Protein AF-0000000084541429 (afdb_homodimer)

Radius of gyration: 30.96 Å; Cα contacts (8 Å, |Δi|>4): 1221; chains: 2; bounding box: 79×88×64 Å

Solvent-accessible surface area (backbone atoms only — not comparable to full-atom values): 37904 Å² total; per-residue (Å²): 127,82,79,70,60,56,30,36,36,37,35,38,63,51,66,67,57,50,54,50,51,49,61,61,46,57,90,48,80,59,44,79,42,80,37,56,41,39,70,59,46,63,69,37,39,83,76,68,58,54,51,32,34,42,32,30,39,87,36,77,100,43,27,28,57,57,38,41,36,56,43,49,68,36,74,94,41,42,77,55,42,29,32,34,38,29,76,64,77,50,56,64,56,56,25,50,48,33,72,46,61,25,66,45,71,45,52,55,81,78,47,52,60,43,50,54,31,52,51,51,35,47,43,50,54,40,47,53,50,48,48,53,50,48,51,48,50,50,50,44,53,48,52,50,51,47,49,57,59,40,46,54,33,48,52,53,28,51,52,44,45,54,55,53,69,73,44,94,58,61,68,73,57,46,53,45,49,50,51,32,45,51,21,49,51,51,39,50,53,48,50,50,48,53,52,47,53,62,47,60,73,45,87,66,75,85,76,65,70,38,81,37,49,53,59,61,52,52,51,56,56,52,58,72,45,45,64,60,27,51,75,42,46,29,46,80,43,79,49,67,58,78,78,88,53,65,35,82,38,30,61,70,62,49,50,48,37,50,49,44,53,48,50,50,34,61,70,50,30,50,68,67,38,54,36,40,39,38,40,39,77,38,88,92,66,37,34,38,41,35,44,34,22,49,19,89,44,68,58,77,90,40,55,76,48,39,44,34,78,61,28,50,72,76,86,53,89,97,51,94,68,77,16,43,60,49,19,45,36,40,53,54,31,43,68,65,72,29,45,67,52,68,44,77,32,84,95,43,5,29,30,40,36,38,33,65,126,83,81,70,62,54,30,35,36,37,36,38,64,50,66,67,57,50,54,51,50,50,61,61,46,60,90,50,79,60,45,80,42,81,38,58,41,41,70,59,47,64,69,39,40,84,76,67,59,53,50,32,34,43,32,31,40,86,37,75,101,43,28,27,58,57,39,41,35,57,43,48,68,35,74,93,41,43,77,56,41,30,32,35,39,30,76,62,77,48,56,64,56,55,24,49,47,33,72,43,60,24,65,45,71,44,52,56,79,76,48,52,59,44,51,54,31,52,51,51,35,47,43,49,55,40,47,54,50,48,50,53,49,49,52,49,50,51,49,43,51,48,49,52,51,49,49,56,59,38,47,54,31,47,51,52,27,51,52,43,45,53,55,52,69,72,44,95,57,61,69,72,56,46,53,46,49,51,50,32,46,50,21,50,50,49,39,51,52,48,50,48,48,54,53,48,53,63,48,58,73,44,86,68,75,85,76,66,70,39,81,39,50,53,58,60,54,51,50,58,55,52,58,72,45,45,64,62,27,53,74,41,46,28,46,81,43,78,50,66,58,79,78,87,51,65,35,82,39,31,62,70,63,49,50,48,38,52,49,44,53,49,49,47,35,61,70,50,29,52,69,69,38,55,35,40,37,37,38,41,79,38,87,92,67,36,34,38,40,33,45,34,22,48,18,89,43,68,58,78,89,40,56,75,49,39,45,34,77,62,29,50,73,74,84,52,88,96,52,93,69,75,16,44,59,48,19,44,37,40,52,53,32,42,69,65,71,29,45,68,51,67,43,78,33,83,94,44,4,29,30,41,36,37,34,67

Foldseek 3Di:
DPPPAAEEEEEALDVVVVVVVCVLCVPPRHHYHYDNDLVVVLVCCVVRVGQEYEAEQDHPPAGRLNSQLVQCVPPVRVLRAYEYEYQDDDPVVQVSSVVSRHPYYAHPPGDSVVVVVVVVVSSVVSVVVVVVVVVLVVVLVVLVVVLVVVVVVLVVQLVVLVVVCPDDDDPVVNVVSLVSNVVSLVVVLVSLVSVLVSQLVPLADDWDKDWDWPVVLLVVLVVSCVSVCVVLLEAEAEAEDDTDHTAIGRSVLVSLLSNLLVVVQSQFAHRNYYWYWYKDADPPHWMKIKIWHQGQAADPVCFVVLLPQQCQHDDDPPDDGSSSSNVSSQSRLVSVVKGWGWDADPPGTIMIMIID/DPPPAAEEEEEALDVVVVVVVCVLCVPPRHHYHYDNDLVVVLVCCVVRVGQEYEAEQDHPPAGRLNSQLVQCVPPVRVLRAYEYEYQDDDPVVQVSSVVSRHPYYAHPPGDSVVSVVVVVVSSVVSVVVVVVVVVLVVVLVVLVVVLVVVVVVLVVQLVVLVVVCPDDDDPVVNVVSLVSNVVSVVVVLVSLVSVLVSQLVPLADDWDKDWDWPVVLLVVLVVSCVSVCVVLLEAEAEAEDDTDHTAIGRSVLVSLLSNLLVVVQSQFAHRNYYWYWYKDADPPHWMKIKIWHQGQAADPVCFVVLLPQQCQDDDDPPDDGSSSSNVSSQSRLVSVVKGWGWDADPPGTIMIMIID

Structure (mmCIF, N/CA/C/O backbone):
data_AF-0000000084541429-model_v1
#
loop_
_entity.id
_entity.type
_entity.pdbx_description
1 polymer 'histidine kinase'
#
loop_
_atom_site.group_PDB
_atom_site.id
_atom_site.type_symbol
_atom_site.label_atom_id
_atom_site.label_alt_id
_atom_site.label_comp_id
_atom_site.label_asym_id
_atom_site.label_entity_id
_atom_site.label_seq_id
_atom_site.pdbx_PDB_ins_code
_atom_site.Cartn_x
_atom_site.Cartn_y
_atom_site.Cartn_z
_atom_site.occupancy
_atom_site.B_iso_or_equiv
_ato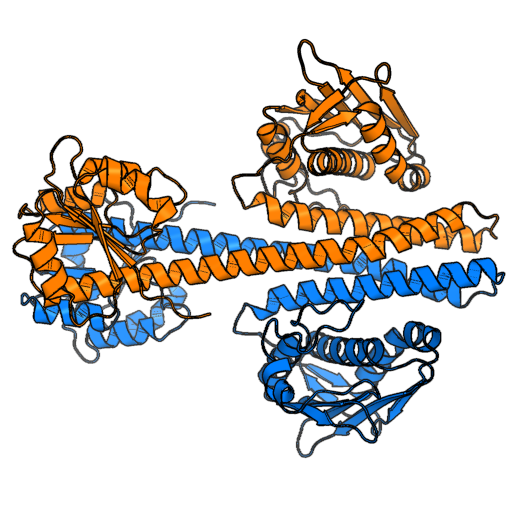m_site.auth_seq_id
_atom_site.auth_comp_id
_atom_site.auth_asym_id
_atom_site.auth_atom_id
_atom_site.pdbx_PDB_model_num
ATOM 1 N N . MET A 1 1 ? 9.227 12.477 -12.555 1 31.33 1 MET A N 1
ATOM 2 C CA . MET A 1 1 ? 7.902 13.062 -12.352 1 31.33 1 MET A CA 1
ATOM 3 C C . MET A 1 1 ? 7.992 14.586 -12.227 1 31.33 1 MET A C 1
ATOM 5 O O . MET A 1 1 ? 8.766 15.102 -11.422 1 31.33 1 MET A O 1
ATOM 9 N N . THR A 1 2 ? 7.855 15.227 -13.148 1 39.59 2 THR A N 1
ATOM 10 C CA . THR A 1 2 ? 7.91 16.688 -13.242 1 39.59 2 THR A CA 1
ATOM 11 C C . THR A 1 2 ? 7.168 17.328 -12.07 1 39.59 2 THR A C 1
ATOM 13 O O . THR A 1 2 ? 5.988 17.047 -11.852 1 39.59 2 THR A O 1
ATOM 16 N N . SER A 1 3 ? 7.809 17.625 -11 1 52.78 3 SER A N 1
ATOM 17 C CA . SER A 1 3 ? 7.344 18.297 -9.797 1 52.78 3 SER A CA 1
ATOM 18 C C . SER A 1 3 ? 6.457 19.5 -10.133 1 52.78 3 SER A C 1
ATOM 20 O O . SER A 1 3 ? 6.938 20.516 -10.617 1 52.78 3 SER A O 1
ATOM 22 N N . SER A 1 4 ? 5.238 19.266 -10.633 1 70.94 4 SER A N 1
ATOM 23 C CA . SER A 1 4 ? 4.336 20.359 -10.945 1 70.94 4 SER A CA 1
ATOM 24 C C . SER A 1 4 ? 4.191 21.312 -9.766 1 70.94 4 SER A C 1
ATOM 26 O O . SER A 1 4 ? 4.391 20.922 -8.617 1 70.94 4 SER A O 1
ATOM 28 N N . LEU A 1 5 ? 4.273 22.609 -10.031 1 87.12 5 LEU A N 1
ATOM 29 C CA . LEU A 1 5 ? 4.078 23.672 -9.055 1 87.12 5 LEU A CA 1
ATOM 30 C C . LEU A 1 5 ? 2.816 23.438 -8.234 1 87.12 5 LEU A C 1
ATOM 32 O O . LEU A 1 5 ? 1.788 23.016 -8.773 1 87.12 5 LEU A O 1
ATOM 36 N N . PRO A 1 6 ? 2.992 23.609 -6.93 1 94.31 6 PRO A N 1
ATOM 37 C CA . PRO A 1 6 ? 1.776 23.469 -6.121 1 94.31 6 PRO A CA 1
ATOM 38 C C . PRO A 1 6 ? 0.671 24.438 -6.559 1 94.31 6 PRO A C 1
ATOM 40 O O . PRO A 1 6 ? 0.946 25.594 -6.895 1 94.31 6 PRO A O 1
ATOM 43 N N . SER A 1 7 ? -0.474 23.984 -6.617 1 96.06 7 SER A N 1
ATOM 44 C CA . SER A 1 7 ? -1.643 24.75 -7.039 1 96.06 7 SER A CA 1
ATOM 45 C C . SER A 1 7 ? -2.484 25.172 -5.844 1 96.06 7 SER A C 1
ATOM 47 O O . SER A 1 7 ? -2.842 24.344 -5 1 96.06 7 SER A O 1
ATOM 49 N N . ILE A 1 8 ? -2.82 26.562 -5.789 1 97.88 8 ILE A N 1
ATOM 50 C CA . ILE A 1 8 ? -3.594 27.125 -4.684 1 97.88 8 ILE A CA 1
ATOM 51 C C . ILE A 1 8 ? -4.883 27.734 -5.219 1 97.88 8 ILE A C 1
ATOM 53 O O . ILE A 1 8 ? -4.852 28.547 -6.156 1 97.88 8 ILE A O 1
ATOM 57 N N . LEU A 1 9 ? -5.992 27.312 -4.66 1 98.25 9 LEU A N 1
ATOM 58 C CA . LEU A 1 9 ? -7.281 27.906 -5.004 1 98.25 9 LEU A CA 1
ATOM 59 C C . LEU A 1 9 ? -7.691 28.953 -3.982 1 98.25 9 LEU A C 1
ATOM 61 O O . LEU A 1 9 ? -7.801 28.656 -2.789 1 98.25 9 LEU A O 1
ATOM 65 N N . ILE A 1 10 ? -7.852 30.188 -4.461 1 98.12 10 ILE A N 1
ATOM 66 C CA . ILE A 1 10 ? -8.289 31.297 -3.615 1 98.12 10 ILE A CA 1
ATOM 67 C C . ILE A 1 10 ? -9.781 31.547 -3.816 1 98.12 10 ILE A C 1
ATOM 69 O O . ILE A 1 10 ? -10.227 31.797 -4.938 1 98.12 10 ILE A O 1
ATOM 73 N N . VAL A 1 11 ? -10.516 31.406 -2.744 1 97.81 11 VAL A N 1
ATOM 74 C CA . VAL A 1 11 ? -11.961 31.609 -2.781 1 97.81 11 VAL A CA 1
ATOM 75 C C . VAL A 1 11 ? -12.336 32.844 -1.978 1 97.81 11 VAL A C 1
ATOM 77 O O . VAL A 1 11 ? -12.25 32.844 -0.748 1 97.81 11 VAL A O 1
ATOM 80 N N . ASP A 1 12 ? -12.75 33.812 -2.654 1 96.44 12 ASP A N 1
ATOM 81 C CA . ASP A 1 12 ? -13.062 35.125 -2.059 1 96.44 12 ASP A CA 1
ATOM 82 C C . ASP A 1 12 ? -14.047 35.906 -2.922 1 96.44 12 ASP A C 1
ATOM 84 O O . ASP A 1 12 ? -13.875 36 -4.137 1 96.44 12 ASP A O 1
ATOM 88 N N . ASP A 1 13 ? -15.039 36.438 -2.277 1 94.75 13 ASP A N 1
ATOM 89 C CA . ASP A 1 13 ? -16.047 37.125 -3.07 1 94.75 13 ASP A CA 1
ATOM 90 C C . ASP A 1 13 ? -15.547 38.5 -3.508 1 94.75 13 ASP A C 1
ATOM 92 O O . ASP A 1 13 ? -16.125 39.125 -4.406 1 94.75 13 ASP A O 1
ATOM 96 N N . ASP A 1 14 ? -14.492 39.062 -2.883 1 94.25 14 ASP A N 1
ATOM 97 C CA . ASP A 1 14 ? -13.891 40.344 -3.236 1 94.25 14 ASP A CA 1
ATOM 98 C C . ASP A 1 14 ? -12.609 40.156 -4.043 1 94.25 14 ASP A C 1
ATOM 100 O O . ASP A 1 14 ? -11.57 39.781 -3.492 1 94.25 14 ASP A O 1
ATOM 104 N N . PRO A 1 15 ? -12.586 40.469 -5.305 1 93.12 15 PRO A N 1
ATOM 105 C CA . PRO A 1 15 ? -11.406 40.281 -6.148 1 93.12 15 PRO A CA 1
ATOM 106 C C . PRO A 1 15 ? -10.188 41.062 -5.668 1 93.12 15 PRO A C 1
ATOM 108 O O . PRO A 1 15 ? -9.055 40.656 -5.949 1 93.12 15 PRO A O 1
ATOM 111 N N . ASP A 1 16 ? -10.422 42.156 -4.953 1 93.88 16 ASP A N 1
ATOM 112 C CA . ASP A 1 16 ? -9.305 42.906 -4.43 1 93.88 16 ASP A CA 1
ATOM 113 C C . ASP A 1 16 ? -8.461 42.094 -3.469 1 93.88 16 ASP A C 1
ATOM 115 O O . ASP A 1 16 ? -7.238 42.25 -3.41 1 93.88 16 ASP A O 1
ATOM 119 N N . ASN A 1 17 ? -9.164 41.219 -2.766 1 93.62 17 ASN A N 1
ATOM 120 C CA . ASN A 1 17 ? -8.445 40.344 -1.845 1 93.62 17 ASN A CA 1
ATOM 121 C C . ASN A 1 17 ? -7.555 39.344 -2.59 1 93.62 17 ASN A C 1
ATOM 123 O O . ASN A 1 17 ? -6.469 39.031 -2.121 1 93.62 17 ASN A O 1
ATOM 127 N N . PHE A 1 18 ? -8.008 38.969 -3.717 1 92.69 18 PHE A N 1
ATOM 128 C CA . PHE A 1 18 ? -7.188 38.094 -4.555 1 92.69 18 PHE A CA 1
ATOM 129 C C . PHE A 1 18 ? -5.918 38.812 -4.992 1 92.69 18 PHE A C 1
ATOM 131 O O . PHE A 1 18 ? -4.824 38.25 -4.945 1 92.69 18 PHE A O 1
ATOM 138 N N . ASP A 1 19 ? -6.074 40.031 -5.395 1 94.06 19 ASP A N 1
ATOM 139 C CA . ASP A 1 19 ? -4.93 40.812 -5.844 1 94.06 19 ASP A CA 1
ATOM 140 C C . ASP A 1 19 ? -3.885 40.938 -4.738 1 94.06 19 ASP A C 1
ATOM 142 O O . ASP A 1 19 ? -2.684 40.844 -5 1 94.06 19 ASP A O 1
ATOM 146 N N . VAL A 1 20 ? -4.402 41.156 -3.553 1 95.06 20 VAL A N 1
ATOM 147 C CA . VAL A 1 20 ? -3.521 41.281 -2.396 1 95.06 20 VAL A CA 1
ATOM 148 C C . VAL A 1 20 ? -2.742 40 -2.188 1 95.06 20 VAL A C 1
ATOM 150 O O . VAL A 1 20 ? -1.513 40.031 -2.082 1 95.06 20 VAL A O 1
ATOM 153 N N . ILE A 1 21 ? -3.43 38.844 -2.18 1 95.69 21 ILE A N 1
ATOM 154 C CA . ILE A 1 21 ? -2.818 37.562 -1.93 1 95.69 21 ILE A CA 1
ATOM 155 C C . ILE A 1 21 ? -1.826 37.219 -3.043 1 95.69 21 ILE A C 1
ATOM 157 O O . ILE A 1 21 ? -0.726 36.75 -2.779 1 95.69 21 ILE A O 1
ATOM 161 N N . GLU A 1 22 ? -2.23 37.5 -4.227 1 94.81 22 GLU A N 1
ATOM 162 C CA . GLU A 1 22 ? -1.362 37.25 -5.375 1 94.81 22 GLU A CA 1
ATOM 163 C C . GLU A 1 22 ? -0.054 38.031 -5.25 1 94.81 22 GLU A C 1
ATOM 165 O O . GLU A 1 22 ? 1.021 37.5 -5.52 1 94.81 22 GLU A O 1
ATOM 170 N N . THR A 1 23 ? -0.15 39.281 -4.832 1 95.12 23 THR A N 1
ATOM 171 C CA . THR A 1 23 ? 1.025 40.125 -4.652 1 95.12 23 THR A CA 1
ATOM 172 C C . THR A 1 23 ? 1.911 39.594 -3.531 1 95.12 23 THR A C 1
ATOM 174 O O . THR A 1 23 ? 3.131 39.5 -3.684 1 95.12 23 THR A O 1
ATOM 177 N N . LEU A 1 24 ? 1.256 39.188 -2.449 1 94.94 24 LEU A N 1
ATOM 178 C CA . LEU A 1 24 ? 1.985 38.719 -1.281 1 94.94 24 LEU A CA 1
ATOM 179 C C . LEU A 1 24 ? 2.697 37.406 -1.586 1 94.94 24 LEU A C 1
ATOM 181 O O . LEU A 1 24 ? 3.742 37.094 -1.001 1 94.94 24 LEU A O 1
ATOM 185 N N . LEU A 1 25 ? 2.143 36.625 -2.564 1 94.94 25 LEU A N 1
ATOM 186 C CA . LEU A 1 25 ? 2.711 35.312 -2.883 1 94.94 25 LEU A CA 1
ATOM 187 C C . LEU A 1 25 ? 3.496 35.344 -4.188 1 94.94 25 LEU A C 1
ATOM 189 O O . LEU A 1 25 ? 3.877 34.312 -4.73 1 94.94 25 LEU A O 1
ATOM 193 N N . SER A 1 26 ? 3.752 36.469 -4.762 1 90 26 SER A N 1
ATOM 194 C CA . SER A 1 26 ? 4.309 36.656 -6.094 1 90 26 SER A CA 1
ATOM 195 C C . SER A 1 26 ? 5.703 36.062 -6.207 1 90 26 SER A C 1
ATOM 197 O O . SER A 1 26 ? 6.098 35.594 -7.273 1 90 26 SER A O 1
ATOM 199 N N . ASP A 1 27 ? 6.477 35.938 -5.168 1 90.69 27 ASP A N 1
ATOM 200 C CA . ASP A 1 27 ? 7.848 35.438 -5.207 1 90.69 27 ASP A CA 1
ATOM 201 C C . ASP A 1 27 ? 7.887 33.938 -4.992 1 90.69 27 ASP A C 1
ATOM 203 O O . ASP A 1 27 ? 8.961 33.312 -4.988 1 90.69 27 ASP A O 1
ATOM 207 N N . GLN A 1 28 ? 6.695 33.469 -4.809 1 88.31 28 GLN A N 1
ATOM 208 C CA . GLN A 1 28 ? 6.613 32.031 -4.59 1 88.31 28 GLN A CA 1
ATOM 209 C C . GLN A 1 28 ? 6.281 31.281 -5.887 1 88.31 28 GLN A C 1
ATOM 211 O O . GLN A 1 28 ? 5.742 31.875 -6.82 1 88.31 28 GLN A O 1
ATOM 216 N N . ASN A 1 29 ? 6.703 30.125 -6.07 1 90.62 29 ASN A N 1
ATOM 217 C CA . ASN A 1 29 ? 6.465 29.312 -7.254 1 90.62 29 ASN A CA 1
ATOM 218 C C . ASN A 1 29 ? 5.188 28.484 -7.117 1 90.62 29 ASN A C 1
ATOM 220 O O . ASN A 1 29 ? 5.234 27.25 -7.117 1 90.62 29 ASN A O 1
ATOM 224 N N . TYR A 1 30 ? 4.047 29.281 -6.988 1 94.25 30 TYR A N 1
ATOM 225 C CA . TYR A 1 30 ? 2.742 28.625 -6.898 1 94.25 30 TYR A CA 1
ATOM 226 C C . TYR A 1 30 ? 1.891 28.938 -8.125 1 94.25 30 TYR A C 1
ATOM 228 O O . TYR A 1 30 ? 2.035 30 -8.734 1 94.25 30 TYR A O 1
ATOM 236 N N . GLN A 1 31 ? 1.1 28.047 -8.523 1 95.06 31 GLN A N 1
ATOM 237 C CA . GLN A 1 31 ? 0.016 28.312 -9.461 1 95.06 31 GLN A CA 1
ATOM 238 C C . GLN A 1 31 ? -1.255 28.734 -8.727 1 95.06 31 GLN A C 1
ATOM 240 O O . GLN A 1 31 ? -1.828 27.953 -7.969 1 95.06 31 GLN A O 1
ATOM 245 N N . LEU A 1 32 ? -1.694 30 -8.992 1 96.31 32 LEU A N 1
ATOM 246 C CA . LEU A 1 32 ? -2.842 30.516 -8.258 1 96.31 32 LEU A CA 1
ATOM 247 C C . LEU A 1 32 ? -4.102 30.469 -9.109 1 96.31 32 LEU A C 1
ATOM 249 O O . LEU A 1 32 ? -4.059 30.781 -10.305 1 96.31 32 LEU A O 1
ATOM 253 N N . HIS A 1 33 ? -5.156 30 -8.531 1 96.44 33 HIS A N 1
ATOM 254 C CA . HIS A 1 33 ? -6.488 30.031 -9.125 1 96.44 33 HIS A CA 1
ATOM 255 C C . HIS A 1 33 ? -7.461 30.812 -8.266 1 96.44 33 HIS A C 1
ATOM 257 O O . HIS A 1 33 ? -7.289 30.906 -7.043 1 96.44 33 HIS A O 1
ATOM 263 N N . TYR A 1 34 ? -8.469 31.438 -8.961 1 96.94 34 TYR A N 1
ATOM 264 C CA . TYR A 1 34 ? -9.406 32.281 -8.234 1 96.94 34 TYR A CA 1
ATOM 265 C C . TYR A 1 34 ? -10.852 31.922 -8.57 1 96.94 34 TYR A C 1
ATOM 267 O O . TYR A 1 34 ? -11.164 31.609 -9.719 1 96.94 34 TYR A O 1
ATOM 275 N N . THR A 1 35 ? -11.633 31.859 -7.543 1 96.25 35 THR A N 1
ATOM 276 C CA . THR A 1 35 ? -13.078 31.797 -7.715 1 96.25 35 THR A CA 1
ATOM 277 C C . THR A 1 35 ? -13.781 32.719 -6.703 1 96.25 35 THR A C 1
ATOM 279 O O . THR A 1 35 ? -13.305 32.844 -5.574 1 96.25 35 THR A O 1
ATOM 282 N N . SER A 1 36 ? -15.047 33.219 -7.062 1 94.19 36 SER A N 1
ATOM 283 C CA . SER A 1 36 ? -15.672 34.25 -6.25 1 94.19 36 SER A CA 1
ATOM 284 C C . SER A 1 36 ? -16.766 33.688 -5.363 1 94.19 36 SER A C 1
ATOM 286 O O . SER A 1 36 ? -17.375 34.406 -4.578 1 94.19 36 SER A O 1
ATOM 288 N N . ASN A 1 37 ? -17 32.438 -5.457 1 93 37 ASN A N 1
ATOM 289 C CA . ASN A 1 37 ? -18.047 31.906 -4.582 1 93 37 ASN A CA 1
ATOM 290 C C . ASN A 1 37 ? -17.812 30.438 -4.27 1 93 37 ASN A C 1
ATOM 292 O O . ASN A 1 37 ? -17.062 29.75 -4.98 1 93 37 ASN A O 1
ATOM 296 N N . GLY A 1 38 ? -18.5 30.016 -3.25 1 94.94 38 GLY A N 1
ATOM 297 C CA . GLY A 1 38 ? -18.266 28.703 -2.664 1 94.94 38 GLY A CA 1
ATOM 298 C C . GLY A 1 38 ? -18.75 27.562 -3.541 1 94.94 38 GLY A C 1
ATOM 299 O O . GLY A 1 38 ? -18.078 26.531 -3.658 1 94.94 38 GLY A O 1
ATOM 300 N N . THR A 1 39 ? -19.859 27.75 -4.184 1 94.94 39 THR A N 1
ATOM 301 C CA . THR A 1 39 ? -20.438 26.719 -5.035 1 94.94 39 THR A CA 1
ATOM 302 C C . THR A 1 39 ? -19.5 26.406 -6.211 1 94.94 39 THR A C 1
ATOM 304 O O . THR A 1 39 ? -19.25 25.234 -6.523 1 94.94 39 THR A O 1
ATOM 307 N N . ARG A 1 40 ? -19 27.438 -6.762 1 94.69 40 ARG A N 1
ATOM 308 C CA . ARG A 1 40 ? -18.078 27.266 -7.875 1 94.69 40 ARG A CA 1
ATOM 309 C C . ARG A 1 40 ? -16.781 26.625 -7.414 1 94.69 40 ARG A C 1
ATOM 311 O O . ARG A 1 40 ? -16.188 25.828 -8.141 1 94.69 40 ARG A O 1
ATOM 318 N N . ALA A 1 41 ? -16.359 27 -6.25 1 96.56 41 ALA A N 1
ATOM 319 C CA . ALA A 1 41 ? -15.141 26.422 -5.699 1 96.56 41 ALA A CA 1
ATOM 320 C C . ALA A 1 41 ? -15.258 24.906 -5.605 1 96.56 41 ALA A C 1
ATOM 322 O O . ALA A 1 41 ? -14.383 24.172 -6.078 1 96.56 41 ALA A O 1
ATOM 323 N N . ILE A 1 42 ? -16.344 24.391 -5.066 1 96.81 42 ILE A N 1
ATOM 324 C CA . ILE A 1 42 ? -16.578 22.953 -4.867 1 96.81 42 ILE A CA 1
ATOM 325 C C . ILE A 1 42 ? -16.641 22.25 -6.223 1 96.81 42 ILE A C 1
ATOM 327 O O . ILE A 1 42 ? -16.031 21.203 -6.41 1 96.81 42 ILE A O 1
ATOM 331 N N . ALA A 1 43 ? -17.297 22.859 -7.164 1 95.38 43 ALA A N 1
ATOM 332 C CA . ALA A 1 43 ? -17.469 22.266 -8.492 1 95.38 43 ALA A CA 1
ATOM 333 C C . ALA A 1 43 ? -16.141 22.188 -9.234 1 95.38 43 ALA A C 1
ATOM 335 O O . ALA A 1 43 ? -15.969 21.344 -10.117 1 95.38 43 ALA A O 1
ATOM 336 N N . SER A 1 44 ? -15.234 23.062 -8.875 1 96.06 44 SER A N 1
ATOM 337 C CA . SER A 1 44 ? -13.992 23.172 -9.633 1 96.06 44 SER A CA 1
ATOM 338 C C . SER A 1 44 ? -12.93 22.203 -9.102 1 96.06 44 SER A C 1
ATOM 340 O O . SER A 1 44 ? -11.883 22.031 -9.719 1 96.06 44 SER A O 1
ATOM 342 N N . LEU A 1 45 ? -13.125 21.578 -7.992 1 96.5 45 LEU A N 1
ATOM 343 C CA . LEU A 1 45 ? -12.109 20.797 -7.293 1 96.5 45 LEU A CA 1
ATOM 344 C C . LEU A 1 45 ? -11.586 19.672 -8.172 1 96.5 45 LEU A C 1
ATOM 346 O O . LEU A 1 45 ? -10.383 19.453 -8.266 1 96.5 45 LEU A O 1
ATOM 350 N N . ASP A 1 46 ? -12.477 19 -8.875 1 92.88 46 ASP A N 1
ATOM 351 C CA . ASP A 1 46 ? -12.086 17.844 -9.68 1 92.88 46 ASP A CA 1
ATOM 352 C C . ASP A 1 46 ? -11.305 18.266 -10.922 1 92.88 46 ASP A C 1
ATOM 354 O O . ASP A 1 46 ? -10.516 17.5 -11.469 1 92.88 46 ASP A O 1
ATOM 358 N N . ILE A 1 47 ? -11.57 19.438 -11.344 1 92.69 47 ILE A N 1
ATOM 359 C CA . ILE A 1 47 ? -10.914 19.938 -12.539 1 92.69 47 ILE A CA 1
ATOM 360 C C . ILE A 1 47 ? -9.555 20.531 -12.18 1 92.69 47 ILE A C 1
ATOM 362 O O . ILE A 1 47 ? -8.539 20.188 -12.781 1 92.69 47 ILE A O 1
ATOM 366 N N . LEU A 1 48 ? -9.516 21.328 -11.133 1 93.5 48 LEU A N 1
ATOM 367 C CA . LEU A 1 48 ? -8.312 22.078 -10.766 1 93.5 48 LEU A CA 1
ATOM 368 C C . LEU A 1 48 ? -7.371 21.203 -9.938 1 93.5 48 LEU A C 1
ATOM 370 O O . LEU A 1 48 ? -6.148 21.344 -10.039 1 93.5 48 LEU A O 1
ATOM 374 N N . GLN A 1 49 ? -7.969 20.359 -9.07 1 94.62 49 GLN A N 1
ATOM 375 C CA . GLN A 1 49 ? -7.238 19.5 -8.148 1 94.62 49 GLN A CA 1
ATOM 376 C C . GLN A 1 49 ? -6.18 20.281 -7.379 1 94.62 49 GLN A C 1
ATOM 378 O O . GLN A 1 49 ? -4.988 19.969 -7.449 1 94.62 4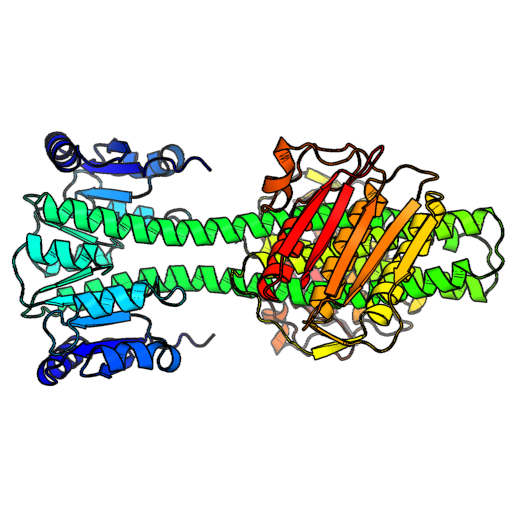9 GLN A O 1
ATOM 383 N N . PRO A 1 50 ? -6.598 21.266 -6.672 1 97.06 50 PRO A N 1
ATOM 384 C CA . PRO A 1 50 ? -5.641 22.109 -5.949 1 97.06 50 PRO A CA 1
ATOM 385 C C . PRO A 1 50 ? -4.949 21.375 -4.805 1 97.06 50 PRO A C 1
ATOM 387 O O . PRO A 1 50 ? -5.465 20.359 -4.312 1 97.06 50 PRO A O 1
ATOM 390 N N . ASN A 1 51 ? -3.805 21.953 -4.391 1 97.44 51 ASN A N 1
ATOM 391 C CA . ASN A 1 51 ? -3.062 21.406 -3.262 1 97.44 51 ASN A CA 1
ATOM 392 C C . ASN A 1 51 ? -3.443 22.078 -1.95 1 97.44 51 ASN A C 1
ATOM 394 O O . ASN A 1 51 ? -3.186 21.547 -0.871 1 97.44 51 ASN A O 1
ATOM 398 N N . LEU A 1 52 ? -4.047 23.234 -2.121 1 98.19 52 LEU A N 1
ATOM 399 C CA . LEU A 1 52 ? -4.406 24.047 -0.966 1 98.19 52 LEU A CA 1
ATOM 400 C C . LEU A 1 52 ? -5.516 25.031 -1.32 1 98.19 52 LEU A C 1
ATOM 402 O O . LEU A 1 52 ? -5.582 25.516 -2.451 1 98.19 52 LEU A O 1
ATOM 406 N N . ILE A 1 53 ? -6.379 25.297 -0.35 1 98.31 53 ILE A N 1
ATOM 407 C CA . ILE A 1 53 ? -7.422 26.297 -0.542 1 98.31 53 ILE A CA 1
ATOM 408 C C . ILE A 1 53 ? -7.246 27.438 0.473 1 98.31 53 ILE A C 1
ATOM 410 O O . ILE A 1 53 ? -7.074 27.172 1.668 1 98.31 53 ILE A O 1
ATOM 414 N N . LEU A 1 54 ? -7.172 28.641 0.011 1 98.19 54 LEU A N 1
ATOM 415 C CA . LEU A 1 54 ? -7.379 29.828 0.835 1 98.19 54 LEU A CA 1
ATOM 416 C C . LEU A 1 54 ? -8.828 30.297 0.753 1 98.19 54 LEU A C 1
ATOM 418 O O . LEU A 1 54 ? -9.297 30.703 -0.316 1 98.19 54 LEU A O 1
ATOM 422 N N . LEU A 1 55 ? -9.484 30.266 1.888 1 97.62 55 LEU A N 1
ATOM 423 C CA . LEU A 1 55 ? -10.938 30.391 1.875 1 97.62 55 LEU A CA 1
ATOM 424 C C . LEU A 1 55 ? -11.383 31.547 2.756 1 97.62 55 LEU A C 1
ATOM 426 O O . LEU A 1 55 ? -11.148 31.547 3.967 1 97.62 55 LEU A O 1
ATOM 430 N N . ASP A 1 56 ? -12.039 32.5 2.184 1 95.94 56 ASP A N 1
ATOM 431 C CA . ASP A 1 56 ? -12.648 33.562 2.953 1 95.94 56 ASP A CA 1
ATOM 432 C C . ASP A 1 56 ? -13.852 33.062 3.752 1 95.94 56 ASP A C 1
ATOM 434 O O . ASP A 1 56 ? -14.633 32.25 3.256 1 95.94 56 ASP A O 1
ATOM 438 N N . VAL A 1 57 ? -14.008 33.562 4.941 1 93.56 57 VAL A N 1
ATOM 439 C CA . VAL A 1 57 ? -15.078 33.094 5.816 1 93.56 57 VAL A CA 1
ATOM 440 C C . VAL A 1 57 ? -16.391 33.781 5.441 1 93.56 57 VAL A C 1
ATOM 442 O O . VAL A 1 57 ? -17.438 33.125 5.332 1 93.56 57 VAL A O 1
ATOM 445 N N . MET A 1 58 ? -16.281 35.125 5.258 1 91.06 58 MET A N 1
ATOM 446 C CA . MET A 1 58 ? -17.484 35.906 5.016 1 91.06 58 MET A CA 1
ATOM 447 C C . MET A 1 58 ? -17.75 36.031 3.52 1 91.06 58 MET A C 1
ATOM 449 O O . MET A 1 58 ? -17.172 36.875 2.852 1 91.06 58 MET A O 1
ATOM 453 N N . MET A 1 59 ? -18.578 35.25 2.961 1 92.69 59 MET A N 1
ATOM 454 C CA . MET A 1 59 ? -19.016 35.312 1.571 1 92.69 59 MET A CA 1
ATOM 455 C C . MET A 1 59 ? -20.531 35.188 1.483 1 92.69 59 MET A C 1
ATOM 457 O O . MET A 1 59 ? -21.172 34.594 2.352 1 92.69 59 MET A O 1
ATOM 461 N N . PRO A 1 60 ? -21.094 35.812 0.441 1 91.38 60 PRO A N 1
ATOM 462 C CA . PRO A 1 60 ? -22.531 35.719 0.268 1 91.38 60 PRO A CA 1
ATOM 463 C C . PRO A 1 60 ? -22.984 34.312 -0.157 1 91.38 60 PRO A C 1
ATOM 465 O O . PRO A 1 60 ? -22.188 33.531 -0.687 1 91.38 60 PRO A O 1
ATOM 468 N N . ASP A 1 61 ? -24.312 33.875 0.125 1 90.19 61 ASP A N 1
ATOM 469 C CA . ASP A 1 61 ? -24.969 32.625 -0.237 1 90.19 61 ASP A CA 1
ATOM 470 C C . ASP A 1 61 ? -24.422 31.453 0.577 1 90.19 61 ASP A C 1
ATOM 472 O O . ASP A 1 61 ? -25.047 31.016 1.545 1 90.19 61 ASP A O 1
ATOM 476 N N . MET A 1 62 ? -23.141 31.094 0.235 1 92.75 62 MET A N 1
ATOM 477 C CA . MET A 1 62 ? -22.438 30.062 0.984 1 92.75 62 MET A CA 1
ATOM 478 C C . MET A 1 62 ? -21.172 30.609 1.611 1 92.75 62 MET A C 1
ATOM 480 O O . MET A 1 62 ? -20.219 30.969 0.901 1 92.75 62 MET A O 1
ATOM 484 N N . ASP A 1 63 ? -21.219 30.656 2.936 1 92.75 63 ASP A N 1
ATOM 485 C CA . ASP A 1 63 ? -20.078 31.281 3.582 1 92.75 63 ASP A CA 1
ATOM 486 C C . ASP A 1 63 ? -18.906 30.297 3.676 1 92.75 63 ASP A C 1
ATOM 488 O O . ASP A 1 63 ? -19.047 29.125 3.342 1 92.75 63 ASP A O 1
ATOM 492 N N . GLY A 1 64 ? -17.797 30.766 4.047 1 94.56 64 GLY A N 1
ATOM 493 C CA . GLY A 1 64 ? -16.578 29.969 4.051 1 94.56 64 GLY A CA 1
ATOM 494 C C . GLY A 1 64 ? -16.672 28.734 4.914 1 94.56 64 GLY A C 1
ATOM 495 O O . GLY A 1 64 ? -16.125 27.688 4.566 1 94.56 64 GLY A O 1
ATOM 496 N N . GLN A 1 65 ? -17.375 28.812 6.047 1 93.81 65 GLN A N 1
ATOM 497 C CA . GLN A 1 65 ? -17.516 27.656 6.941 1 93.81 65 GLN A CA 1
ATOM 498 C C . GLN A 1 65 ? -18.359 26.562 6.293 1 93.81 65 GLN A C 1
ATOM 500 O O . GLN A 1 65 ? -18.031 25.375 6.402 1 93.81 65 GLN A O 1
ATOM 505 N N . GLN A 1 66 ? -19.359 26.969 5.668 1 95.25 66 GLN A N 1
ATOM 506 C CA . GLN A 1 66 ? -20.203 26.016 4.945 1 95.25 66 GLN A CA 1
ATOM 507 C C . GLN A 1 66 ? -19.438 25.344 3.811 1 95.25 66 GLN A C 1
ATOM 509 O O . GLN A 1 66 ? -19.562 24.141 3.6 1 95.25 66 GLN A O 1
ATOM 514 N N . VAL A 1 67 ? -18.688 26.172 3.139 1 96.56 67 VAL A N 1
ATOM 515 C CA . VAL A 1 67 ? -17.859 25.641 2.053 1 96.56 67 VAL A CA 1
ATOM 516 C C . VAL A 1 67 ? -16.891 24.609 2.6 1 96.56 67 VAL A C 1
ATOM 518 O O . VAL A 1 67 ? -16.75 23.516 2.039 1 96.56 67 VAL A O 1
ATOM 521 N N . CYS A 1 68 ? -16.219 24.906 3.643 1 96.44 68 CYS A N 1
ATOM 522 C CA . CYS A 1 68 ? -15.234 24.031 4.27 1 96.44 68 CYS A CA 1
ATOM 523 C C . CYS A 1 68 ? -15.859 22.688 4.652 1 96.44 68 CYS A C 1
ATOM 525 O O . CYS A 1 68 ? -15.32 21.641 4.312 1 96.44 68 CYS A O 1
ATOM 527 N N . ARG A 1 69 ? -16.984 22.734 5.27 1 95 69 ARG A N 1
ATOM 528 C CA . ARG A 1 69 ? -17.688 21.516 5.672 1 95 69 ARG A CA 1
ATOM 529 C C . ARG A 1 69 ? -18.062 20.672 4.457 1 95 69 ARG A C 1
ATOM 531 O O . ARG A 1 69 ? -17.891 19.438 4.469 1 95 69 ARG A O 1
ATOM 538 N N . ALA A 1 70 ? -18.562 21.328 3.508 1 95.69 70 ALA A N 1
ATOM 539 C CA . ALA A 1 70 ? -18.969 20.641 2.293 1 95.69 70 ALA A CA 1
ATOM 540 C C . ALA A 1 70 ? -17.797 19.906 1.652 1 95.69 70 ALA A C 1
ATOM 542 O O . ALA A 1 70 ? -17.922 18.766 1.225 1 95.69 70 ALA A O 1
ATOM 543 N N . ILE A 1 71 ? -16.672 20.547 1.603 1 96 71 ILE A N 1
ATOM 544 C CA . ILE A 1 71 ? -15.484 19.953 0.982 1 96 71 ILE A CA 1
ATOM 545 C C . ILE A 1 71 ? -15 18.766 1.812 1 96 71 ILE A C 1
ATOM 547 O O . ILE A 1 71 ? -14.703 17.703 1.267 1 96 71 ILE A O 1
ATOM 551 N N . LYS A 1 72 ? -14.961 18.922 3.107 1 94.25 72 LYS A N 1
ATOM 552 C CA . LYS A 1 72 ? -14.438 17.891 4.008 1 94.25 72 LYS A CA 1
ATOM 553 C C . LYS A 1 72 ? -15.367 16.688 4.055 1 94.25 72 LYS A C 1
ATOM 555 O O . LYS A 1 72 ? -14.945 15.586 4.434 1 94.25 72 LYS A O 1
ATOM 560 N N . ASP A 1 73 ? -16.562 16.891 3.611 1 91.88 73 ASP A N 1
ATOM 561 C CA . ASP A 1 73 ? -17.531 15.797 3.57 1 91.88 73 ASP A CA 1
ATOM 562 C C . ASP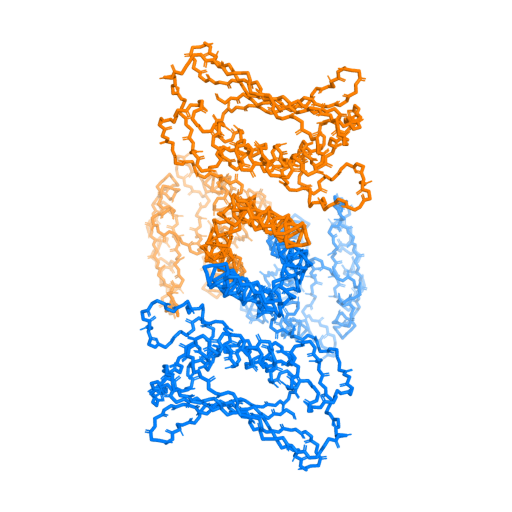 A 1 73 ? -17.344 14.93 2.33 1 91.88 73 ASP A C 1
ATOM 564 O O . ASP A 1 73 ? -17.875 13.82 2.25 1 91.88 73 ASP A O 1
ATOM 568 N N . ILE A 1 74 ? -16.688 15.539 1.426 1 90.56 74 ILE A N 1
ATOM 569 C CA . ILE A 1 74 ? -16.344 14.758 0.24 1 90.56 74 ILE A CA 1
ATOM 570 C C . ILE A 1 74 ? -15.094 13.922 0.508 1 90.56 74 ILE A C 1
ATOM 572 O O . ILE A 1 74 ? -14.008 14.477 0.71 1 90.56 74 ILE A O 1
ATOM 576 N N . ARG A 1 75 ? -15.188 12.688 0.474 1 83.44 75 ARG A N 1
ATOM 577 C CA . ARG A 1 75 ? -14.133 11.75 0.853 1 83.44 75 ARG A CA 1
ATOM 578 C C . ARG A 1 75 ? -12.844 12.047 0.094 1 83.44 75 ARG A C 1
ATOM 580 O O . ARG A 1 75 ? -11.766 12.102 0.688 1 83.44 75 ARG A O 1
ATOM 587 N N . LYS A 1 76 ? -13 12.25 -1.197 1 86.19 76 LYS A N 1
ATOM 588 C CA . LYS A 1 76 ? -11.852 12.484 -2.072 1 86.19 76 LYS A CA 1
ATOM 589 C C . LYS A 1 76 ? -11.078 13.727 -1.64 1 86.19 76 LYS A C 1
ATOM 591 O O . LYS A 1 76 ? -9.859 13.805 -1.823 1 86.19 76 LYS A O 1
ATOM 596 N N . TRP A 1 77 ? -11.797 14.672 -1.015 1 93.62 77 TRP A N 1
ATOM 597 C CA . TRP A 1 77 ? -11.188 15.969 -0.752 1 93.62 77 TRP A CA 1
ATOM 598 C C . TRP A 1 77 ? -11.055 16.219 0.747 1 93.62 77 TRP A C 1
ATOM 600 O O . TRP A 1 77 ? -10.688 17.312 1.172 1 93.62 77 TRP A O 1
ATOM 610 N N . GLN A 1 78 ? -11.258 15.211 1.509 1 90.94 78 GLN A N 1
ATOM 611 C CA . GLN A 1 78 ? -11.289 15.328 2.963 1 90.94 78 GLN A CA 1
ATOM 612 C C . GLN A 1 78 ? -9.93 15.773 3.502 1 90.94 78 GLN A C 1
ATOM 614 O O . GLN A 1 78 ? -9.859 16.5 4.496 1 90.94 78 GLN A O 1
ATOM 619 N N . THR A 1 79 ? -8.891 15.414 2.791 1 92.75 79 THR A N 1
ATOM 620 C CA . THR A 1 79 ? -7.547 15.68 3.309 1 92.75 79 THR A CA 1
ATOM 621 C C . THR A 1 79 ? -6.941 16.906 2.648 1 92.75 79 THR A C 1
ATOM 623 O O . THR A 1 79 ? -5.785 17.25 2.9 1 92.75 79 THR A O 1
ATOM 626 N N . LEU A 1 80 ? -7.707 17.578 1.82 1 96.12 80 LEU A N 1
ATOM 627 C CA . LEU A 1 80 ? -7.25 18.812 1.194 1 96.12 80 LEU A CA 1
ATOM 628 C C . LEU A 1 80 ? -7.113 19.922 2.227 1 96.12 80 LEU A C 1
ATOM 630 O O . LEU A 1 80 ? -8.086 20.281 2.896 1 96.12 80 LEU A O 1
ATOM 634 N N . PRO A 1 81 ? -5.898 20.469 2.352 1 97.56 81 PRO A N 1
ATOM 635 C CA . PRO A 1 81 ? -5.723 21.531 3.344 1 97.56 81 PRO A CA 1
ATOM 636 C C . PRO A 1 81 ? -6.512 22.797 3.004 1 97.56 81 PRO A C 1
ATOM 638 O O . PRO A 1 81 ? -6.492 23.25 1.857 1 97.56 81 PRO A O 1
ATOM 641 N N . ILE A 1 82 ? -7.156 23.328 4.012 1 97.88 82 ILE A N 1
ATOM 642 C CA . ILE A 1 82 ? -7.91 24.578 3.875 1 97.88 82 ILE A CA 1
ATOM 643 C C . ILE A 1 82 ? -7.453 25.578 4.934 1 97.88 82 ILE A C 1
ATOM 645 O O . ILE A 1 82 ? -7.488 25.281 6.133 1 97.88 82 ILE A O 1
ATOM 649 N N . ILE A 1 83 ? -6.984 26.703 4.48 1 96.81 83 ILE A N 1
ATOM 650 C CA . ILE A 1 83 ? -6.688 27.828 5.363 1 96.81 83 ILE A CA 1
ATOM 651 C C . ILE A 1 83 ? -7.789 28.875 5.25 1 96.81 83 ILE A C 1
ATOM 653 O O . ILE A 1 83 ? -8 29.453 4.18 1 96.81 83 ILE A O 1
ATOM 657 N N . MET A 1 84 ? -8.406 29.156 6.324 1 95.62 84 MET A N 1
ATOM 658 C CA . MET A 1 84 ? -9.438 30.188 6.316 1 95.62 84 MET A CA 1
ATOM 659 C C . MET A 1 84 ? -8.828 31.578 6.512 1 95.62 84 MET A C 1
ATOM 661 O O . MET A 1 84 ? -7.941 31.75 7.344 1 95.62 84 MET A O 1
ATOM 665 N N . VAL A 1 85 ? -9.211 32.469 5.672 1 94.06 85 VAL A N 1
ATOM 666 C CA . VAL A 1 85 ? -8.789 33.875 5.785 1 94.06 85 VAL A CA 1
ATOM 667 C C . VAL A 1 85 ? -9.953 34.719 6.312 1 94.06 85 VAL A C 1
ATOM 669 O O . VAL A 1 85 ? -11 34.812 5.672 1 94.06 85 VAL A O 1
ATOM 672 N N . THR A 1 86 ? -9.727 35.344 7.453 1 89.44 86 THR A N 1
ATOM 673 C CA . THR A 1 86 ? -10.906 35.906 8.086 1 89.44 86 THR A CA 1
ATOM 674 C C . THR A 1 86 ? -10.586 37.281 8.695 1 89.44 86 THR A C 1
ATOM 676 O O . THR A 1 86 ? -9.445 37.531 9.07 1 89.44 86 THR A O 1
ATOM 679 N N . ALA A 1 87 ? -11.609 38.125 8.789 1 86.81 87 ALA A N 1
ATOM 680 C CA . ALA A 1 87 ? -11.523 39.406 9.484 1 86.81 87 ALA A CA 1
ATOM 681 C C . ALA A 1 87 ? -11.883 39.25 10.961 1 86.81 87 ALA A C 1
ATOM 683 O O . ALA A 1 87 ? -11.773 40.219 11.734 1 86.81 87 ALA A O 1
ATOM 684 N N . LEU A 1 88 ? -12.32 38.031 11.188 1 77.69 88 LEU A N 1
ATOM 685 C CA . LEU A 1 88 ? -12.68 37.781 12.578 1 77.69 88 LEU A CA 1
ATOM 686 C C . LEU A 1 88 ? -11.438 37.719 13.461 1 77.69 88 LEU A C 1
ATOM 688 O O . LEU A 1 88 ? -10.406 37.188 13.039 1 77.69 88 LEU A O 1
ATOM 692 N N . ASP A 1 89 ? -11.445 38.312 14.586 1 73.62 89 ASP A N 1
ATOM 693 C CA . ASP A 1 89 ? -10.227 38.469 15.367 1 73.62 89 ASP A CA 1
ATOM 694 C C . ASP A 1 89 ? -10.352 37.75 16.719 1 73.62 89 ASP A C 1
ATOM 696 O O . ASP A 1 89 ? -9.344 37.531 17.391 1 73.62 89 ASP A O 1
ATOM 700 N N . SER A 1 90 ? -11.547 37.375 17 1 80.38 90 SER A N 1
ATOM 701 C CA . SER A 1 90 ? -11.664 36.719 18.297 1 80.38 90 SER A CA 1
ATOM 702 C C . SER A 1 90 ? -11.164 35.281 18.25 1 80.38 90 SER A C 1
ATOM 704 O O . SER A 1 90 ? -11.305 34.594 17.234 1 80.38 90 SER A O 1
ATOM 706 N N . LYS A 1 91 ? -10.523 34.844 19.344 1 80.81 91 LYS A N 1
ATOM 707 C CA . LYS A 1 91 ? -10.023 33.469 19.453 1 80.81 91 LYS A CA 1
ATOM 708 C C . LYS A 1 91 ? -11.148 32.469 19.297 1 80.81 91 LYS A C 1
ATOM 710 O O . LYS A 1 91 ? -10.953 31.391 18.734 1 80.81 91 LYS A O 1
ATOM 715 N N . GLU A 1 92 ? -12.32 32.844 19.672 1 82.69 92 GLU A N 1
ATOM 716 C CA . GLU A 1 92 ? -13.492 31.969 19.547 1 82.69 92 GLU A CA 1
ATOM 717 C C . GLU A 1 92 ? -13.891 31.781 18.094 1 82.69 92 GLU A C 1
ATOM 719 O O . GLU A 1 92 ? -14.203 30.656 17.672 1 82.69 92 GLU A O 1
ATOM 724 N N . ASP A 1 93 ? -13.812 32.812 17.406 1 83.31 93 ASP A N 1
ATOM 725 C CA . ASP A 1 93 ? -14.164 32.75 15.984 1 83.31 93 ASP A CA 1
ATOM 726 C C . ASP A 1 93 ? -13.148 31.922 15.203 1 83.31 93 ASP A C 1
ATOM 728 O O . ASP A 1 93 ? -13.523 31.125 14.344 1 83.31 93 ASP A O 1
ATOM 732 N N . LEU A 1 94 ? -11.961 32.094 15.578 1 82.19 94 LEU A N 1
ATOM 733 C CA . LEU A 1 94 ? -10.883 31.375 14.914 1 82.19 94 LEU A CA 1
ATOM 734 C C . LEU A 1 94 ? -10.969 29.875 15.219 1 82.19 94 LEU A C 1
ATOM 736 O O . LEU A 1 94 ? -10.773 29.047 14.328 1 82.19 94 LEU A O 1
ATOM 740 N N . ALA A 1 95 ? -11.352 29.594 16.438 1 85.38 95 ALA A N 1
ATOM 741 C CA . ALA A 1 95 ? -11.523 28.203 16.859 1 85.38 95 ALA A CA 1
ATOM 742 C C . ALA A 1 95 ? -12.68 27.547 16.109 1 85.38 95 ALA A C 1
ATOM 744 O O . ALA A 1 95 ? -12.609 26.375 15.742 1 85.38 95 ALA A O 1
ATOM 745 N N . ARG A 1 96 ? -13.664 28.281 15.875 1 85.25 96 ARG A N 1
ATOM 746 C CA . ARG A 1 96 ? -14.828 27.781 15.148 1 85.25 96 ARG A CA 1
ATOM 747 C C . ARG A 1 96 ? -14.453 27.391 13.727 1 85.25 96 ARG A C 1
ATOM 749 O O . ARG A 1 96 ? -14.945 26.391 13.203 1 85.25 96 ARG A O 1
ATOM 756 N N . CYS A 1 97 ? -13.547 28.156 13.133 1 87.12 97 CYS A N 1
ATOM 757 C CA . CYS A 1 97 ? -13.078 27.844 11.789 1 87.12 97 CYS A CA 1
ATOM 758 C C . CYS A 1 97 ? -12.43 26.469 11.75 1 87.12 97 CYS A C 1
ATOM 760 O O . CYS A 1 97 ? -12.719 25.672 10.859 1 87.12 97 CYS A O 1
ATOM 762 N N . LEU A 1 98 ? -11.68 26.156 12.734 1 88.75 98 LEU A N 1
ATOM 763 C CA . LEU A 1 98 ? -10.961 24.891 12.781 1 88.75 98 LEU A CA 1
ATOM 764 C C . LEU A 1 98 ? -11.914 23.734 13.07 1 88.75 98 LEU A C 1
ATOM 766 O O . LEU A 1 98 ? -11.727 22.625 12.555 1 88.75 98 LEU A O 1
ATOM 770 N N . GLU A 1 99 ? -12.953 23.984 13.789 1 86.38 99 GLU A N 1
ATOM 771 C CA . GLU A 1 99 ? -13.938 22.969 14.141 1 86.38 99 GLU A CA 1
ATOM 772 C C . GLU A 1 99 ? -14.773 22.547 12.93 1 86.38 99 GLU A C 1
ATOM 774 O O . GLU A 1 99 ? -15.32 21.453 12.891 1 86.38 99 GLU A O 1
ATOM 779 N N . THR A 1 100 ? -14.836 23.484 12.023 1 89.75 100 THR A N 1
ATOM 780 C CA . THR A 1 100 ? -15.609 23.188 10.82 1 89.75 100 THR A CA 1
ATOM 781 C C . THR A 1 100 ? -14.828 22.266 9.891 1 89.75 100 THR A C 1
ATOM 783 O O . THR A 1 100 ? -15.383 21.719 8.938 1 89.75 100 THR A O 1
ATOM 786 N N . GLY A 1 101 ? -13.562 22.156 10.125 1 91.75 101 GLY A N 1
ATOM 787 C CA . GLY A 1 101 ? -12.75 21.266 9.305 1 91.75 101 GLY A CA 1
ATOM 788 C C . GLY A 1 101 ? -11.539 21.953 8.703 1 91.75 101 GLY A C 1
ATOM 789 O O . GLY A 1 101 ? -10.703 21.297 8.078 1 91.75 101 GLY A O 1
ATOM 790 N N . ALA A 1 102 ? -11.469 23.281 8.906 1 95.06 102 ALA A N 1
ATOM 791 C CA . ALA A 1 102 ? -10.289 24 8.414 1 95.06 102 ALA A CA 1
ATOM 792 C C . ALA A 1 102 ? -9.023 23.5 9.109 1 95.06 102 ALA A C 1
ATOM 794 O O . ALA A 1 102 ? -9.062 23.078 10.266 1 95.06 102 ALA A O 1
ATOM 795 N N . ASP A 1 103 ? -7.969 23.578 8.391 1 94.88 103 ASP A N 1
ATOM 796 C CA . ASP A 1 103 ? -6.707 23.078 8.93 1 94.88 103 ASP A CA 1
ATOM 797 C C . ASP A 1 103 ? -5.898 24.219 9.562 1 94.88 103 ASP A C 1
ATOM 799 O O . ASP A 1 103 ? -5.016 23.969 10.391 1 94.88 103 ASP A O 1
ATOM 803 N N . ASP A 1 104 ? -6.172 25.406 9.117 1 92.75 104 ASP A N 1
ATOM 804 C CA . ASP A 1 104 ? -5.508 26.594 9.617 1 92.75 104 ASP A CA 1
ATOM 805 C C . ASP A 1 104 ? -6.34 27.844 9.344 1 92.75 104 ASP A C 1
ATOM 807 O O . ASP A 1 104 ? -7.398 27.766 8.711 1 92.75 104 ASP A O 1
ATOM 811 N N . PHE A 1 105 ? -5.84 28.969 9.922 1 91.31 105 PHE A N 1
ATOM 812 C CA . PHE A 1 105 ? -6.496 30.234 9.633 1 91.31 105 PHE A CA 1
ATOM 813 C C . PHE A 1 105 ? -5.488 31.375 9.617 1 91.31 105 PHE A C 1
ATOM 815 O O . PHE A 1 105 ? -4.395 31.25 10.172 1 91.31 105 PHE A O 1
ATOM 822 N N . ILE A 1 106 ? -5.859 32.438 8.914 1 89.56 106 ILE A N 1
ATOM 823 C CA . ILE A 1 106 ? -5.105 33.656 8.859 1 89.56 106 ILE A CA 1
ATOM 824 C C . ILE A 1 106 ? -6.051 34.844 9.055 1 89.56 106 ILE A C 1
ATOM 826 O O . ILE A 1 106 ? -7.129 34.906 8.461 1 89.56 106 ILE A O 1
ATOM 830 N N . SER A 1 107 ? -5.605 35.812 9.883 1 88.56 107 SER A N 1
ATOM 831 C CA . SER A 1 107 ? -6.426 36.969 10.133 1 88.56 107 SER A CA 1
ATOM 832 C C . SER A 1 107 ? -6.125 38.094 9.125 1 88.56 107 SER A C 1
ATOM 834 O O . SER A 1 107 ? -4.977 38.25 8.703 1 88.56 107 SER A O 1
ATOM 836 N N . LYS A 1 108 ? -7.156 38.812 8.766 1 89.31 108 LYS A N 1
ATOM 837 C CA . LYS A 1 108 ? -6.996 40.031 7.969 1 89.31 108 LYS A CA 1
ATOM 838 C C . LYS A 1 108 ? -6.668 41.219 8.859 1 89.31 108 LYS A C 1
ATOM 840 O O . LYS A 1 108 ? -7.188 41.344 9.969 1 89.31 108 LYS A O 1
ATOM 845 N N . PRO A 1 109 ? -5.809 42.219 8.531 1 90.94 109 PRO A N 1
ATOM 846 C CA . PRO A 1 109 ? -5.074 42.25 7.258 1 90.94 109 PRO A CA 1
ATOM 847 C C . PRO A 1 109 ? -3.982 41.188 7.168 1 90.94 109 PRO A C 1
ATOM 849 O O . PRO A 1 109 ? -3.301 40.906 8.156 1 90.94 109 PRO A O 1
ATOM 852 N N . ILE A 1 110 ? -3.805 40.688 5.973 1 91.81 110 ILE A N 1
ATOM 853 C CA . ILE A 1 110 ? -2.918 39.562 5.758 1 91.81 110 ILE A CA 1
ATOM 854 C C . ILE A 1 110 ? -1.463 40.031 5.809 1 91.81 110 ILE A C 1
ATOM 856 O O . ILE A 1 110 ? -1.103 41.031 5.188 1 91.81 110 ILE A O 1
ATOM 860 N N . ASN A 1 111 ? -0.7 39.375 6.582 1 90.38 111 ASN A N 1
ATOM 861 C CA . ASN A 1 111 ? 0.741 39.562 6.66 1 90.38 111 ASN A CA 1
ATOM 862 C C . ASN A 1 111 ? 1.499 38.625 5.758 1 90.38 111 ASN A C 1
ATOM 864 O O . ASN A 1 111 ? 1.286 37.406 5.82 1 90.38 111 ASN A O 1
ATOM 868 N N . ARG A 1 112 ? 2.375 39.156 5.031 1 92.75 112 ARG A N 1
ATOM 869 C CA . ARG A 1 112 ? 3.08 38.344 4.035 1 92.75 112 ARG A CA 1
ATOM 870 C C . ARG A 1 112 ? 3.844 37.188 4.695 1 92.75 112 ARG A C 1
ATOM 872 O O . ARG A 1 112 ? 3.75 36.062 4.258 1 92.75 112 ARG A O 1
ATOM 879 N N . VAL A 1 113 ? 4.59 37.531 5.676 1 90 113 VAL A N 1
ATOM 880 C CA . VAL A 1 113 ? 5.469 36.562 6.309 1 90 113 VAL A CA 1
ATOM 881 C C . VAL A 1 113 ? 4.637 35.406 6.879 1 90 113 VAL A C 1
ATOM 883 O O . VAL A 1 113 ? 4.973 34.219 6.691 1 90 113 VAL A O 1
ATOM 886 N N . GLU A 1 114 ? 3.549 35.719 7.504 1 88.31 114 GLU A N 1
ATOM 887 C CA . GLU A 1 114 ? 2.656 34.719 8.07 1 88.31 114 GLU A CA 1
ATOM 888 C C . GLU A 1 114 ? 2.004 33.875 6.977 1 88.31 114 GLU A C 1
ATOM 890 O O . GLU A 1 114 ? 1.962 32.656 7.07 1 88.31 114 GLU A O 1
ATOM 895 N N . LEU A 1 115 ? 1.511 34.562 5.965 1 93.81 115 LEU A N 1
ATOM 896 C CA . LEU A 1 115 ? 0.836 33.875 4.863 1 93.81 115 LEU A CA 1
ATOM 897 C C . LEU A 1 115 ? 1.755 32.844 4.211 1 93.81 115 LEU A C 1
ATOM 899 O O . LEU A 1 115 ? 1.385 31.688 4.066 1 93.81 115 LEU A O 1
ATOM 903 N N . VAL A 1 116 ? 2.939 33.25 3.896 1 94.12 116 VAL A N 1
ATOM 904 C CA . VAL A 1 116 ? 3.895 32.375 3.205 1 94.12 116 VAL A CA 1
ATOM 905 C C . VAL A 1 116 ? 4.246 31.188 4.086 1 94.12 116 VAL A C 1
ATOM 907 O O . VAL A 1 116 ? 4.262 30.047 3.621 1 94.12 116 VAL A O 1
ATOM 910 N N . ALA A 1 117 ? 4.484 31.453 5.305 1 91.38 117 ALA A N 1
ATOM 911 C CA . ALA A 1 117 ? 4.895 30.406 6.234 1 91.38 117 ALA A CA 1
ATOM 912 C C . ALA A 1 117 ? 3.793 29.359 6.402 1 91.38 117 ALA A C 1
ATOM 914 O O . ALA A 1 117 ? 4.059 28.156 6.383 1 91.38 117 ALA A O 1
ATOM 915 N N . ARG A 1 118 ? 2.588 29.781 6.578 1 92.81 118 ARG A N 1
ATOM 916 C CA . ARG A 1 118 ? 1.475 28.875 6.809 1 92.81 118 ARG A CA 1
ATOM 917 C C . ARG A 1 118 ? 1.14 28.078 5.547 1 92.81 118 ARG A C 1
ATOM 919 O O . ARG A 1 118 ? 0.851 26.891 5.613 1 92.81 118 ARG A O 1
ATOM 926 N N . VAL A 1 119 ? 1.187 28.734 4.434 1 95.75 119 VAL A N 1
ATOM 927 C CA . VAL A 1 119 ? 0.959 28.062 3.154 1 95.75 119 VAL A CA 1
ATOM 928 C C . VAL A 1 119 ? 2.008 26.969 2.947 1 95.75 119 VAL A C 1
ATOM 930 O O . VAL A 1 119 ? 1.67 25.844 2.609 1 95.75 119 VAL A O 1
ATOM 933 N N . ASN A 1 120 ? 3.213 27.312 3.215 1 93.88 120 ASN A N 1
ATOM 934 C CA . ASN A 1 120 ? 4.293 26.344 3.047 1 93.88 120 ASN A CA 1
ATOM 935 C C . ASN A 1 120 ? 4.125 25.141 3.979 1 93.88 120 ASN A C 1
ATOM 937 O O . ASN A 1 120 ? 4.367 24 3.58 1 93.88 120 ASN A O 1
ATOM 941 N N . SER A 1 121 ? 3.75 25.438 5.145 1 93 121 SER A N 1
ATOM 942 C CA . SER A 1 121 ? 3.533 24.359 6.113 1 93 121 SER A CA 1
ATOM 943 C C . SER A 1 121 ? 2.434 23.406 5.648 1 93 121 SER A C 1
ATOM 945 O O . SER A 1 121 ? 2.619 22.188 5.641 1 93 121 SER A O 1
ATOM 947 N N . MET A 1 122 ? 1.352 23.953 5.211 1 95.31 122 MET A N 1
ATOM 948 C CA . MET A 1 122 ? 0.221 23.141 4.766 1 95.31 122 MET A CA 1
ATOM 949 C C . MET A 1 122 ? 0.579 22.344 3.512 1 95.31 122 MET A C 1
ATOM 951 O O . MET A 1 122 ? 0.18 21.188 3.367 1 95.31 122 MET A O 1
ATOM 955 N N . LEU A 1 123 ? 1.313 22.969 2.652 1 95.69 123 LEU A N 1
ATOM 956 C CA . LEU A 1 123 ? 1.728 22.281 1.431 1 95.69 123 LEU A CA 1
ATOM 957 C C . LEU A 1 123 ? 2.682 21.141 1.747 1 95.69 123 LEU A C 1
ATOM 959 O O . LEU A 1 123 ? 2.66 20.109 1.076 1 95.69 123 LEU A O 1
ATOM 963 N N . ARG A 1 124 ? 3.502 21.359 2.697 1 93.38 124 ARG A N 1
ATOM 964 C CA . ARG A 1 124 ? 4.395 20.281 3.137 1 93.38 124 ARG A CA 1
ATOM 965 C C . ARG A 1 124 ? 3.6 19.094 3.648 1 93.38 124 ARG A C 1
ATOM 967 O O . ARG A 1 124 ? 3.873 17.953 3.268 1 93.38 124 ARG A O 1
ATOM 974 N N . ILE A 1 125 ? 2.648 19.375 4.469 1 92.94 125 ILE A N 1
ATOM 975 C CA . ILE A 1 125 ? 1.79 18.328 5.016 1 92.94 125 ILE A CA 1
ATOM 976 C C . ILE A 1 125 ? 1.068 17.594 3.881 1 92.94 125 ILE A C 1
ATOM 978 O O . ILE A 1 125 ? 1.03 16.375 3.848 1 92.94 125 ILE A O 1
ATOM 982 N N . LYS A 1 126 ? 0.567 18.344 2.984 1 95 126 LYS A N 1
ATOM 983 C CA . LYS A 1 126 ? -0.132 17.781 1.828 1 95 126 LYS A CA 1
ATOM 984 C C . LYS A 1 126 ? 0.794 16.906 0.997 1 95 126 LYS A C 1
ATOM 986 O O . LYS A 1 126 ? 0.398 15.828 0.55 1 95 126 LYS A O 1
ATOM 991 N N . SER A 1 127 ? 1.928 17.375 0.77 1 92.88 127 SER A N 1
ATOM 992 C CA . SER A 1 127 ? 2.887 16.625 -0.037 1 92.88 127 SER A CA 1
ATOM 993 C C . SER A 1 127 ? 3.234 15.297 0.615 1 92.88 127 SER A C 1
ATOM 995 O O . SER A 1 127 ? 3.363 14.281 -0.071 1 92.88 127 SER A O 1
ATOM 997 N N . GLN A 1 128 ? 3.43 15.344 1.87 1 89.56 128 GLN A N 1
ATOM 998 C CA . GLN A 1 128 ? 3.715 14.109 2.6 1 89.56 128 GLN A CA 1
ATOM 999 C C . GLN A 1 128 ? 2.576 13.102 2.447 1 89.56 128 GLN A C 1
ATOM 1001 O O . GLN A 1 128 ? 2.816 11.914 2.23 1 89.56 128 GLN A O 1
ATOM 1006 N N . TYR A 1 129 ? 1.405 13.594 2.582 1 91.38 129 TYR A N 1
ATOM 1007 C CA . TYR A 1 129 ? 0.23 12.75 2.395 1 91.38 129 TYR A CA 1
ATOM 1008 C C . TYR A 1 129 ? 0.17 12.203 0.973 1 91.38 129 TYR A C 1
ATOM 1010 O O . TYR A 1 129 ? -0.055 11.008 0.77 1 91.38 129 TYR A O 1
ATOM 1018 N N . ASP A 1 130 ? 0.387 13.039 0.052 1 90.31 130 ASP A N 1
ATOM 1019 C CA . ASP A 1 130 ? 0.344 12.656 -1.354 1 90.31 130 ASP A CA 1
ATOM 1020 C C . ASP A 1 130 ? 1.412 11.609 -1.671 1 90.31 130 ASP A C 1
ATOM 1022 O O . ASP A 1 130 ? 1.175 10.688 -2.457 1 90.31 130 ASP A O 1
ATOM 1026 N N . ASP A 1 131 ? 2.506 11.812 -1.108 1 87.12 131 ASP A N 1
ATOM 1027 C CA . ASP A 1 131 ? 3.586 10.852 -1.313 1 87.12 131 ASP A CA 1
ATOM 1028 C C . ASP A 1 131 ? 3.18 9.461 -0.842 1 87.12 131 ASP A C 1
ATOM 1030 O O . ASP A 1 131 ? 3.404 8.469 -1.543 1 87.12 131 ASP A O 1
ATOM 1034 N N . LEU A 1 132 ? 2.654 9.438 0.291 1 85.44 132 LEU A N 1
ATOM 1035 C CA . LEU A 1 132 ? 2.201 8.164 0.835 1 85.44 132 LEU A CA 1
ATOM 1036 C C . LEU A 1 132 ? 1.116 7.551 -0.045 1 85.44 132 LEU A C 1
ATOM 1038 O O . LEU A 1 132 ? 1.141 6.352 -0.322 1 85.44 132 LEU A O 1
ATOM 1042 N N . GLU A 1 133 ? 0.209 8.336 -0.482 1 85.88 133 GLU A N 1
ATOM 1043 C CA . GLU A 1 133 ? -0.859 7.879 -1.367 1 85.88 133 GLU A CA 1
ATOM 1044 C C . GLU A 1 133 ? -0.296 7.348 -2.684 1 85.88 133 GLU A C 1
ATOM 1046 O O . GLU A 1 133 ? -0.777 6.344 -3.211 1 85.88 133 GLU A O 1
ATOM 1051 N N . ALA A 1 134 ? 0.649 8.086 -3.162 1 83 134 ALA A N 1
ATOM 1052 C CA . ALA A 1 134 ? 1.287 7.664 -4.406 1 83 134 ALA A CA 1
ATOM 1053 C C . ALA A 1 134 ? 1.958 6.301 -4.25 1 83 134 ALA A C 1
ATOM 1055 O O . ALA A 1 134 ? 1.887 5.461 -5.148 1 83 134 ALA A O 1
ATOM 1056 N N . ILE A 1 135 ? 2.572 6.117 -3.166 1 80.56 135 ILE A N 1
ATOM 1057 C CA . ILE A 1 135 ? 3.207 4.832 -2.883 1 80.56 135 ILE A CA 1
ATOM 1058 C C . ILE A 1 135 ? 2.148 3.734 -2.83 1 80.56 135 ILE A C 1
ATOM 1060 O O . ILE A 1 135 ? 2.328 2.662 -3.412 1 80.56 135 ILE A O 1
ATOM 1064 N N . LEU A 1 136 ? 1.079 3.98 -2.168 1 80.12 136 LEU A N 1
ATOM 1065 C CA . LEU A 1 136 ? -0.015 3.021 -2.059 1 80.12 136 LEU A CA 1
ATOM 1066 C C . LEU A 1 136 ? -0.567 2.668 -3.436 1 80.12 136 LEU A C 1
ATOM 1068 O O . LEU A 1 136 ? -0.767 1.491 -3.744 1 80.12 136 LEU A O 1
ATOM 1072 N N . LYS A 1 137 ? -0.772 3.674 -4.215 1 79.19 137 LYS A N 1
ATOM 1073 C CA . LYS A 1 137 ? -1.311 3.463 -5.559 1 79.19 137 LYS A CA 1
ATOM 1074 C C . LYS A 1 137 ? -0.331 2.682 -6.426 1 79.19 137 LYS A C 1
ATOM 1076 O O . LYS A 1 137 ? -0.728 1.767 -7.152 1 79.19 137 LYS A O 1
ATOM 1081 N N . SER A 1 138 ? 0.873 3.09 -6.367 1 75.25 138 SER A N 1
ATOM 1082 C CA . SER A 1 138 ? 1.903 2.398 -7.133 1 75.25 138 SER A CA 1
ATOM 1083 C C . SER A 1 138 ? 1.98 0.924 -6.754 1 75.25 138 SER A C 1
ATOM 1085 O O . SER A 1 138 ? 2.086 0.058 -7.625 1 75.25 138 SER A O 1
ATOM 1087 N N . ARG A 1 139 ? 1.947 0.678 -5.566 1 76.19 139 ARG A N 1
ATOM 1088 C CA . ARG A 1 139 ? 1.964 -0.699 -5.082 1 76.19 139 ARG A CA 1
ATOM 1089 C C . ARG A 1 139 ? 0.76 -1.477 -5.602 1 76.19 139 ARG A C 1
ATOM 1091 O O . ARG A 1 139 ? 0.888 -2.635 -6.004 1 76.19 139 ARG A O 1
ATOM 1098 N N . GLU A 1 140 ? -0.31 -0.896 -5.504 1 75.38 140 GLU A N 1
ATOM 1099 C CA . GLU A 1 140 ? -1.528 -1.517 -6.016 1 75.38 140 GLU A CA 1
ATOM 1100 C C . GLU A 1 140 ? -1.396 -1.852 -7.496 1 75.38 140 GLU A C 1
ATOM 1102 O O . GLU A 1 140 ? -1.741 -2.955 -7.922 1 75.38 140 GLU A O 1
ATOM 1107 N N . ASP A 1 141 ? -0.928 -0.924 -8.203 1 73.62 141 ASP A N 1
ATOM 1108 C CA . ASP A 1 141 ? -0.766 -1.109 -9.641 1 73.62 141 ASP A CA 1
ATOM 1109 C C . ASP A 1 141 ? 0.209 -2.246 -9.938 1 73.62 141 ASP A C 1
ATOM 1111 O O . ASP A 1 141 ? -0.031 -3.055 -10.836 1 73.62 141 ASP A O 1
ATOM 1115 N N . MET A 1 142 ? 1.176 -2.264 -9.234 1 73.06 142 MET A N 1
ATOM 1116 C CA . MET A 1 142 ?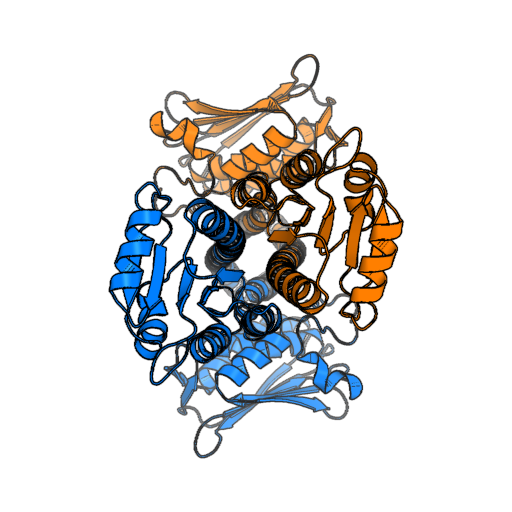 2.191 -3.291 -9.445 1 73.06 142 MET A CA 1
ATOM 1117 C C . MET A 1 142 ? 1.643 -4.676 -9.117 1 73.06 142 MET A C 1
ATOM 1119 O O . MET A 1 142 ? 1.859 -5.629 -9.867 1 73.06 142 MET A O 1
ATOM 1123 N N . VAL A 1 143 ? 1.044 -4.754 -8.016 1 77.25 143 VAL A N 1
ATOM 1124 C CA . VAL A 1 143 ? 0.444 -6.027 -7.633 1 77.25 143 VAL A CA 1
ATOM 1125 C C . VAL A 1 143 ? -0.527 -6.492 -8.719 1 77.25 143 VAL A C 1
ATOM 1127 O O . VAL A 1 143 ? -0.502 -7.652 -9.125 1 77.25 143 VAL A O 1
ATOM 1130 N N . ASN A 1 144 ? -1.338 -5.609 -9.188 1 74.19 144 ASN A N 1
ATOM 1131 C CA . ASN A 1 144 ? -2.299 -5.938 -10.234 1 74.19 144 ASN A CA 1
ATOM 1132 C C . ASN A 1 144 ? -1.603 -6.445 -11.492 1 74.19 144 ASN A C 1
ATOM 1134 O O . ASN A 1 144 ? -2.051 -7.414 -12.109 1 74.19 144 ASN A O 1
ATOM 1138 N N . MET A 1 145 ? -0.605 -5.785 -11.797 1 71.62 145 MET A N 1
ATOM 1139 C CA . MET A 1 145 ? 0.161 -6.172 -12.977 1 71.62 145 MET A CA 1
ATOM 1140 C C . MET A 1 145 ? 0.759 -7.562 -12.805 1 71.62 145 MET A C 1
ATOM 1142 O O . MET A 1 145 ? 0.654 -8.406 -13.703 1 71.62 145 MET A O 1
ATOM 1146 N N . ILE A 1 146 ? 1.393 -7.762 -11.695 1 76 146 ILE A N 1
ATOM 1147 C CA . ILE A 1 146 ? 2.035 -9.047 -11.445 1 76 146 ILE A CA 1
ATOM 1148 C C . ILE A 1 146 ? 0.981 -10.148 -11.391 1 76 146 ILE A C 1
ATOM 1150 O O . ILE A 1 146 ? 1.18 -11.234 -11.945 1 76 146 ILE A O 1
ATOM 1154 N N . VAL A 1 147 ? -0.091 -9.875 -10.742 1 78.19 147 VAL A N 1
ATOM 1155 C CA . VAL A 1 147 ? -1.174 -10.852 -10.656 1 78.19 147 VAL A CA 1
ATOM 1156 C C . VAL A 1 147 ? -1.677 -11.195 -12.055 1 78.19 147 VAL A C 1
ATOM 1158 O O . VAL A 1 147 ? -1.927 -12.367 -12.359 1 78.19 147 VAL A O 1
ATOM 1161 N N . HIS A 1 148 ? -1.861 -10.203 -12.859 1 74.06 148 HIS A N 1
ATOM 1162 C CA . HIS A 1 148 ? -2.24 -10.422 -14.25 1 74.06 148 HIS A CA 1
ATOM 1163 C C . HIS A 1 148 ? -1.228 -11.312 -14.961 1 74.06 148 HIS A C 1
ATOM 1165 O O . HIS A 1 148 ? -1.606 -12.258 -15.656 1 74.06 148 HIS A O 1
ATOM 1171 N N . ASP A 1 149 ? -0.002 -11.086 -14.734 1 73.81 149 ASP A N 1
ATOM 1172 C CA . ASP A 1 149 ? 1.057 -11.852 -15.391 1 73.81 149 ASP A CA 1
ATOM 1173 C C . ASP A 1 149 ? 1.13 -13.273 -14.836 1 73.81 149 ASP A C 1
ATOM 1175 O O . ASP A 1 149 ? 1.58 -14.188 -15.531 1 73.81 149 ASP A O 1
ATOM 1179 N N . LEU A 1 150 ? 0.777 -13.445 -13.586 1 83.25 150 LEU A N 1
ATOM 1180 C CA . LEU A 1 150 ? 0.74 -14.766 -12.961 1 83.25 150 LEU A CA 1
ATOM 1181 C C . LEU A 1 150 ? -0.34 -15.633 -13.594 1 83.25 150 LEU A C 1
ATOM 1183 O O . LEU A 1 150 ? -0.186 -16.859 -13.688 1 83.25 150 LEU A O 1
ATOM 1187 N N . ARG A 1 151 ? -1.352 -15.023 -14.094 1 76.75 151 ARG A N 1
ATOM 1188 C CA . ARG A 1 151 ? -2.508 -15.758 -14.602 1 76.75 151 ARG A CA 1
ATOM 1189 C C . ARG A 1 151 ? -2.158 -16.516 -15.883 1 76.75 151 ARG A C 1
ATOM 1191 O O . ARG A 1 151 ? -2.613 -17.641 -16.078 1 76.75 151 ARG A O 1
ATOM 1198 N N . ASN A 1 152 ? -1.344 -15.969 -16.656 1 76 152 ASN A N 1
ATOM 1199 C CA . ASN A 1 152 ? -1.012 -16.578 -17.938 1 76 152 ASN A CA 1
ATOM 1200 C C . ASN A 1 152 ? -0.282 -17.906 -17.766 1 76 152 ASN A C 1
ATOM 1202 O O . ASN A 1 152 ? -0.753 -18.938 -18.234 1 76 152 ASN A O 1
ATOM 1206 N N . PRO A 1 153 ? 0.831 -17.875 -17.062 1 85.31 153 PRO A N 1
ATOM 1207 C CA . PRO A 1 153 ? 1.497 -19.172 -16.875 1 85.31 153 PRO A CA 1
ATOM 1208 C C . PRO A 1 153 ? 0.659 -20.156 -16.062 1 85.31 153 PRO A C 1
ATOM 1210 O O . PRO A 1 153 ? 0.738 -21.359 -16.266 1 85.31 153 PRO A O 1
ATOM 1213 N N . LEU A 1 154 ? -0.064 -19.688 -15.18 1 89.38 154 LEU A N 1
ATOM 1214 C CA . LEU A 1 154 ? -0.924 -20.562 -14.391 1 89.38 154 LEU A CA 1
ATOM 1215 C C . LEU A 1 154 ? -1.965 -21.234 -15.273 1 89.38 154 LEU A C 1
ATOM 1217 O O . LEU A 1 154 ? -2.199 -22.438 -15.148 1 89.38 154 LEU A O 1
ATOM 1221 N N . MET A 1 155 ? -2.578 -20.484 -16.156 1 78.81 155 MET A N 1
ATOM 1222 C CA . MET A 1 155 ? -3.566 -21.047 -17.078 1 78.81 155 MET A CA 1
ATOM 1223 C C . MET A 1 155 ? -2.93 -22.078 -18 1 78.81 155 MET A C 1
ATOM 1225 O O . MET A 1 155 ? -3.518 -23.141 -18.25 1 78.81 155 MET A O 1
ATOM 1229 N N . SER A 1 156 ? -1.772 -21.75 -18.469 1 80.69 156 SER A N 1
ATOM 1230 C CA . SER A 1 156 ? -1.035 -22.703 -19.297 1 80.69 156 SER A CA 1
ATOM 1231 C C . SER A 1 156 ? -0.746 -24 -18.547 1 80.69 156 SER A C 1
ATOM 1233 O O . SER A 1 156 ? -0.892 -25.094 -19.094 1 80.69 156 SER A O 1
ATOM 1235 N N . LEU A 1 157 ? -0.33 -23.812 -17.344 1 89.75 157 LEU A N 1
ATOM 1236 C CA . LEU A 1 157 ? -0.025 -24.953 -16.484 1 89.75 157 LEU A CA 1
ATOM 1237 C C . LEU A 1 157 ? -1.268 -25.812 -16.234 1 89.75 157 LEU A C 1
ATOM 1239 O O . LEU A 1 157 ? -1.239 -27.016 -16.438 1 89.75 157 LEU A O 1
ATOM 1243 N N . LEU A 1 158 ? -2.346 -25.188 -15.93 1 86.31 158 LEU A N 1
ATOM 1244 C CA . LEU A 1 158 ? -3.596 -25.891 -15.656 1 86.31 158 LEU A CA 1
ATOM 1245 C C . LEU A 1 158 ? -4.098 -26.609 -16.891 1 86.31 158 LEU A C 1
ATOM 1247 O O . LEU A 1 158 ? -4.504 -27.766 -16.828 1 86.31 158 LEU A O 1
ATOM 1251 N N . PHE A 1 159 ? -4.004 -25.969 -18 1 79.31 159 PHE A N 1
ATOM 1252 C CA . PHE A 1 159 ? -4.441 -26.547 -19.266 1 79.31 159 PHE A CA 1
ATOM 1253 C C . PHE A 1 159 ? -3.631 -27.797 -19.594 1 79.31 159 PHE A C 1
ATOM 1255 O O . PHE A 1 159 ? -4.199 -28.844 -19.906 1 79.31 159 PHE A O 1
ATOM 1262 N N . SER A 1 160 ? -2.35 -27.688 -19.469 1 86 160 SER A N 1
ATOM 1263 C CA . SER A 1 160 ? -1.467 -28.812 -19.766 1 86 160 SER A CA 1
ATOM 1264 C C . SER A 1 160 ? -1.729 -29.984 -18.812 1 86 160 SER A C 1
ATOM 1266 O O . SER A 1 160 ? -1.767 -31.141 -19.234 1 86 160 SER A O 1
ATOM 1268 N N . LEU A 1 161 ? -1.925 -29.688 -17.609 1 88.56 161 LEU A N 1
ATOM 1269 C CA . LEU A 1 161 ? -2.164 -30.719 -16.609 1 88.56 161 LEU A CA 1
ATOM 1270 C C . LEU A 1 161 ? -3.514 -31.391 -16.844 1 88.56 161 LEU A C 1
ATOM 1272 O O . LEU A 1 161 ? -3.6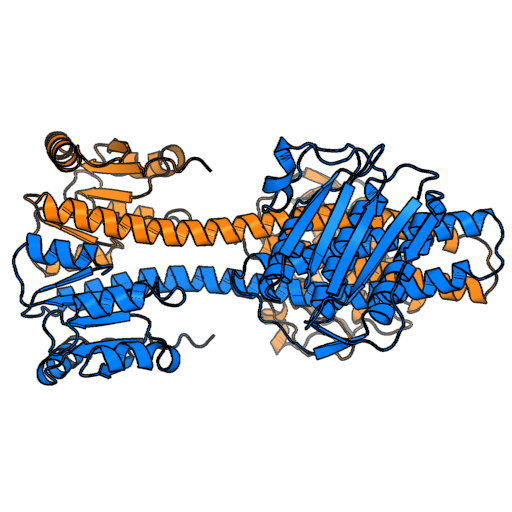35 -32.625 -16.703 1 88.56 161 LEU A O 1
ATOM 1276 N N . TYR A 1 162 ? -4.484 -30.625 -17.266 1 80.75 162 TYR A N 1
ATOM 1277 C CA . TYR A 1 162 ? -5.797 -31.188 -17.578 1 80.75 162 TYR A CA 1
ATOM 1278 C C . TYR A 1 162 ? -5.719 -32.125 -18.766 1 80.75 162 TYR A C 1
ATOM 1280 O O . TYR A 1 162 ? -6.34 -33.188 -18.75 1 80.75 162 TYR A O 1
ATOM 1288 N N . LEU A 1 163 ? -4.926 -31.812 -19.734 1 81.31 163 LEU A N 1
ATOM 1289 C CA . LEU A 1 163 ? -4.75 -32.656 -20.906 1 81.31 163 LEU A CA 1
ATOM 1290 C C . LEU A 1 163 ? -4.043 -33.969 -20.531 1 81.31 163 LEU A C 1
ATOM 1292 O O . LEU A 1 163 ? -4.406 -35.031 -21.031 1 81.31 163 LEU A O 1
ATOM 1296 N N . LEU A 1 164 ? -3.119 -33.844 -19.656 1 86.69 164 LEU A N 1
ATOM 1297 C CA . LEU A 1 164 ? -2.369 -35 -19.234 1 86.69 164 LEU A CA 1
ATOM 1298 C C . LEU A 1 164 ? -3.248 -35.938 -18.406 1 86.69 164 LEU A C 1
ATOM 1300 O O . LEU A 1 164 ? -3.113 -37.156 -18.484 1 86.69 164 LEU A O 1
ATOM 1304 N N . GLN A 1 165 ? -4.074 -35.344 -17.656 1 80.94 165 GLN A N 1
ATOM 1305 C CA . GLN A 1 165 ? -4.984 -36.125 -16.828 1 80.94 165 GLN A CA 1
ATOM 1306 C C . GLN A 1 165 ? -5.938 -36.969 -17.688 1 80.94 165 GLN A C 1
ATOM 1308 O O . GLN A 1 165 ? -6.371 -38.031 -17.281 1 80.94 165 GLN A O 1
ATOM 1313 N N . ARG A 1 166 ? -6.172 -36.531 -18.875 1 77.31 166 ARG A N 1
ATOM 1314 C CA . ARG A 1 166 ? -7.109 -37.188 -19.766 1 77.31 166 ARG A CA 1
ATOM 1315 C C . ARG A 1 166 ? -6.41 -38.25 -20.594 1 77.31 166 ARG A C 1
ATOM 1317 O O . ARG A 1 166 ? -7.062 -39.031 -21.312 1 77.31 166 ARG A O 1
ATOM 1324 N N . THR A 1 167 ? -5.145 -38.344 -20.5 1 78.88 167 THR A N 1
ATOM 1325 C CA . THR A 1 167 ? -4.367 -39.344 -21.219 1 78.88 167 THR A CA 1
ATOM 1326 C C . THR A 1 167 ? -4.176 -40.594 -20.359 1 78.88 167 THR A C 1
ATOM 1328 O O . THR A 1 167 ? -4.129 -40.5 -19.125 1 78.88 167 THR A O 1
ATOM 1331 N N . GLU A 1 168 ? -4.297 -41.781 -21.016 1 78.88 168 GLU A N 1
ATOM 1332 C CA . GLU A 1 168 ? -4.02 -43 -20.281 1 78.88 168 GLU A CA 1
ATOM 1333 C C . GLU A 1 168 ? -2.559 -43.062 -19.859 1 78.88 168 GLU A C 1
ATOM 1335 O O . GLU A 1 168 ? -1.657 -43.094 -20.688 1 78.88 168 GLU A O 1
ATOM 1340 N N . LEU A 1 169 ? -2.4 -42.969 -18.562 1 82.06 169 LEU A N 1
ATOM 1341 C CA . LEU A 1 169 ? -1.049 -42.969 -18.016 1 82.06 169 LEU A CA 1
ATOM 1342 C C . LEU A 1 169 ? -0.884 -44.062 -16.969 1 82.06 169 LEU A C 1
ATOM 1344 O O . LEU A 1 169 ? -1.868 -44.531 -16.391 1 82.06 169 LEU A O 1
ATOM 1348 N N . PRO A 1 170 ? 0.4 -44.594 -16.906 1 82.06 170 PRO A N 1
ATOM 1349 C CA . PRO A 1 170 ? 0.642 -45.469 -15.773 1 82.06 170 PRO A CA 1
ATOM 1350 C C . PRO A 1 170 ? 0.223 -44.844 -14.445 1 82.06 170 PRO A C 1
ATOM 1352 O O . PRO A 1 170 ? 0.278 -43.625 -14.281 1 82.06 170 PRO A O 1
ATOM 1355 N N . HIS A 1 171 ? -0.197 -45.688 -13.5 1 80.88 171 HIS A N 1
ATOM 1356 C CA . HIS A 1 171 ? -0.8 -45.25 -12.234 1 80.88 171 HIS A CA 1
ATOM 1357 C C . HIS A 1 171 ? 0.11 -44.312 -11.484 1 80.88 171 HIS A C 1
ATOM 1359 O O . HIS A 1 171 ? -0.351 -43.281 -10.969 1 80.88 171 HIS A O 1
ATOM 1365 N N . LYS A 1 172 ? 1.417 -44.562 -11.484 1 78.88 172 LYS A N 1
ATOM 1366 C CA . LYS A 1 172 ? 2.359 -43.75 -10.75 1 78.88 172 LYS A CA 1
ATOM 1367 C C . LYS A 1 172 ? 2.42 -42.344 -11.336 1 78.88 172 LYS A C 1
ATOM 1369 O O . LYS A 1 172 ? 2.494 -41.344 -10.602 1 78.88 172 LYS A O 1
ATOM 1374 N N . ILE A 1 173 ? 2.328 -42.25 -12.602 1 85.69 173 ILE A N 1
ATOM 1375 C CA . ILE A 1 173 ? 2.387 -40.969 -13.312 1 85.69 173 ILE A CA 1
ATOM 1376 C C . ILE A 1 173 ? 1.078 -40.219 -13.109 1 85.69 173 ILE A C 1
ATOM 1378 O O . ILE A 1 173 ? 1.087 -39 -12.898 1 85.69 173 ILE A O 1
ATOM 1382 N N . GLU A 1 174 ? 0.023 -40.969 -13.094 1 85.12 174 GLU A N 1
ATOM 1383 C CA . GLU A 1 174 ? -1.298 -40.375 -12.898 1 85.12 174 GLU A CA 1
ATOM 1384 C C . GLU A 1 174 ? -1.404 -39.719 -11.523 1 85.12 174 GLU A C 1
ATOM 1386 O O . GLU A 1 174 ? -1.949 -38.625 -11.398 1 85.12 174 GLU A O 1
ATOM 1391 N N . ASP A 1 175 ? -0.884 -40.312 -10.523 1 82.31 175 ASP A N 1
ATOM 1392 C CA . ASP A 1 175 ? -0.895 -39.781 -9.164 1 82.31 175 ASP A CA 1
ATOM 1393 C C . ASP A 1 175 ? -0.096 -38.5 -9.078 1 82.31 175 ASP A C 1
ATOM 1395 O O . ASP A 1 175 ? -0.524 -37.531 -8.43 1 82.31 175 ASP A O 1
ATOM 1399 N N . LYS A 1 176 ? 1.031 -38.438 -9.703 1 85.38 176 LYS A N 1
ATOM 1400 C CA . LYS A 1 176 ? 1.882 -37.281 -9.672 1 85.38 176 LYS A CA 1
ATOM 1401 C C . LYS A 1 176 ? 1.223 -36.094 -10.398 1 85.38 176 LYS A C 1
ATOM 1403 O O . LYS A 1 176 ? 1.303 -34.938 -9.945 1 85.38 176 LYS A O 1
ATOM 1408 N N . ILE A 1 177 ? 0.57 -36.438 -11.484 1 88.19 177 ILE A N 1
ATOM 1409 C CA . ILE A 1 177 ? -0.135 -35.406 -12.242 1 88.19 177 ILE A CA 1
ATOM 1410 C C . ILE A 1 177 ? -1.286 -34.875 -11.406 1 88.19 177 ILE A C 1
ATOM 1412 O O . ILE A 1 177 ? -1.541 -33.656 -11.406 1 88.19 177 ILE A O 1
ATOM 1416 N N . GLY A 1 178 ? -1.92 -35.719 -10.703 1 83.12 178 GLY A N 1
ATOM 1417 C CA . GLY A 1 178 ? -2.977 -35.281 -9.805 1 83.12 178 GLY A CA 1
ATOM 1418 C C . GLY A 1 178 ? -2.492 -34.312 -8.734 1 83.12 178 GLY A C 1
ATOM 1419 O O . GLY A 1 178 ? -3.145 -33.312 -8.453 1 83.12 178 GLY A O 1
ATOM 1420 N N . LYS A 1 179 ? -1.365 -34.594 -8.195 1 82.44 179 LYS A N 1
ATOM 1421 C CA . LYS A 1 179 ? -0.776 -33.719 -7.188 1 82.44 179 LYS A CA 1
ATOM 1422 C C . LYS A 1 179 ? -0.405 -32.375 -7.785 1 82.44 179 LYS A C 1
ATOM 1424 O O . LYS A 1 179 ? -0.6 -31.328 -7.148 1 82.44 179 LYS A O 1
ATOM 1429 N N . CYS A 1 180 ? 0.115 -32.438 -9 1 90.19 180 CYS A N 1
ATOM 1430 C CA . CYS A 1 180 ? 0.444 -31.188 -9.695 1 90.19 180 CYS A CA 1
ATOM 1431 C C . CYS A 1 180 ? -0.801 -30.328 -9.906 1 90.19 180 CYS A C 1
ATOM 1433 O O . CYS A 1 180 ? -0.769 -29.125 -9.711 1 90.19 180 CYS A O 1
ATOM 1435 N N . LEU A 1 181 ? -1.797 -31.031 -10.281 1 86.31 181 LEU A N 1
ATOM 1436 C CA . LEU A 1 181 ? -3.045 -30.328 -10.547 1 86.31 181 LEU A CA 1
ATOM 1437 C C . LEU A 1 181 ? -3.584 -29.688 -9.273 1 86.31 181 LEU A C 1
ATOM 1439 O O . LEU A 1 181 ? -4.016 -28.531 -9.297 1 86.31 181 LEU A O 1
ATOM 1443 N N . LEU A 1 182 ? -3.506 -30.344 -8.164 1 78.44 182 LEU A N 1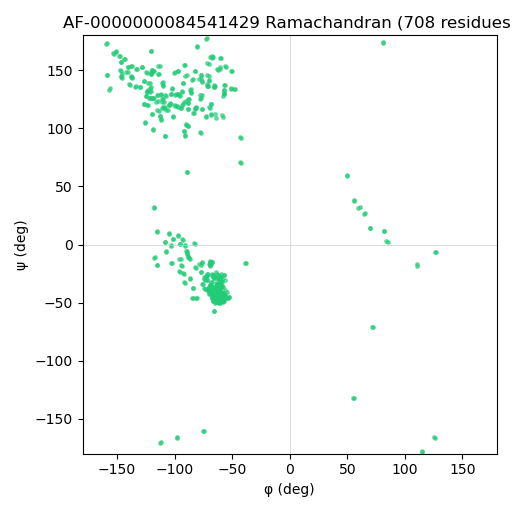
ATOM 1444 C CA . LEU A 1 182 ? -3.951 -29.797 -6.887 1 78.44 182 LEU A CA 1
ATOM 1445 C C . LEU A 1 182 ? -3.115 -28.594 -6.492 1 78.44 182 LEU A C 1
ATOM 1447 O O . LEU A 1 182 ? -3.654 -27.578 -6.035 1 78.44 182 LEU A O 1
ATOM 1451 N N . SER A 1 183 ? -1.867 -28.734 -6.656 1 85.88 183 SER A N 1
ATOM 1452 C CA . SER A 1 183 ? -0.965 -27.625 -6.352 1 85.88 183 SER A CA 1
ATOM 1453 C C . SER A 1 183 ? -1.26 -26.406 -7.227 1 85.88 183 SER A C 1
ATOM 1455 O O . SER A 1 183 ? -1.271 -25.281 -6.742 1 85.88 183 SER A O 1
ATOM 1457 N N . ALA A 1 184 ? -1.486 -26.625 -8.461 1 89.19 184 ALA A N 1
ATOM 1458 C CA . ALA A 1 184 ? -1.784 -25.547 -9.406 1 89.19 184 ALA A CA 1
ATOM 1459 C C . ALA A 1 184 ? -3.094 -24.859 -9.039 1 89.19 184 ALA A C 1
ATOM 1461 O O . ALA A 1 184 ? -3.199 -23.625 -9.141 1 89.19 184 ALA A O 1
ATOM 1462 N N . GLN A 1 185 ? -4.023 -25.609 -8.633 1 80 185 GLN A N 1
ATOM 1463 C CA . GLN A 1 185 ? -5.309 -25.047 -8.234 1 80 185 GLN A CA 1
ATOM 1464 C C . GLN A 1 185 ? -5.164 -24.203 -6.973 1 80 185 GLN A C 1
ATOM 1466 O O . GLN A 1 185 ? -5.801 -23.156 -6.844 1 80 185 GLN A O 1
ATOM 1471 N N . ARG A 1 186 ? -4.375 -24.703 -6.133 1 78.62 186 ARG A N 1
ATOM 1472 C CA . ARG A 1 186 ? -4.098 -23.906 -4.934 1 78.62 186 ARG A CA 1
ATOM 1473 C C . ARG A 1 186 ? -3.42 -22.594 -5.289 1 78.62 186 ARG A C 1
ATOM 1475 O O . ARG A 1 186 ? -3.762 -21.547 -4.734 1 78.62 186 ARG A O 1
ATOM 1482 N N . LEU A 1 187 ? -2.49 -22.609 -6.18 1 87.81 187 LEU A N 1
ATOM 1483 C CA . LEU A 1 187 ? -1.842 -21.406 -6.66 1 87.81 187 LEU A CA 1
ATOM 1484 C C . LEU A 1 187 ? -2.867 -20.438 -7.242 1 87.81 187 LEU A C 1
ATOM 1486 O O . LEU A 1 187 ? -2.812 -19.234 -6.973 1 87.81 187 LEU A O 1
ATOM 1490 N N . GLN A 1 188 ? -3.73 -20.984 -7.934 1 83.25 188 GLN A N 1
ATOM 1491 C CA . GLN A 1 188 ? -4.773 -20.172 -8.555 1 83.25 188 GLN A CA 1
ATOM 1492 C C . GLN A 1 188 ? -5.605 -19.453 -7.496 1 83.25 188 GLN A C 1
ATOM 1494 O O . GLN A 1 188 ? -5.895 -18.266 -7.629 1 83.25 188 GLN A O 1
ATOM 1499 N N . ALA A 1 189 ? -5.93 -20.188 -6.52 1 74.75 189 ALA A N 1
ATOM 1500 C CA . ALA A 1 189 ? -6.742 -19.625 -5.445 1 74.75 189 ALA A CA 1
ATOM 1501 C C . ALA A 1 189 ? -6.004 -18.484 -4.742 1 74.75 189 ALA A C 1
ATOM 1503 O O . ALA A 1 189 ? -6.586 -17.422 -4.477 1 74.75 189 ALA A O 1
ATOM 1504 N N . LEU A 1 190 ? -4.801 -18.703 -4.461 1 79.38 190 LEU A N 1
ATOM 1505 C CA . LEU A 1 190 ? -4.008 -17.703 -3.748 1 79.38 190 LEU A CA 1
ATOM 1506 C C . LEU A 1 190 ? -3.775 -16.484 -4.617 1 79.38 190 LEU A C 1
ATOM 1508 O O . LEU A 1 190 ? -3.793 -15.352 -4.121 1 79.38 190 LEU A O 1
ATOM 1512 N N . ILE A 1 191 ? -3.551 -16.703 -5.859 1 84.19 191 ILE A N 1
ATOM 1513 C CA . ILE A 1 191 ? -3.371 -15.594 -6.789 1 84.19 191 ILE A CA 1
ATOM 1514 C C . ILE A 1 191 ? -4.652 -14.766 -6.859 1 84.19 191 ILE A C 1
ATOM 1516 O O . ILE A 1 191 ? -4.602 -13.531 -6.898 1 84.19 191 ILE A O 1
ATOM 1520 N N . ASN A 1 192 ? -5.734 -15.406 -6.816 1 74.56 192 ASN A N 1
ATOM 1521 C CA . ASN A 1 192 ? -7.02 -14.711 -6.781 1 74.56 192 ASN A CA 1
ATOM 1522 C C . ASN A 1 192 ? -7.172 -13.875 -5.52 1 74.56 192 ASN A C 1
ATOM 1524 O O . ASN A 1 192 ? -7.742 -12.781 -5.559 1 74.56 192 ASN A O 1
ATOM 1528 N N . ASP A 1 193 ? -6.633 -14.391 -4.473 1 75 193 ASP A N 1
ATOM 1529 C CA . ASP A 1 193 ? -6.68 -13.641 -3.221 1 75 193 ASP A CA 1
ATOM 1530 C C . ASP A 1 193 ? -5.926 -12.32 -3.342 1 75 193 ASP A C 1
ATOM 1532 O O . ASP A 1 193 ? -6.344 -11.305 -2.783 1 75 193 ASP A O 1
ATOM 1536 N N . LEU A 1 194 ? -4.855 -12.359 -4.043 1 78.88 194 LEU A N 1
ATOM 1537 C CA . LEU A 1 194 ? -4.082 -11.141 -4.25 1 78.88 194 LEU A CA 1
ATOM 1538 C C . LEU A 1 194 ? -4.895 -10.102 -5.012 1 78.88 194 LEU A C 1
ATOM 1540 O O . LEU A 1 194 ? -4.816 -8.906 -4.715 1 78.88 194 LEU A O 1
ATOM 1544 N N . VAL A 1 195 ? -5.676 -10.578 -5.898 1 71.19 195 VAL A N 1
ATOM 1545 C CA . VAL A 1 195 ? -6.516 -9.695 -6.695 1 71.19 195 VAL A CA 1
ATOM 1546 C C . VAL A 1 195 ? -7.578 -9.055 -5.805 1 71.19 195 VAL A C 1
ATOM 1548 O O . VAL A 1 195 ? -7.812 -7.844 -5.879 1 71.19 195 VAL A O 1
ATOM 1551 N N . ILE A 1 196 ? -8.102 -9.859 -5.012 1 69.5 196 ILE A N 1
ATOM 1552 C CA . ILE A 1 196 ? -9.148 -9.398 -4.109 1 69.5 196 ILE A CA 1
ATOM 1553 C C . ILE A 1 196 ? -8.586 -8.344 -3.158 1 69.5 196 ILE A C 1
ATOM 1555 O O . ILE A 1 196 ? -9.234 -7.324 -2.9 1 69.5 196 ILE A O 1
ATOM 1559 N N . MET A 1 197 ? -7.422 -8.555 -2.732 1 69.5 197 MET A N 1
ATOM 1560 C CA . MET A 1 197 ? -6.773 -7.625 -1.81 1 69.5 197 MET A CA 1
ATOM 1561 C C . MET A 1 197 ? -6.641 -6.242 -2.434 1 69.5 197 MET A C 1
ATOM 1563 O O . MET A 1 197 ? -6.902 -5.23 -1.778 1 69.5 197 MET A O 1
ATOM 1567 N N . GLY A 1 198 ? -6.137 -6.297 -3.609 1 65.19 198 GLY A N 1
ATOM 1568 C CA . GLY A 1 198 ? -5.969 -5.02 -4.289 1 65.19 198 GLY A CA 1
ATOM 1569 C C . GLY A 1 198 ? -7.27 -4.246 -4.43 1 65.19 198 GLY A C 1
ATOM 1570 O O . GLY A 1 198 ? -7.273 -3.016 -4.359 1 65.19 198 GLY A O 1
ATOM 1571 N N . LYS A 1 199 ? -8.398 -4.953 -4.445 1 64.56 199 LYS A N 1
ATOM 1572 C CA . LYS A 1 199 ? -9.695 -4.328 -4.703 1 64.56 199 LYS A CA 1
ATOM 1573 C C . LYS A 1 199 ? -10.359 -3.885 -3.404 1 64.56 199 LYS A C 1
ATOM 1575 O O . LYS A 1 199 ? -11.172 -2.957 -3.402 1 64.56 199 LYS A O 1
ATOM 1580 N N . MET A 1 200 ? -10.125 -4.652 -2.34 1 61.22 200 MET A N 1
ATOM 1581 C CA . MET A 1 200 ? -10.828 -4.453 -1.077 1 61.22 200 MET A CA 1
ATOM 1582 C C . MET A 1 200 ? -10.531 -3.072 -0.5 1 61.22 200 MET A C 1
ATOM 1584 O O . MET A 1 200 ? -11.359 -2.498 0.208 1 61.22 200 MET A O 1
ATOM 1588 N N . GLU A 1 201 ? -9.352 -2.592 -0.614 1 55.91 201 GLU A N 1
ATOM 1589 C CA . GLU A 1 201 ? -9.055 -1.363 0.117 1 55.91 201 GLU A CA 1
ATOM 1590 C C . GLU A 1 201 ? -9.711 -0.155 -0.547 1 55.91 201 GLU A C 1
ATOM 1592 O O . GLU A 1 201 ? -9.992 0.847 0.114 1 55.91 201 GLU A O 1
ATOM 1597 N N . ASN A 1 202 ? -9.891 -0.283 -1.857 1 52.66 202 ASN A N 1
ATOM 1598 C CA . ASN A 1 202 ? -10.609 0.854 -2.426 1 52.66 202 ASN A CA 1
ATOM 1599 C C . ASN A 1 202 ? -12.109 0.777 -2.135 1 52.66 202 ASN A C 1
ATOM 1601 O O . ASN A 1 202 ? -12.734 -0.26 -2.359 1 52.66 202 ASN A O 1
ATOM 1605 N N . ARG A 1 203 ? -12.469 1.475 -1.092 1 52.75 203 ARG A N 1
ATOM 1606 C CA . ARG A 1 203 ? -13.852 1.501 -0.619 1 52.75 203 ARG A CA 1
ATOM 1607 C C . ARG A 1 203 ? -14.828 1.519 -1.788 1 52.75 203 ARG A C 1
ATOM 1609 O O . ARG A 1 203 ? -16.031 1.282 -1.606 1 52.75 203 ARG A O 1
ATOM 1616 N N . HIS A 1 204 ? -14.438 1.808 -2.998 1 60.12 204 HIS A N 1
ATOM 1617 C CA . HIS A 1 204 ? -15.398 1.893 -4.086 1 60.12 204 HIS A CA 1
ATOM 1618 C C . HIS A 1 204 ? -15.008 0.982 -5.246 1 60.12 204 HIS A C 1
ATOM 1620 O O . HIS A 1 204 ? -13.891 1.061 -5.75 1 60.12 204 HIS A O 1
ATOM 1626 N N . ILE A 1 205 ? -15.742 -0.151 -5.363 1 67.5 205 ILE A N 1
ATOM 1627 C CA . ILE A 1 205 ? -15.555 -1.03 -6.512 1 67.5 205 ILE A CA 1
ATOM 1628 C C . ILE A 1 205 ? -16.375 -0.509 -7.695 1 67.5 205 ILE A C 1
ATOM 1630 O O . ILE A 1 205 ? -17.562 -0.259 -7.574 1 67.5 205 ILE A O 1
ATOM 1634 N N . GLU A 1 206 ? -15.656 -0.072 -8.711 1 70.62 206 GLU A N 1
ATOM 1635 C CA . GLU A 1 206 ? -16.344 0.249 -9.953 1 70.62 206 GLU A CA 1
ATOM 1636 C C . GLU A 1 206 ? -16.688 -1.015 -10.734 1 70.62 206 GLU A C 1
ATOM 1638 O O . GLU A 1 206 ? -15.812 -1.826 -11.039 1 70.62 206 GLU A O 1
ATOM 1643 N N . LEU A 1 207 ? -18.016 -1.201 -11.094 1 82.25 207 LEU A N 1
ATOM 1644 C CA . LEU A 1 207 ? -18.484 -2.422 -11.742 1 82.25 207 LEU A CA 1
ATOM 1645 C C . LEU A 1 207 ? -18.562 -2.244 -13.258 1 82.25 207 LEU A C 1
ATOM 1647 O O . LEU A 1 207 ? -19.031 -1.211 -13.742 1 82.25 207 LEU A O 1
ATOM 1651 N N . ASN A 1 208 ? -18.016 -3.092 -13.984 1 84.62 208 ASN A N 1
ATOM 1652 C CA . ASN A 1 208 ? -18.25 -3.225 -15.422 1 84.62 208 ASN A CA 1
ATOM 1653 C C . ASN A 1 208 ? -19.391 -4.199 -15.703 1 84.62 208 ASN A C 1
ATOM 1655 O O . ASN A 1 208 ? -19.156 -5.375 -15.984 1 84.62 208 ASN A O 1
ATOM 1659 N N . LEU A 1 209 ? -20.641 -3.625 -15.836 1 91.94 209 LEU A N 1
ATOM 1660 C CA . LEU A 1 209 ? -21.844 -4.457 -15.867 1 91.94 209 LEU A CA 1
ATOM 1661 C C . LEU A 1 209 ? -22.125 -4.941 -17.281 1 91.94 209 LEU A C 1
ATOM 1663 O O . LEU A 1 209 ? -21.969 -4.188 -18.25 1 91.94 209 LEU A O 1
ATOM 1667 N N . ALA A 1 210 ? -22.406 -6.172 -17.406 1 92.88 210 ALA A N 1
ATOM 1668 C CA . ALA A 1 210 ? -22.828 -6.789 -18.672 1 92.88 210 ALA A CA 1
ATOM 1669 C C . ALA A 1 210 ? -23.875 -7.871 -18.422 1 92.88 210 ALA A C 1
ATOM 1671 O O . ALA A 1 210 ? -24.031 -8.344 -17.297 1 92.88 210 ALA A O 1
ATOM 1672 N N . ASP A 1 211 ? -24.641 -8.203 -19.5 1 93.75 211 ASP A N 1
ATOM 1673 C CA . ASP A 1 211 ? -25.562 -9.328 -19.422 1 93.75 211 ASP A CA 1
ATOM 1674 C C . ASP A 1 211 ? -24.828 -10.656 -19.516 1 93.75 211 ASP A C 1
ATOM 1676 O O . ASP A 1 211 ? -24.172 -10.938 -20.516 1 93.75 211 ASP A O 1
ATOM 1680 N N . VAL A 1 212 ? -24.922 -11.406 -18.438 1 91.94 212 VAL A N 1
ATOM 1681 C CA . VAL A 1 212 ? -24.156 -12.648 -18.328 1 91.94 212 VAL A CA 1
ATOM 1682 C C . VAL A 1 212 ? -25.109 -13.828 -18.141 1 91.94 212 VAL A C 1
ATOM 1684 O O . VAL A 1 212 ? -26.078 -13.734 -17.391 1 91.94 212 VAL A O 1
ATOM 1687 N N . ASP A 1 213 ? -24.828 -14.867 -18.875 1 92.19 213 ASP A N 1
ATOM 1688 C CA . ASP A 1 213 ? -25.594 -16.094 -18.688 1 92.19 213 ASP A CA 1
ATOM 1689 C C . ASP A 1 213 ? -25.25 -16.75 -17.359 1 92.19 213 ASP A C 1
ATOM 1691 O O . ASP A 1 213 ? -24.125 -17.25 -17.172 1 92.19 213 ASP A O 1
ATOM 1695 N N . LEU A 1 214 ? -26.234 -16.859 -16.516 1 93.69 214 LEU A N 1
ATOM 1696 C CA . LEU A 1 214 ? -26.016 -17.344 -15.156 1 93.69 214 LEU A CA 1
ATOM 1697 C C . LEU A 1 214 ? -25.578 -18.797 -15.156 1 93.69 214 LEU A C 1
ATOM 1699 O O . LEU A 1 214 ? -24.609 -19.156 -14.492 1 93.69 214 LEU A O 1
ATOM 1703 N N . CYS A 1 215 ? -26.219 -19.609 -15.93 1 93.94 215 CYS A N 1
ATOM 1704 C CA . CYS A 1 215 ? -25.969 -21.047 -15.953 1 93.94 215 CYS A CA 1
ATOM 1705 C C . CYS A 1 215 ? -24.578 -21.359 -16.5 1 93.94 215 CYS A C 1
ATOM 1707 O O . CYS A 1 215 ? -23.844 -22.141 -15.906 1 93.94 215 CYS A O 1
ATOM 1709 N N . THR A 1 216 ? -24.266 -20.688 -17.516 1 91.12 216 THR A N 1
ATOM 1710 C CA . THR A 1 216 ? -22.969 -20.922 -18.141 1 91.12 216 THR A CA 1
ATOM 1711 C C . THR A 1 216 ? -21.844 -20.531 -17.203 1 91.12 216 THR A C 1
ATOM 1713 O O . THR A 1 216 ? -20.844 -21.25 -17.078 1 91.12 216 THR A O 1
ATOM 1716 N N . THR A 1 217 ? -22.047 -19.406 -16.562 1 90.75 217 THR A N 1
ATOM 1717 C CA . THR A 1 217 ? -21.016 -18.922 -15.656 1 90.75 217 THR A CA 1
ATOM 1718 C C . THR A 1 217 ? -20.828 -19.875 -14.477 1 90.75 217 THR A C 1
ATOM 1720 O O . THR A 1 217 ? -19.703 -20.219 -14.117 1 90.75 217 THR A O 1
ATOM 1723 N N . ILE A 1 218 ? -21.891 -20.359 -13.922 1 93.62 218 ILE A N 1
ATOM 1724 C CA . ILE A 1 218 ? -21.828 -21.25 -12.766 1 93.62 218 ILE A CA 1
ATOM 1725 C C . ILE A 1 218 ? -21.203 -22.578 -13.18 1 93.62 218 ILE A C 1
ATOM 1727 O O . ILE A 1 218 ? -20.312 -23.078 -12.5 1 93.62 218 ILE A O 1
ATOM 1731 N N . GLN A 1 219 ? -21.594 -23.078 -14.289 1 90 219 GLN A N 1
ATOM 1732 C CA . GLN A 1 219 ? -21.094 -24.375 -14.758 1 90 219 GLN A CA 1
ATOM 1733 C C . GLN A 1 219 ? -19.594 -24.312 -15.031 1 90 219 GLN A C 1
ATOM 1735 O O . GLN A 1 219 ? -18.859 -25.234 -14.672 1 90 219 GLN A O 1
ATOM 1740 N N . SER A 1 220 ? -19.219 -23.266 -15.633 1 84.44 220 SER A N 1
ATOM 1741 C CA . SER A 1 220 ? -17.797 -23.109 -15.938 1 84.44 220 SER A CA 1
ATOM 1742 C C . SER A 1 220 ? -16.969 -23.047 -14.664 1 84.44 220 SER A C 1
ATOM 1744 O O . SER A 1 220 ? -15.883 -23.625 -14.594 1 84.44 220 SER A O 1
ATOM 1746 N N . THR A 1 221 ? -17.5 -22.344 -13.68 1 86.19 221 THR A N 1
ATOM 1747 C CA . THR A 1 221 ? -16.797 -22.219 -12.414 1 86.19 221 THR A CA 1
ATOM 1748 C C . THR A 1 221 ? -16.719 -23.562 -11.695 1 86.19 221 THR A C 1
ATOM 1750 O O . THR A 1 221 ? -15.664 -23.922 -11.172 1 86.19 221 THR A O 1
ATOM 1753 N N . VAL A 1 222 ? -17.781 -24.297 -11.719 1 88 222 VAL A N 1
ATOM 1754 C CA . VAL A 1 222 ? -17.859 -25.594 -11.047 1 88 222 VAL A CA 1
ATOM 1755 C C . VAL A 1 222 ? -16.875 -26.578 -11.672 1 88 222 VAL A C 1
ATOM 1757 O O . VAL A 1 222 ? -16.25 -27.375 -10.977 1 88 222 VAL A O 1
ATOM 1760 N N . GLU A 1 223 ? -16.766 -26.469 -12.93 1 79.75 223 GLU A N 1
ATOM 1761 C CA . GLU A 1 223 ? -15.859 -27.359 -13.656 1 79.75 223 GLU A CA 1
ATOM 1762 C C . GLU A 1 223 ? -14.422 -27.219 -13.164 1 79.75 223 GLU A C 1
ATOM 1764 O O . GLU A 1 223 ? -13.672 -28.203 -13.117 1 79.75 223 GLU A O 1
ATOM 1769 N N . ASN A 1 224 ? -14.148 -26.062 -12.773 1 71.62 224 ASN A N 1
ATOM 1770 C CA . ASN A 1 224 ? -12.797 -25.781 -12.297 1 71.62 224 ASN A CA 1
ATOM 1771 C C . ASN A 1 224 ? -12.508 -26.5 -10.984 1 71.62 224 ASN A C 1
ATOM 1773 O O . ASN A 1 224 ? -11.344 -26.672 -10.602 1 71.62 224 ASN A O 1
ATOM 1777 N N . PHE A 1 225 ? -13.461 -26.953 -10.297 1 81 225 PHE A N 1
ATOM 1778 C CA . PHE A 1 225 ? -13.273 -27.562 -8.984 1 81 225 PHE A CA 1
ATOM 1779 C C . PHE A 1 225 ? -13.477 -29.062 -9.039 1 81 225 PHE A C 1
ATOM 1781 O O . PHE A 1 225 ? -13.352 -29.75 -8.023 1 81 225 PHE A O 1
ATOM 1788 N N . GLN A 1 226 ? -13.727 -29.562 -10.219 1 78.25 226 GLN A N 1
ATOM 1789 C CA . GLN A 1 226 ? -14.023 -30.984 -10.367 1 78.25 226 GLN A CA 1
ATOM 1790 C C . GLN A 1 226 ? -12.836 -31.844 -9.945 1 78.25 226 GLN A C 1
ATOM 1792 O O . GLN A 1 226 ? -13.008 -32.844 -9.273 1 78.25 226 GLN A O 1
ATOM 1797 N N . VAL A 1 227 ? -11.719 -31.422 -10.32 1 69.19 227 VAL A N 1
ATOM 1798 C CA . VAL A 1 227 ? -10.523 -32.219 -10.039 1 69.19 227 VAL A CA 1
ATOM 1799 C C . VAL A 1 227 ? -10.297 -32.312 -8.539 1 69.19 227 VAL A C 1
ATOM 1801 O O . VAL A 1 227 ? -10.117 -33.406 -7.988 1 69.19 227 VAL A O 1
ATOM 1804 N N . ILE A 1 228 ? -10.336 -31.219 -7.934 1 73.31 228 ILE A N 1
ATOM 1805 C CA . ILE A 1 228 ? -10.109 -31.188 -6.492 1 73.31 228 ILE A CA 1
ATOM 1806 C C . ILE A 1 228 ? -11.234 -31.938 -5.777 1 73.31 228 ILE A C 1
ATOM 1808 O O . ILE A 1 228 ? -10.992 -32.656 -4.797 1 73.31 228 ILE A O 1
ATOM 1812 N N . ALA A 1 229 ? -12.406 -31.797 -6.219 1 81.94 229 ALA A N 1
ATOM 1813 C CA . ALA A 1 229 ? -13.547 -32.5 -5.648 1 81.94 229 ALA A CA 1
ATOM 1814 C C . ALA A 1 229 ? -13.391 -34 -5.781 1 81.94 229 ALA A C 1
ATOM 1816 O O . ALA A 1 229 ? -13.68 -34.75 -4.844 1 81.94 229 ALA A O 1
ATOM 1817 N N . THR A 1 230 ? -12.898 -34.375 -6.855 1 80.88 230 THR A N 1
ATOM 1818 C CA . THR A 1 230 ? -12.711 -35.812 -7.102 1 80.88 230 THR A CA 1
ATOM 1819 C C . THR A 1 230 ? -11.648 -36.375 -6.172 1 80.88 230 THR A C 1
ATOM 1821 O O . THR A 1 230 ? -11.797 -37.469 -5.652 1 80.88 230 THR A O 1
ATOM 1824 N N . GLN A 1 231 ? -10.664 -35.625 -5.961 1 73.88 231 GLN A N 1
ATOM 1825 C CA . GLN A 1 231 ? -9.586 -36.062 -5.086 1 73.88 231 GLN A CA 1
ATOM 1826 C C . GLN A 1 231 ? -10.086 -36.281 -3.662 1 73.88 231 GLN A C 1
ATOM 1828 O O . GLN A 1 231 ? -9.594 -37.156 -2.955 1 73.88 231 GLN A O 1
ATOM 1833 N N . LYS A 1 232 ? -10.977 -35.5 -3.312 1 80.88 232 LYS A N 1
ATOM 1834 C CA . LYS A 1 232 ? -11.547 -35.625 -1.975 1 80.88 232 LYS A CA 1
ATOM 1835 C C . LYS A 1 232 ? -12.805 -36.5 -1.986 1 80.88 232 LYS A C 1
ATOM 1837 O O . LYS A 1 232 ? -13.484 -36.625 -0.967 1 80.88 232 LYS A O 1
ATOM 1842 N N . ASN A 1 233 ? -13.078 -37.062 -3.213 1 90.44 233 ASN A N 1
ATOM 1843 C CA . ASN A 1 233 ? -14.289 -37.844 -3.408 1 90.44 233 ASN A CA 1
ATOM 1844 C C . ASN A 1 233 ? -15.539 -37.031 -3.027 1 90.44 233 ASN A C 1
ATOM 1846 O O . ASN A 1 233 ? -16.422 -37.562 -2.336 1 90.44 233 ASN A O 1
ATOM 1850 N N . ILE A 1 234 ? -15.531 -35.812 -3.322 1 92.75 234 ILE A N 1
ATOM 1851 C CA . ILE A 1 234 ? -16.672 -34.938 -3.127 1 92.75 234 ILE A CA 1
ATOM 1852 C C . ILE A 1 234 ? -17.469 -34.812 -4.422 1 92.75 234 ILE A C 1
ATOM 1854 O O . ILE A 1 234 ? -16.906 -34.625 -5.5 1 92.75 234 ILE A O 1
ATOM 1858 N N . GLN A 1 235 ? -18.734 -35.031 -4.355 1 95.19 235 GLN A N 1
ATOM 1859 C CA . GLN A 1 235 ? -19.594 -34.875 -5.516 1 95.19 235 GLN A CA 1
ATOM 1860 C C . GLN A 1 235 ? -20.109 -33.438 -5.641 1 95.19 235 GLN A C 1
ATOM 1862 O O . GLN A 1 235 ? -20.656 -32.906 -4.691 1 95.19 235 GLN A O 1
ATOM 1867 N N . LEU A 1 236 ? -19.875 -32.844 -6.809 1 94.69 236 LEU A N 1
ATOM 1868 C CA . LEU A 1 236 ? -20.422 -31.516 -7.086 1 94.69 236 LEU A CA 1
ATOM 1869 C C . LEU A 1 236 ? -21.766 -31.609 -7.801 1 94.69 236 LEU A C 1
ATOM 1871 O O . LEU A 1 236 ? -21.859 -32.219 -8.867 1 94.69 236 LEU A O 1
ATOM 1875 N N . ILE A 1 237 ? -22.766 -31.078 -7.195 1 96.06 237 ILE A N 1
ATOM 1876 C CA . ILE A 1 237 ? -24.125 -31.156 -7.746 1 96.06 237 ILE A CA 1
ATOM 1877 C C . ILE A 1 237 ? -24.594 -29.75 -8.117 1 96.06 237 ILE A C 1
ATOM 1879 O O . ILE A 1 237 ? -24.641 -28.859 -7.273 1 96.06 237 ILE A O 1
ATOM 1883 N N . CYS A 1 238 ? -24.984 -29.547 -9.383 1 94.94 238 CYS A N 1
ATOM 1884 C CA . CYS A 1 238 ? -25.5 -28.281 -9.859 1 94.94 238 CYS A CA 1
ATOM 1885 C C . CYS A 1 238 ? -27 -28.359 -10.094 1 94.94 238 CYS A C 1
ATOM 1887 O O . CYS A 1 238 ? -27.469 -29.188 -10.875 1 94.94 238 CYS A O 1
ATOM 1889 N N . GLN A 1 239 ? -27.766 -27.625 -9.375 1 95.94 239 GLN A N 1
ATOM 1890 C CA . GLN A 1 239 ? -29.203 -27.469 -9.57 1 95.94 239 GLN A CA 1
ATOM 1891 C C . GLN A 1 239 ? -29.516 -26.078 -10.117 1 95.94 239 GLN A C 1
ATOM 1893 O O . GLN A 1 239 ? -29.734 -25.141 -9.352 1 95.94 239 GLN A O 1
ATOM 1898 N N . LEU A 1 240 ? -29.594 -25.984 -11.438 1 95.12 240 LEU A N 1
ATOM 1899 C CA . LEU A 1 240 ? -29.688 -24.703 -12.117 1 95.12 240 LEU A CA 1
ATOM 1900 C C . LEU A 1 240 ? -31.031 -24.547 -12.812 1 95.12 240 LEU A C 1
ATOM 1902 O O . LEU A 1 240 ? -31.688 -25.547 -13.141 1 95.12 240 LEU A O 1
ATOM 1906 N N . PRO A 1 241 ? -31.453 -23.312 -12.984 1 91.75 241 PRO A N 1
ATOM 1907 C CA . PRO A 1 241 ? -32.688 -23.094 -13.734 1 91.75 241 PRO A CA 1
ATOM 1908 C C . PRO A 1 241 ? -32.531 -23.328 -15.234 1 91.75 241 PRO A C 1
ATOM 1910 O O . PRO A 1 241 ? -31.422 -23.656 -15.688 1 91.75 241 PRO A O 1
ATOM 1913 N N . ALA A 1 242 ? -33.688 -23.188 -15.945 1 87.31 242 ALA A N 1
ATOM 1914 C CA . ALA A 1 242 ? -33.594 -23.328 -17.391 1 87.31 242 ALA A CA 1
ATOM 1915 C C . ALA A 1 242 ? -32.594 -22.344 -18 1 87.31 242 ALA A C 1
ATOM 1917 O O . ALA A 1 242 ? -32.531 -21.188 -17.578 1 87.31 242 ALA A O 1
ATOM 1918 N N . PRO A 1 243 ? -31.766 -22.922 -18.859 1 83.19 243 PRO A N 1
ATOM 1919 C CA . PRO A 1 243 ? -30.75 -22.047 -19.469 1 83.19 243 PRO A CA 1
ATOM 1920 C C . PRO A 1 243 ? -31.359 -20.891 -20.266 1 83.19 243 PRO A C 1
ATOM 1922 O O . PRO A 1 243 ? -32.531 -20.938 -20.641 1 83.19 243 PRO A O 1
ATOM 1925 N N . GLY A 1 244 ? -30.562 -19.828 -20.516 1 79.62 244 GLY A N 1
ATOM 1926 C CA . GLY A 1 244 ? -30.969 -18.734 -21.391 1 79.62 244 GLY A CA 1
ATOM 1927 C C . GLY A 1 244 ? -31.234 -17.438 -20.656 1 79.62 244 GLY A C 1
ATOM 1928 O O . GLY A 1 244 ? -31.328 -16.375 -21.281 1 79.62 244 GLY A O 1
ATOM 1929 N N . GLY A 1 245 ? -31.406 -17.5 -19.344 1 87.06 245 GLY A N 1
ATOM 1930 C CA . GLY A 1 245 ? -31.562 -16.266 -18.594 1 87.06 245 GLY A CA 1
ATOM 1931 C C . GLY A 1 245 ? -30.25 -15.531 -18.359 1 87.06 245 GLY A C 1
ATOM 1932 O O . GLY A 1 245 ? -29.188 -16.141 -18.375 1 87.06 245 GLY A O 1
ATOM 1933 N N . THR A 1 246 ? -30.391 -14.148 -18.359 1 91.62 246 THR A N 1
ATOM 1934 C CA . THR A 1 246 ? -29.203 -13.352 -18.109 1 91.62 246 THR A CA 1
ATOM 1935 C C . THR A 1 246 ? -29.375 -12.469 -16.875 1 91.62 246 THR A C 1
ATOM 1937 O O . THR A 1 246 ? -30.516 -12.18 -16.484 1 91.62 246 THR A O 1
ATOM 1940 N N . ILE A 1 247 ? -28.344 -12.266 -16.203 1 93.62 247 ILE A N 1
ATOM 1941 C CA . ILE A 1 247 ? -28.297 -11.281 -15.125 1 93.62 247 ILE A CA 1
ATOM 1942 C C . ILE A 1 247 ? -27.281 -10.195 -15.453 1 93.62 247 ILE A C 1
ATOM 1944 O O . ILE A 1 247 ? -26.312 -10.445 -16.188 1 93.62 247 ILE A O 1
ATOM 1948 N N . ARG A 1 248 ? -27.609 -8.992 -14.938 1 93.88 248 ARG A N 1
ATOM 1949 C CA . ARG A 1 248 ? -26.688 -7.875 -15.164 1 93.88 248 ARG A CA 1
ATOM 1950 C C . ARG A 1 248 ? -25.656 -7.781 -14.047 1 93.88 248 ARG A C 1
ATOM 1952 O O . ARG A 1 248 ? -25.969 -7.355 -12.938 1 93.88 248 ARG A O 1
ATOM 1959 N N . VAL A 1 249 ? -24.422 -8.234 -14.359 1 94.56 249 VAL A N 1
ATOM 1960 C CA . VAL A 1 249 ? -23.375 -8.25 -13.344 1 94.56 249 VAL A CA 1
ATOM 1961 C C . VAL A 1 249 ? -22.016 -8.023 -14 1 94.56 249 VAL A C 1
ATOM 1963 O O . VAL A 1 249 ? -21.891 -8.07 -15.227 1 94.56 249 VAL A O 1
ATOM 1966 N N . ASP A 1 250 ? -21.031 -7.645 -13.18 1 91.81 250 ASP A N 1
ATOM 1967 C CA . ASP A 1 250 ? -19.641 -7.762 -13.578 1 91.81 250 ASP A CA 1
ATOM 1968 C C . ASP A 1 250 ? -19.188 -9.219 -13.586 1 91.81 250 ASP A C 1
ATOM 1970 O O . ASP A 1 250 ? -19.016 -9.828 -12.523 1 91.81 250 ASP A O 1
ATOM 1974 N N . GLU A 1 251 ? -18.969 -9.703 -14.734 1 88.56 251 GLU A N 1
ATOM 1975 C CA . GLU A 1 251 ? -18.766 -11.133 -14.898 1 88.56 251 GLU A CA 1
ATOM 1976 C C . GLU A 1 251 ? -17.516 -11.602 -14.18 1 88.56 251 GLU A C 1
ATOM 1978 O O . GLU A 1 251 ? -17.516 -12.641 -13.508 1 88.56 251 GLU A O 1
ATOM 1983 N N . ALA A 1 252 ? -16.516 -10.852 -14.32 1 81.19 252 ALA A N 1
ATOM 1984 C CA . ALA A 1 252 ? -15.25 -11.234 -13.711 1 81.19 252 ALA A CA 1
ATOM 1985 C C . ALA A 1 252 ? -15.367 -11.266 -12.188 1 81.19 252 ALA A C 1
ATOM 1987 O O . ALA A 1 252 ? -14.914 -12.219 -11.539 1 81.19 252 ALA A O 1
ATOM 1988 N N . LEU A 1 253 ? -15.969 -10.219 -11.633 1 83.94 253 LEU A N 1
ATOM 1989 C CA . LEU A 1 253 ? -16.109 -10.133 -10.188 1 83.94 253 LEU A CA 1
ATOM 1990 C C . LEU A 1 253 ? -17.078 -11.195 -9.664 1 83.94 253 LEU A C 1
ATOM 1992 O O . LEU A 1 253 ? -16.844 -11.797 -8.617 1 83.94 253 LEU A O 1
ATOM 1996 N N . PHE A 1 254 ? -18.078 -11.406 -10.445 1 91.19 254 PHE A N 1
ATOM 1997 C CA . PHE A 1 254 ? -19.062 -12.414 -10.07 1 91.19 254 PHE A CA 1
ATOM 1998 C C . PHE A 1 254 ? -18.438 -13.805 -10.055 1 91.19 254 PHE A C 1
ATOM 2000 O O . PHE A 1 254 ? -18.656 -14.57 -9.117 1 91.19 254 PHE A O 1
ATOM 2007 N N . THR A 1 255 ? -17.688 -14.102 -11.023 1 88.25 255 THR A N 1
ATOM 2008 C CA . THR A 1 255 ? -17 -15.383 -11.102 1 88.25 255 THR A CA 1
ATOM 2009 C C . THR A 1 255 ? -16.062 -15.562 -9.906 1 88.25 255 THR A C 1
ATOM 2011 O O . THR A 1 255 ? -15.961 -16.656 -9.344 1 88.25 255 THR A O 1
ATOM 2014 N N . ARG A 1 256 ? -15.477 -14.523 -9.508 1 82.62 256 ARG A N 1
ATOM 2015 C CA . ARG A 1 256 ? -14.578 -14.586 -8.359 1 82.62 256 ARG A CA 1
ATOM 2016 C C . ARG A 1 256 ? -15.344 -14.891 -7.074 1 82.62 256 ARG A C 1
ATOM 2018 O O . ARG A 1 256 ? -14.852 -15.609 -6.211 1 82.62 256 ARG A O 1
ATOM 2025 N N . VAL A 1 257 ? -16.484 -14.234 -7.008 1 90.25 257 VAL A N 1
ATOM 2026 C CA . VAL A 1 257 ? -17.328 -14.516 -5.859 1 90.25 257 VAL A CA 1
ATOM 2027 C C . VAL A 1 257 ? -17.672 -16 -5.82 1 90.25 257 VAL A C 1
ATOM 2029 O O . VAL A 1 257 ? -17.516 -16.656 -4.785 1 90.25 257 VAL A O 1
ATOM 2032 N N . LEU A 1 258 ? -18.031 -16.547 -6.953 1 92 258 LEU A N 1
ATOM 2033 C CA . LEU A 1 258 ? -18.375 -17.953 -7.035 1 92 258 LEU A CA 1
ATOM 2034 C C . LEU A 1 258 ? -17.172 -18.828 -6.688 1 92 258 LEU A C 1
ATOM 2036 O O . LEU A 1 258 ? -17.297 -19.812 -5.953 1 92 258 LEU A O 1
ATOM 2040 N N . ASP A 1 259 ? -16.031 -18.406 -7.219 1 85.56 259 ASP A N 1
ATOM 2041 C CA . ASP A 1 259 ? -14.805 -19.125 -6.945 1 85.56 259 ASP A CA 1
ATOM 2042 C C . ASP A 1 259 ? -14.523 -19.188 -5.445 1 85.56 259 ASP A C 1
ATOM 2044 O O . ASP A 1 259 ? -14.156 -20.25 -4.922 1 85.56 259 ASP A O 1
ATOM 2048 N N . ASN A 1 260 ? -14.719 -18.125 -4.836 1 84.62 260 ASN A N 1
ATOM 2049 C CA . ASN A 1 260 ? -14.445 -18.047 -3.402 1 84.62 260 ASN A CA 1
ATOM 2050 C C . ASN A 1 260 ? -15.391 -18.953 -2.604 1 84.62 260 ASN A C 1
ATOM 2052 O O . ASN A 1 260 ? -14.961 -19.656 -1.694 1 84.62 260 ASN A O 1
ATOM 2056 N N . LEU A 1 261 ? -16.609 -18.859 -2.943 1 92.44 261 LEU A N 1
ATOM 2057 C CA . LEU A 1 261 ? -17.609 -19.625 -2.215 1 92.44 261 LEU A CA 1
ATOM 2058 C C . LEU A 1 261 ? -17.406 -21.125 -2.443 1 92.44 261 LEU A C 1
ATOM 2060 O O . LEU A 1 261 ? -17.5 -21.922 -1.503 1 92.44 261 LEU A O 1
ATOM 2064 N N . LEU A 1 262 ? -17.078 -21.484 -3.643 1 90.19 262 LEU A N 1
ATOM 2065 C CA . LEU A 1 262 ? -16.828 -22.891 -3.955 1 90.19 262 LEU A CA 1
ATOM 2066 C C . LEU A 1 262 ? -15.539 -23.375 -3.314 1 90.19 262 LEU A C 1
ATOM 2068 O O . LEU A 1 262 ? -15.461 -24.516 -2.855 1 90.19 262 LEU A O 1
ATOM 2072 N N . SER A 1 263 ? -14.523 -22.531 -3.393 1 84.38 263 SER A N 1
ATOM 2073 C CA . SER A 1 263 ? -13.266 -22.859 -2.73 1 84.38 263 SER A CA 1
ATOM 2074 C C . SER A 1 263 ? -13.484 -23.141 -1.245 1 84.38 263 SER A C 1
ATOM 2076 O O . SER A 1 263 ? -12.969 -24.109 -0.708 1 84.38 263 SER A O 1
ATOM 2078 N N . ASN A 1 264 ? -14.25 -22.312 -0.618 1 84.94 264 ASN A N 1
ATOM 2079 C CA . ASN A 1 264 ? -14.57 -22.5 0.794 1 84.94 264 ASN A CA 1
ATOM 2080 C C . ASN A 1 264 ? -15.32 -23.812 1.032 1 84.94 264 ASN A C 1
ATOM 2082 O O . ASN A 1 264 ? -14.992 -24.562 1.955 1 84.94 264 ASN A O 1
ATOM 2086 N N . ALA A 1 265 ? -16.297 -24.016 0.197 1 91.5 265 ALA A N 1
ATOM 2087 C CA . ALA A 1 265 ? -17.094 -25.234 0.326 1 91.5 265 ALA A CA 1
ATOM 2088 C C . ALA A 1 265 ? -16.219 -26.484 0.186 1 91.5 265 ALA A C 1
ATOM 2090 O O . ALA A 1 265 ? -16.375 -27.438 0.945 1 91.5 265 ALA A O 1
ATOM 2091 N N . THR A 1 266 ? -15.352 -26.438 -0.734 1 86.5 266 THR A N 1
ATOM 2092 C CA . THR A 1 266 ? -14.484 -27.578 -0.979 1 86.5 266 THR A CA 1
ATOM 2093 C C . THR A 1 266 ? -13.484 -27.75 0.158 1 86.5 266 THR A C 1
ATOM 2095 O O . THR A 1 266 ? -13.156 -28.875 0.544 1 86.5 266 THR A O 1
ATOM 2098 N N . LYS A 1 267 ? -13.016 -26.641 0.627 1 81.38 267 LYS A N 1
ATOM 2099 C CA . LYS A 1 267 ? -12.023 -26.641 1.699 1 81.38 267 LYS A CA 1
ATOM 2100 C C . LYS A 1 267 ? -12.602 -27.234 2.982 1 81.38 267 LYS A C 1
ATOM 2102 O O . LYS A 1 267 ? -11.922 -27.984 3.689 1 81.38 267 LYS A O 1
ATOM 2107 N N . PHE A 1 268 ? -13.828 -26.953 3.273 1 85.75 268 PHE A N 1
ATOM 2108 C CA . PHE A 1 268 ? -14.367 -27.25 4.594 1 85.75 268 PHE A CA 1
ATOM 2109 C C . PHE A 1 268 ? -15.25 -28.5 4.551 1 85.75 268 PHE A C 1
ATOM 2111 O O . PHE A 1 268 ? -15.539 -29.094 5.586 1 85.75 268 PHE A O 1
ATOM 2118 N N . SER A 1 269 ? -15.656 -28.906 3.361 1 89.44 269 SER A N 1
ATOM 2119 C CA . SER A 1 269 ? -16.484 -30.109 3.26 1 89.44 269 SER A CA 1
ATOM 2120 C C . SER A 1 269 ? -15.672 -31.359 3.537 1 89.44 269 SER A C 1
ATOM 2122 O O . SER A 1 269 ? -14.523 -31.484 3.107 1 89.44 269 SER A O 1
ATOM 2124 N N . PRO A 1 270 ? -16.203 -32.281 4.27 1 89.19 270 PRO A N 1
ATOM 2125 C CA . PRO A 1 270 ? -15.508 -33.562 4.508 1 89.19 270 PRO A CA 1
ATOM 2126 C C . PRO A 1 270 ? -15.375 -34.406 3.246 1 89.19 270 PRO A C 1
ATOM 2128 O O . PRO A 1 270 ? -16.109 -34.188 2.271 1 89.19 270 PRO A O 1
ATOM 2131 N N . ARG A 1 271 ? -14.445 -35.312 3.363 1 89.06 271 ARG A N 1
ATOM 2132 C CA . ARG A 1 271 ? -14.312 -36.281 2.271 1 89.06 271 ARG A CA 1
ATOM 2133 C C . ARG A 1 271 ? -15.594 -37.094 2.092 1 89.06 271 ARG A C 1
ATOM 2135 O O . ARG A 1 271 ? -16.328 -37.312 3.055 1 89.06 271 ARG A O 1
ATOM 2142 N N . HIS A 1 272 ? -15.812 -37.531 0.833 1 91.5 272 HIS A N 1
ATOM 2143 C CA . HIS A 1 272 ? -16.953 -38.375 0.484 1 91.5 272 HIS A CA 1
ATOM 2144 C C . HIS A 1 272 ? -18.266 -37.656 0.787 1 91.5 272 HIS A C 1
ATOM 2146 O O . HIS A 1 272 ? -19.203 -38.281 1.334 1 91.5 272 HIS A O 1
ATOM 2152 N N . SER A 1 273 ? -18.312 -36.406 0.663 1 93 273 SER A N 1
ATOM 2153 C CA . SER A 1 273 ? -19.516 -35.594 0.831 1 93 273 SER A CA 1
ATOM 2154 C C . SER A 1 273 ? -19.938 -34.969 -0.488 1 93 273 SER A C 1
ATOM 2156 O O . SER A 1 273 ? -19.609 -35.469 -1.562 1 93 273 SER A O 1
ATOM 2158 N N . GLU A 1 274 ? -20.875 -34.094 -0.396 1 95.25 274 GLU A N 1
ATOM 2159 C CA . GLU A 1 274 ? -21.344 -33.375 -1.589 1 95.25 274 GLU A CA 1
ATOM 2160 C C . GLU A 1 274 ? -21.344 -31.875 -1.384 1 95.25 274 GLU A C 1
ATOM 2162 O O . GLU A 1 274 ? -21.375 -31.391 -0.248 1 95.25 274 GLU A O 1
ATOM 2167 N N . ILE A 1 275 ? -21.203 -31.188 -2.4 1 96.12 275 ILE A N 1
ATOM 2168 C CA . ILE A 1 275 ? -21.391 -29.75 -2.484 1 96.12 275 ILE A CA 1
ATOM 2169 C C . ILE A 1 275 ? -22.469 -29.422 -3.52 1 96.12 275 ILE A C 1
ATOM 2171 O O . ILE A 1 275 ? -22.422 -29.922 -4.648 1 96.12 275 ILE A O 1
ATOM 2175 N N . ILE A 1 276 ? -23.438 -28.672 -3.07 1 96.88 276 ILE A N 1
ATOM 2176 C CA . ILE A 1 276 ? -24.562 -28.375 -3.955 1 96.88 276 ILE A CA 1
ATOM 2177 C C . ILE A 1 276 ? -24.547 -26.891 -4.312 1 96.88 276 ILE A C 1
ATOM 2179 O O . ILE A 1 276 ? -24.422 -26.031 -3.432 1 96.88 276 ILE A O 1
ATOM 2183 N N . ILE A 1 277 ? -24.625 -26.578 -5.594 1 96.75 277 ILE A N 1
ATOM 2184 C CA . ILE A 1 277 ? -24.812 -25.219 -6.062 1 96.75 277 ILE A CA 1
ATOM 2185 C C . ILE A 1 277 ? -26.219 -25.047 -6.629 1 96.75 277 ILE A C 1
ATOM 2187 O O . ILE A 1 277 ? -26.594 -25.734 -7.586 1 96.75 277 ILE A O 1
ATOM 2191 N N . ASN A 1 278 ? -26.953 -24.156 -5.961 1 96.75 278 ASN A N 1
ATOM 2192 C CA . ASN A 1 278 ? -28.297 -23.828 -6.398 1 96.75 278 ASN A CA 1
ATOM 2193 C C . ASN A 1 278 ? -28.375 -22.406 -6.961 1 96.75 278 ASN A C 1
ATOM 2195 O O . ASN A 1 278 ? -27.734 -21.5 -6.438 1 96.75 278 ASN A O 1
ATOM 2199 N N . ALA A 1 279 ? -29.094 -22.312 -8.055 1 96.44 279 ALA A N 1
ATOM 2200 C CA . ALA A 1 279 ? -29.328 -20.969 -8.578 1 96.44 279 ALA A CA 1
ATOM 2201 C C . ALA A 1 279 ? -30.766 -20.828 -9.086 1 96.44 279 ALA A C 1
ATOM 2203 O O . ALA A 1 279 ? -31.328 -21.766 -9.664 1 96.44 279 ALA A O 1
ATOM 2204 N N . ASP A 1 280 ? -31.312 -19.688 -8.758 1 94.75 280 ASP A N 1
ATOM 2205 C CA . ASP A 1 280 ? -32.656 -19.344 -9.234 1 94.75 280 ASP A CA 1
ATOM 2206 C C . ASP A 1 280 ? -32.719 -17.891 -9.68 1 94.75 280 ASP A C 1
ATOM 2208 O O . ASP A 1 280 ? -32.062 -17.016 -9.086 1 94.75 280 ASP A O 1
ATOM 2212 N N . TYR A 1 281 ? -33.531 -17.734 -10.734 1 94 281 TYR A N 1
ATOM 2213 C CA . TYR A 1 281 ? -33.812 -16.359 -11.109 1 94 281 TYR A CA 1
ATOM 2214 C C . TYR A 1 281 ? -34.812 -15.734 -10.164 1 94 281 TYR A C 1
ATOM 2216 O O . TYR A 1 281 ? -35.75 -16.406 -9.727 1 94 281 TYR A O 1
ATOM 2224 N N . LEU A 1 282 ? -34.531 -14.484 -9.875 1 91.12 282 LEU A N 1
ATOM 2225 C CA . LEU A 1 282 ? -35.469 -13.758 -9.031 1 91.12 282 LEU A CA 1
ATOM 2226 C C . LEU A 1 282 ? -36.375 -12.852 -9.883 1 91.12 282 LEU A C 1
ATOM 2228 O O . LEU A 1 282 ? -36 -12.445 -10.977 1 91.12 282 LEU A O 1
ATOM 2232 N N . THR A 1 283 ? -37.594 -12.656 -9.453 1 84.31 283 THR A N 1
ATOM 2233 C CA . THR A 1 283 ? -38.531 -11.727 -10.07 1 84.31 283 THR A CA 1
ATOM 2234 C C . THR A 1 283 ? -38.562 -10.406 -9.297 1 84.31 283 THR A C 1
ATOM 2236 O O . THR A 1 283 ? -38.688 -10.414 -8.07 1 84.31 283 THR A O 1
ATOM 2239 N N . PRO A 1 284 ? -38.406 -9.398 -10.055 1 79.12 284 PRO A N 1
ATOM 2240 C CA . PRO A 1 284 ? -38.438 -9.156 -11.5 1 79.12 284 PRO A CA 1
ATOM 2241 C C . PRO A 1 284 ? -37.031 -9.266 -12.125 1 79.12 284 PRO A C 1
ATOM 2243 O O . PRO A 1 284 ? -36.906 -9.461 -13.336 1 79.12 284 PRO A O 1
ATOM 2246 N N . LYS A 1 285 ? -35.969 -9.039 -11.281 1 85.38 285 LYS A N 1
ATOM 2247 C CA . LYS A 1 285 ? -34.625 -9.086 -11.82 1 85.38 285 LYS A CA 1
ATOM 2248 C C . LYS A 1 285 ? -33.625 -9.656 -10.805 1 85.38 285 LYS A C 1
ATOM 2250 O O . LYS A 1 285 ? -33.906 -9.625 -9.602 1 85.38 285 LYS A O 1
ATOM 2255 N N . GLY A 1 286 ? -32.75 -10.352 -11.328 1 91.69 286 GLY A N 1
ATOM 2256 C CA . GLY A 1 286 ? -31.703 -10.82 -10.43 1 91.69 286 GLY A CA 1
ATOM 2257 C C . GLY A 1 286 ? -31.688 -12.328 -10.25 1 91.69 286 GLY A C 1
ATOM 2258 O O . GLY A 1 286 ? -32.406 -13.047 -10.969 1 91.69 286 GLY A O 1
ATOM 2259 N N . ALA A 1 287 ? -30.812 -12.773 -9.453 1 95.44 287 ALA A N 1
ATOM 2260 C CA . ALA A 1 287 ? -30.641 -14.203 -9.211 1 95.44 287 ALA A CA 1
ATOM 2261 C C . ALA A 1 287 ? -30.219 -14.469 -7.777 1 95.44 287 ALA A C 1
ATOM 2263 O O . ALA A 1 287 ? -29.656 -13.594 -7.117 1 95.44 287 ALA A O 1
ATOM 2264 N N . ARG A 1 288 ? -30.625 -15.562 -7.348 1 96.88 288 ARG A N 1
ATOM 2265 C CA . ARG A 1 288 ? -30.156 -16.125 -6.09 1 96.88 288 ARG A CA 1
ATOM 2266 C C . ARG A 1 288 ? -29.234 -17.312 -6.332 1 96.88 288 ARG A C 1
ATOM 2268 O O . ARG A 1 288 ? -29.562 -18.203 -7.137 1 96.88 288 ARG A O 1
ATOM 2275 N N . VAL A 1 289 ? -28.078 -17.312 -5.75 1 97.31 289 VAL A N 1
ATOM 2276 C CA . VAL A 1 289 ? -27.141 -18.422 -5.852 1 97.31 289 VAL A CA 1
ATOM 2277 C C . VAL A 1 289 ? -26.766 -18.922 -4.453 1 97.31 289 VAL A C 1
ATOM 2279 O O . VAL A 1 289 ? -26.469 -18.125 -3.564 1 97.31 289 VAL A O 1
ATOM 2282 N N . GLN A 1 290 ? -26.844 -20.203 -4.281 1 97.75 290 GLN A N 1
ATOM 2283 C CA . GLN A 1 290 ? -26.484 -20.812 -3.004 1 97.75 290 GLN A CA 1
ATOM 2284 C C . GLN A 1 290 ? -25.391 -21.859 -3.178 1 97.75 290 GLN A C 1
ATOM 2286 O O . GLN A 1 290 ? -25.422 -22.656 -4.125 1 97.75 290 GLN A O 1
ATOM 2291 N N . VAL A 1 291 ? -24.438 -21.797 -2.379 1 97.5 291 VAL A N 1
ATOM 2292 C CA . VAL A 1 291 ? -23.438 -22.844 -2.268 1 97.5 291 VAL A CA 1
ATOM 2293 C C . VAL A 1 291 ? -23.594 -23.578 -0.933 1 97.5 291 VAL A C 1
ATOM 2295 O O . VAL A 1 291 ? -23.438 -22.969 0.131 1 97.5 291 VAL A O 1
ATOM 2298 N N . VAL A 1 292 ? -23.875 -24.828 -1.026 1 96.56 292 VAL A N 1
ATOM 2299 C CA . VAL A 1 292 ? -24.219 -25.625 0.146 1 96.56 292 VAL A CA 1
ATOM 2300 C C . VAL A 1 292 ? -23.094 -26.625 0.432 1 96.56 292 VAL A C 1
ATOM 2302 O O . VAL A 1 292 ? -22.719 -27.422 -0.437 1 96.56 292 VAL A O 1
ATOM 2305 N N . ASP A 1 293 ? -22.594 -26.531 1.589 1 94.12 293 ASP A N 1
ATOM 2306 C CA . ASP A 1 293 ? -21.578 -27.5 1.994 1 94.12 293 ASP A CA 1
ATOM 2307 C C . ASP A 1 293 ? -22.016 -28.281 3.23 1 94.12 293 ASP A C 1
ATOM 2309 O O . ASP A 1 293 ? -23.031 -27.938 3.848 1 94.12 293 ASP A O 1
ATOM 2313 N N . PHE A 1 294 ? -21.312 -29.328 3.498 1 93.12 294 PHE A N 1
ATOM 2314 C CA . PHE A 1 294 ? -21.641 -30.172 4.648 1 93.12 294 PHE A CA 1
ATOM 2315 C C . PHE A 1 294 ? -20.484 -30.188 5.637 1 93.12 294 PHE A C 1
ATOM 2317 O O . PHE A 1 294 ? -20.188 -31.219 6.246 1 93.12 294 PHE A O 1
ATOM 2324 N N . GLY A 1 295 ? -19.781 -29.094 5.676 1 90.19 295 GLY A N 1
ATOM 2325 C CA . GLY A 1 295 ? -18.672 -28.938 6.598 1 90.19 295 GLY A CA 1
ATOM 2326 C C . GLY A 1 295 ? -19.109 -28.719 8.031 1 90.19 295 GLY A C 1
ATOM 2327 O O . GLY A 1 295 ? -20.203 -29.125 8.422 1 90.19 295 GLY A O 1
ATOM 2328 N N . PRO A 1 296 ? -18.203 -28.172 8.883 1 88.75 296 PRO A N 1
ATOM 2329 C CA . PRO A 1 296 ? -18.484 -27.984 10.305 1 88.75 296 PRO A CA 1
ATOM 2330 C C . PRO A 1 296 ? -19.578 -26.938 10.555 1 88.75 296 PRO A C 1
ATOM 2332 O O . PRO A 1 296 ? -20.156 -26.891 11.641 1 88.75 296 PRO A O 1
ATOM 2335 N N . GLY A 1 297 ? -19.859 -26.188 9.57 1 89.75 297 GLY A N 1
ATOM 2336 C CA . GLY A 1 297 ? -20.828 -25.109 9.742 1 89.75 297 GLY A CA 1
ATOM 2337 C C . GLY A 1 297 ? -20.219 -23.875 10.375 1 89.75 297 GLY A C 1
ATOM 2338 O O . GLY A 1 297 ? -19.031 -23.844 10.68 1 89.75 297 GLY A O 1
ATOM 2339 N N . VAL A 1 298 ? -21.062 -22.797 10.422 1 89.62 298 VAL A N 1
ATOM 2340 C CA . VAL A 1 298 ? -20.672 -21.531 11.031 1 89.62 298 VAL A CA 1
ATOM 2341 C C . VAL A 1 298 ? -21.5 -21.266 12.273 1 89.62 298 VAL A C 1
ATOM 2343 O O . VAL A 1 298 ? -22.734 -21.141 12.188 1 89.62 298 VAL A O 1
ATOM 2346 N N . PRO A 1 299 ? -20.812 -21.25 13.398 1 88.31 299 PRO A N 1
ATOM 2347 C CA . PRO A 1 299 ? -21.562 -20.938 14.617 1 88.31 299 PRO A CA 1
ATOM 2348 C C . PRO A 1 299 ? -22.297 -19.594 14.523 1 88.31 299 PRO A C 1
ATOM 2350 O O . PRO A 1 299 ? -21.844 -18.672 13.844 1 88.31 299 PRO A O 1
ATOM 2353 N N . GLU A 1 300 ? -23.359 -19.5 15.266 1 87.5 300 GLU A N 1
ATOM 2354 C CA . GLU A 1 300 ? -24.25 -18.344 15.195 1 87.5 300 GLU A CA 1
ATOM 2355 C C . GLU A 1 300 ? -23.516 -17.047 15.539 1 87.5 300 GLU A C 1
ATOM 2357 O O . GLU A 1 300 ? -23.703 -16.031 14.883 1 87.5 300 GLU A O 1
ATOM 2362 N N . GLU A 1 301 ? -22.625 -17.094 16.422 1 85.81 301 GLU A N 1
ATOM 2363 C CA . GLU A 1 301 ? -21.922 -15.914 16.906 1 85.81 301 GLU A CA 1
ATOM 2364 C C . GLU A 1 301 ? -21 -15.336 15.844 1 85.81 301 GLU A C 1
ATOM 2366 O O . GLU A 1 301 ? -20.641 -14.156 15.898 1 85.81 301 GLU A O 1
ATOM 2371 N N . PHE A 1 302 ? -20.672 -16.125 14.812 1 86 302 PHE A N 1
ATOM 2372 C CA . PHE A 1 302 ? -19.703 -15.664 13.82 1 86 302 PHE A CA 1
ATOM 2373 C C . PHE A 1 302 ? -20.391 -15.312 12.508 1 86 302 PHE A C 1
ATOM 2375 O O . PHE A 1 302 ? -19.766 -14.75 11.602 1 86 302 PHE A O 1
ATOM 2382 N N . ARG A 1 303 ? -21.641 -15.555 12.383 1 87.62 303 ARG A N 1
ATOM 2383 C CA . ARG A 1 303 ? -22.328 -15.469 11.094 1 87.62 303 ARG A CA 1
ATOM 2384 C C . ARG A 1 303 ? -22.344 -14.039 10.578 1 87.62 303 ARG A C 1
ATOM 2386 O O . ARG A 1 303 ? -22.266 -13.812 9.367 1 87.62 303 ARG A O 1
ATOM 2393 N N . ALA A 1 304 ? -22.328 -13.141 11.5 1 84.69 304 ALA A N 1
ATOM 2394 C CA . ALA A 1 304 ? -22.344 -11.742 11.078 1 84.69 304 ALA A CA 1
ATOM 2395 C C . ALA A 1 304 ? -20.938 -11.234 10.805 1 84.69 304 ALA A C 1
ATOM 2397 O O . ALA A 1 304 ? -20.719 -10.43 9.891 1 84.69 304 ALA A O 1
ATOM 2398 N N . SER A 1 305 ? -19.984 -11.781 11.461 1 85.56 305 SER A N 1
ATOM 2399 C CA . SER A 1 305 ? -18.656 -11.195 11.453 1 85.56 305 SER A CA 1
ATOM 2400 C C . SER A 1 305 ? -17.766 -11.867 10.406 1 85.56 305 SER A C 1
ATOM 2402 O O . SER A 1 305 ? -16.75 -11.305 10 1 85.56 305 SER A O 1
ATOM 2404 N N . ILE A 1 306 ? -18.203 -12.992 9.859 1 86.38 306 ILE A N 1
ATOM 2405 C CA . ILE A 1 306 ? -17.344 -13.773 8.969 1 86.38 306 ILE A CA 1
ATOM 2406 C C . ILE A 1 306 ? -17.141 -13.016 7.66 1 86.38 306 ILE A C 1
ATOM 2408 O O . ILE A 1 306 ? -16.219 -13.328 6.898 1 86.38 306 ILE A O 1
ATOM 2412 N N . PHE A 1 307 ? -18.016 -11.969 7.465 1 87.06 307 PHE A N 1
ATOM 2413 C CA . PHE A 1 307 ? -17.906 -11.195 6.23 1 87.06 307 PHE A CA 1
ATOM 2414 C C . PHE A 1 307 ? -17.047 -9.953 6.449 1 87.06 307 PHE A C 1
ATOM 2416 O O . PHE A 1 307 ? -16.859 -9.156 5.527 1 87.06 307 PHE A O 1
ATOM 2423 N N . ASN A 1 308 ? -16.578 -9.805 7.629 1 79.38 308 ASN A N 1
ATOM 2424 C CA . ASN A 1 308 ? -15.656 -8.703 7.914 1 79.38 308 ASN A CA 1
ATOM 2425 C C . ASN A 1 308 ? -14.227 -9.039 7.512 1 79.38 308 ASN A C 1
ATOM 2427 O O . ASN A 1 308 ? -13.828 -10.211 7.531 1 79.38 308 ASN A O 1
ATOM 2431 N N . LYS A 1 309 ? -13.555 -7.949 7.137 1 70.69 309 LYS A N 1
ATOM 2432 C CA . LYS A 1 309 ? -12.156 -8.125 6.742 1 70.69 309 LYS A CA 1
ATOM 2433 C C . LYS A 1 309 ? -11.352 -8.773 7.855 1 70.69 309 LYS A C 1
ATOM 2435 O O . LYS A 1 309 ? -11.484 -8.414 9.023 1 70.69 309 LYS A O 1
ATOM 2440 N N . TYR A 1 310 ? -10.594 -9.844 7.441 1 63.19 310 TYR A N 1
ATOM 2441 C CA . TYR A 1 310 ? -9.609 -10.547 8.266 1 63.19 310 TYR A CA 1
ATOM 2442 C C . TYR A 1 310 ? -10.289 -11.344 9.367 1 63.19 310 TYR A C 1
ATOM 2444 O O . TYR A 1 310 ? -9.656 -11.719 10.352 1 63.19 310 TYR A O 1
ATOM 2452 N N . ASP A 1 311 ? -11.578 -11.469 9.156 1 68.62 311 ASP A N 1
ATOM 2453 C CA . ASP A 1 311 ? -12.281 -12.328 10.102 1 68.62 311 ASP A CA 1
ATOM 2454 C C . ASP A 1 311 ? -12.273 -13.781 9.633 1 68.62 311 ASP A C 1
ATOM 2456 O O . ASP A 1 311 ? -12.914 -14.117 8.625 1 68.62 311 ASP A O 1
ATOM 2460 N N . ILE A 1 312 ? -11.43 -14.586 10.211 1 64.56 312 ILE A N 1
ATOM 2461 C CA . ILE A 1 312 ? -11.289 -15.969 9.758 1 64.56 312 ILE A CA 1
ATOM 2462 C C . ILE A 1 312 ? -12.133 -16.891 10.633 1 64.56 312 ILE A C 1
ATOM 2464 O O . ILE A 1 312 ? -12.141 -18.109 10.438 1 64.56 312 ILE A O 1
ATOM 2468 N N . GLY A 1 313 ? -12.977 -16.375 11.547 1 62.47 313 GLY A N 1
ATOM 2469 C CA . GLY A 1 313 ? -13.773 -17.203 12.453 1 62.47 313 GLY A CA 1
ATOM 2470 C C . GLY A 1 313 ? -12.93 -18.156 13.273 1 62.47 313 GLY A C 1
ATOM 2471 O O . GLY A 1 313 ? -11.93 -17.75 13.867 1 62.47 313 GLY A O 1
ATOM 2472 N N . LYS A 1 314 ? -13.312 -19.406 13.328 1 63.66 314 LYS A N 1
ATOM 2473 C CA . LYS A 1 314 ? -12.555 -20.453 14.016 1 63.66 314 LYS A CA 1
ATOM 2474 C C . LYS A 1 314 ? -11.414 -20.969 13.148 1 63.66 314 LYS A C 1
ATOM 2476 O O . LYS A 1 314 ? -11.617 -21.266 11.969 1 63.66 314 LYS A O 1
ATOM 2481 N N . ILE A 1 315 ? -10.195 -20.844 13.547 1 61.16 315 ILE A N 1
ATOM 2482 C CA . ILE A 1 315 ? -9.023 -21.328 12.82 1 61.16 315 ILE A CA 1
ATOM 2483 C C . ILE A 1 315 ? -9.117 -22.828 12.602 1 61.16 315 ILE A C 1
ATOM 2485 O O . ILE A 1 315 ? -9.398 -23.578 13.539 1 61.16 315 ILE A O 1
ATOM 2489 N N . VAL A 1 316 ? -9.281 -23.266 11.422 1 60.91 316 VAL A N 1
ATOM 2490 C CA . VAL A 1 316 ? -9.219 -24.688 11.086 1 60.91 316 VAL A CA 1
ATOM 2491 C C . VAL A 1 316 ? -7.793 -25.062 10.68 1 60.91 316 VAL A C 1
ATOM 2493 O O . VAL A 1 316 ? -7.215 -24.422 9.789 1 60.91 316 VAL A O 1
ATOM 2496 N N . LYS A 1 317 ? -7.277 -25.984 11.383 1 57.81 317 LYS A N 1
ATOM 2497 C CA . LYS A 1 317 ? -5.898 -26.422 11.18 1 57.81 317 LYS A CA 1
ATOM 2498 C C . LYS A 1 317 ? -5.676 -26.875 9.742 1 57.81 317 LYS A C 1
ATOM 2500 O O . LYS A 1 317 ? -6.543 -27.531 9.148 1 57.81 317 LYS A O 1
ATOM 2505 N N . ASN A 1 318 ? -4.574 -26.344 9.008 1 49.5 318 ASN A N 1
ATOM 2506 C CA . ASN A 1 318 ? -4.113 -26.781 7.695 1 49.5 318 ASN A CA 1
ATOM 2507 C C . ASN A 1 318 ? -4.895 -26.125 6.566 1 49.5 318 ASN A C 1
ATOM 2509 O O . ASN A 1 318 ? -4.895 -26.609 5.434 1 49.5 318 ASN A O 1
ATOM 2513 N N . VAL A 1 319 ? -5.758 -25.266 6.973 1 56.66 319 VAL A N 1
ATOM 2514 C CA . VAL A 1 319 ? -6.484 -24.547 5.934 1 56.66 319 VAL A CA 1
ATOM 2515 C C . VAL A 1 319 ? -6.051 -23.078 5.926 1 56.66 319 VAL A C 1
ATOM 2517 O O . VAL A 1 319 ? -6 -22.438 6.977 1 56.66 319 VAL A O 1
ATOM 2520 N N . SER A 1 320 ? -5.625 -22.672 4.754 1 57.94 320 SER A N 1
ATOM 2521 C CA . SER A 1 320 ? -5.238 -21.266 4.617 1 57.94 320 SER A CA 1
ATOM 2522 C C . SER A 1 320 ? -6.453 -20.344 4.719 1 57.94 320 SER A C 1
ATOM 2524 O O . SER A 1 320 ? -7.453 -20.562 4.027 1 57.94 320 SER A O 1
ATOM 2526 N N . GLN A 1 321 ? -6.527 -19.531 5.816 1 61.5 321 GLN A N 1
ATOM 2527 C CA . GLN A 1 321 ? -7.621 -18.594 6.031 1 61.5 321 GLN A CA 1
ATOM 2528 C C . GLN A 1 321 ? -7.109 -17.156 6.098 1 61.5 321 GLN A C 1
ATOM 2530 O O . GLN A 1 321 ? -6.438 -16.781 7.059 1 61.5 321 GLN A O 1
ATOM 2535 N N . ILE A 1 322 ? -7.223 -16.422 4.93 1 61.41 322 ILE A N 1
ATOM 2536 C CA . ILE A 1 322 ? -6.758 -15.039 4.91 1 61.41 322 ILE A CA 1
ATOM 2537 C C . ILE A 1 322 ? -7.871 -14.109 5.379 1 61.41 322 ILE A C 1
ATOM 2539 O O . ILE A 1 322 ? -7.605 -13.008 5.855 1 61.41 322 ILE A O 1
ATOM 2543 N N . GLY A 1 323 ? -9.016 -14.656 5.445 1 70.06 323 GLY A N 1
ATOM 2544 C CA . GLY A 1 323 ? -10.141 -13.891 5.945 1 70.06 323 GLY A CA 1
ATOM 2545 C C . GLY A 1 323 ? -10.508 -12.719 5.047 1 70.06 323 GLY A C 1
ATOM 2546 O O . GLY A 1 323 ? -10.969 -11.68 5.531 1 70.06 323 GLY A O 1
ATOM 2547 N N . LEU A 1 324 ? -10.211 -12.852 3.805 1 74.5 324 LEU A N 1
ATOM 2548 C CA . LEU A 1 324 ? -10.547 -11.766 2.887 1 74.5 324 LEU A CA 1
ATOM 2549 C C . LEU A 1 324 ? -11.586 -12.227 1.864 1 74.5 324 LEU A C 1
ATOM 2551 O O . LEU A 1 324 ? -12.281 -11.406 1.263 1 74.5 324 LEU A O 1
ATOM 2555 N N . GLY A 1 325 ? -11.633 -13.539 1.815 1 79.88 325 GLY A N 1
ATOM 2556 C CA . GLY A 1 325 ? -12.477 -14.094 0.77 1 79.88 325 GLY A CA 1
ATOM 2557 C C . GLY A 1 325 ? -13.93 -13.695 0.904 1 79.88 325 GLY A C 1
ATOM 2558 O O . GLY A 1 325 ? -14.523 -13.141 -0.03 1 79.88 325 GLY A O 1
ATOM 2559 N N . LEU A 1 326 ? -14.43 -13.883 2.1 1 87.12 326 LEU A N 1
ATOM 2560 C CA . LEU A 1 326 ? -15.852 -13.617 2.303 1 87.12 326 LEU A CA 1
ATOM 2561 C C . LEU A 1 326 ? -16.125 -12.117 2.367 1 87.12 326 LEU A C 1
ATOM 2563 O O . LEU A 1 326 ? -17.188 -11.656 1.951 1 87.12 326 LEU A O 1
ATOM 2567 N N . ALA A 1 327 ? -15.188 -11.406 2.914 1 82.81 327 ALA A N 1
ATOM 2568 C CA . ALA A 1 327 ? -15.32 -9.953 2.912 1 82.81 327 ALA A CA 1
ATOM 2569 C C . ALA A 1 327 ? -15.391 -9.414 1.487 1 82.81 327 ALA A C 1
ATOM 2571 O O . ALA A 1 327 ? -16.172 -8.508 1.199 1 82.81 327 ALA A O 1
ATOM 2572 N N . PHE A 1 328 ? -14.594 -9.945 0.685 1 82.25 328 PHE A N 1
ATOM 2573 C CA . PHE A 1 328 ? -14.602 -9.578 -0.726 1 82.25 328 PHE A CA 1
ATOM 2574 C C . PHE A 1 328 ? -15.945 -9.906 -1.36 1 82.25 328 PHE A C 1
ATOM 2576 O O . PHE A 1 328 ? -16.5 -9.102 -2.111 1 82.25 328 PHE A O 1
ATOM 2583 N N . CYS A 1 329 ? -16.422 -11.156 -1.09 1 89.94 329 CYS A N 1
ATOM 2584 C CA . CYS A 1 329 ? -17.734 -11.547 -1.612 1 89.94 329 CYS A CA 1
ATOM 2585 C C . CYS A 1 329 ? -18.797 -10.531 -1.219 1 89.94 329 CYS A C 1
ATOM 2587 O O . CYS A 1 329 ? -19.594 -10.102 -2.057 1 89.94 329 CYS A O 1
ATOM 2589 N N . LYS A 1 330 ? -18.75 -10.148 0.011 1 90.38 330 LYS A N 1
ATOM 2590 C CA . LYS A 1 330 ? -19.734 -9.18 0.505 1 90.38 330 LYS A CA 1
ATOM 2591 C C . LYS A 1 330 ? -19.594 -7.848 -0.233 1 90.38 330 LYS A C 1
ATOM 2593 O O . LYS A 1 330 ? -20.594 -7.289 -0.692 1 90.38 330 LYS A O 1
ATOM 2598 N N . MET A 1 331 ? -18.438 -7.402 -0.348 1 84.81 331 MET A N 1
ATOM 2599 C CA . MET A 1 331 ? -18.172 -6.137 -1.027 1 84.81 331 MET A CA 1
ATOM 2600 C C . MET A 1 331 ? -18.688 -6.172 -2.461 1 84.81 331 MET A C 1
ATOM 2602 O O . MET A 1 331 ? -19.359 -5.234 -2.902 1 84.81 331 MET A O 1
ATOM 2606 N N . VAL A 1 332 ? -18.406 -7.195 -3.166 1 87.44 332 VAL A N 1
ATOM 2607 C CA . VAL A 1 332 ? -18.781 -7.32 -4.57 1 87.44 332 VAL A CA 1
ATOM 2608 C C . VAL A 1 332 ? -20.297 -7.43 -4.695 1 87.44 332 VAL A C 1
ATOM 2610 O O . VAL A 1 332 ? -20.906 -6.758 -5.531 1 87.44 332 VAL A O 1
ATOM 2613 N N . VAL A 1 333 ? -20.891 -8.25 -3.879 1 93.25 333 VAL A N 1
ATOM 2614 C CA . VAL A 1 333 ? -22.344 -8.477 -3.932 1 93.25 333 VAL A CA 1
ATOM 2615 C C . VAL A 1 333 ? -23.078 -7.184 -3.592 1 93.25 333 VAL A C 1
ATOM 2617 O O . VAL A 1 333 ? -24.031 -6.805 -4.281 1 93.25 333 VAL A O 1
ATOM 2620 N N . GLU A 1 334 ? -22.594 -6.512 -2.596 1 91.06 334 GLU A N 1
ATOM 2621 C CA . GLU A 1 334 ? -23.219 -5.25 -2.199 1 91.06 334 GLU A CA 1
ATOM 2622 C C . GLU A 1 334 ? -23.031 -4.18 -3.271 1 91.06 334 GLU A C 1
ATOM 2624 O O . GLU A 1 334 ? -23.922 -3.354 -3.492 1 91.06 334 GLU A O 1
ATOM 2629 N N . ALA A 1 335 ? -21.891 -4.199 -3.881 1 86.38 335 ALA A N 1
ATOM 2630 C CA . ALA A 1 335 ? -21.656 -3.27 -4.98 1 86.38 335 ALA A CA 1
ATOM 2631 C C . ALA A 1 335 ? -22.656 -3.488 -6.109 1 86.38 335 ALA A C 1
ATOM 2633 O O . ALA A 1 335 ? -23.016 -2.549 -6.828 1 86.38 335 ALA A O 1
ATOM 2634 N N . HIS A 1 336 ? -23.094 -4.707 -6.27 1 92.69 336 HIS A N 1
ATOM 2635 C CA . HIS A 1 336 ? -24.094 -5.047 -7.27 1 92.69 336 HIS A CA 1
ATOM 2636 C C . HIS A 1 336 ? -25.5 -4.762 -6.758 1 92.69 336 HIS A C 1
ATOM 2638 O O . HIS A 1 336 ? -26.484 -5.059 -7.438 1 92.69 336 HIS A O 1
ATOM 2644 N N . GLY A 1 337 ? -25.594 -4.223 -5.477 1 90.69 337 GLY A N 1
ATOM 2645 C CA . GLY A 1 337 ? -26.875 -3.936 -4.871 1 90.69 337 GLY A CA 1
ATOM 2646 C C . GLY A 1 337 ? -27.531 -5.156 -4.254 1 90.69 337 GLY A C 1
ATOM 2647 O O . GLY A 1 337 ? -28.734 -5.156 -3.99 1 90.69 337 GLY A O 1
ATOM 2648 N N . GLY A 1 338 ? -26.766 -6.203 -4.145 1 94.56 338 GLY A N 1
ATOM 2649 C CA . GLY A 1 338 ? -27.297 -7.449 -3.6 1 94.56 338 GLY A CA 1
ATOM 2650 C C . GLY A 1 338 ? -26.969 -7.645 -2.133 1 94.56 338 GLY A C 1
ATOM 2651 O O . GLY A 1 338 ? -26.688 -6.676 -1.417 1 94.56 338 GLY A O 1
ATOM 2652 N N . HIS A 1 339 ? -27.188 -8.93 -1.745 1 95.5 339 HIS A N 1
ATOM 2653 C CA . HIS A 1 339 ? -26.938 -9.297 -0.356 1 95.5 339 HIS A CA 1
ATOM 2654 C C . HIS A 1 339 ? -26.328 -10.688 -0.257 1 95.5 339 HIS A C 1
ATOM 2656 O O . HIS A 1 339 ? -26.562 -11.547 -1.113 1 95.5 339 HIS A O 1
ATOM 2662 N N . ILE A 1 340 ? -25.5 -10.836 0.768 1 95.88 340 ILE A N 1
ATOM 2663 C CA . ILE A 1 340 ? -24.906 -12.133 1.03 1 95.88 340 ILE A CA 1
ATOM 2664 C C . ILE A 1 340 ? -25.172 -12.547 2.477 1 95.88 340 ILE A C 1
ATOM 2666 O O . ILE A 1 340 ? -25.156 -11.711 3.379 1 95.88 340 ILE A O 1
ATOM 2670 N N . ARG A 1 341 ? -25.438 -13.766 2.701 1 95.69 341 ARG A N 1
ATOM 2671 C CA . ARG A 1 341 ? -25.641 -14.281 4.051 1 95.69 341 ARG A CA 1
ATOM 2672 C C . ARG A 1 341 ? -25.234 -15.75 4.145 1 95.69 341 ARG A C 1
ATOM 2674 O O . ARG A 1 341 ? -24.969 -16.391 3.129 1 95.69 341 ARG A O 1
ATOM 2681 N N . VAL A 1 342 ? -25.109 -16.234 5.379 1 95.69 342 VAL A N 1
ATOM 2682 C CA . VAL A 1 342 ? -24.828 -17.641 5.637 1 95.69 342 VAL A CA 1
ATOM 2683 C C . VAL A 1 342 ? -25.891 -18.219 6.562 1 95.69 342 VAL A C 1
ATOM 2685 O O . VAL A 1 342 ? -26.328 -17.562 7.512 1 95.69 342 VAL A O 1
ATOM 2688 N N . ILE A 1 343 ? -26.469 -19.297 6.172 1 94.56 343 ILE A N 1
ATOM 2689 C CA . ILE A 1 343 ? -27.453 -20 6.98 1 94.56 343 ILE A CA 1
ATOM 2690 C C . ILE A 1 343 ? -26.969 -21.422 7.262 1 94.56 343 ILE A C 1
ATOM 2692 O O . ILE A 1 343 ? -26.203 -21.984 6.484 1 94.56 343 ILE A O 1
ATOM 2696 N N . PRO A 1 344 ? -27.328 -21.969 8.422 1 94 344 PRO A N 1
ATOM 2697 C CA . PRO A 1 344 ? -26.906 -23.328 8.734 1 94 344 PRO A CA 1
ATOM 2698 C C . PRO A 1 344 ? -27.547 -24.359 7.801 1 94 344 PRO A C 1
ATOM 2700 O O . PRO A 1 344 ? -28.703 -24.219 7.406 1 94 344 PRO A O 1
ATOM 2703 N N . ASN A 1 345 ? -26.719 -25.234 7.414 1 91.69 345 ASN A N 1
ATOM 2704 C CA . ASN A 1 345 ? -27.219 -26.406 6.699 1 91.69 345 ASN A CA 1
ATOM 2705 C C . ASN A 1 345 ? -27.531 -27.562 7.652 1 91.69 345 ASN A C 1
ATOM 2707 O O . ASN A 1 345 ? -27.031 -27.594 8.773 1 91.69 345 ASN A O 1
ATOM 2711 N N . GLN A 1 346 ? -28.469 -28.469 7.234 1 86.75 346 GLN A N 1
ATOM 2712 C CA . GLN A 1 346 ? -28.844 -29.641 8.016 1 86.75 346 GLN A CA 1
ATOM 2713 C C . GLN A 1 346 ? -28.359 -30.922 7.344 1 86.75 346 GLN A C 1
ATOM 2715 O O . GLN A 1 346 ? -28.438 -31.062 6.121 1 86.75 346 GLN A O 1
ATOM 2720 N N . PRO A 1 347 ? -27.859 -31.875 8.094 1 85.06 347 PRO A N 1
ATOM 2721 C CA . PRO A 1 347 ? -27.688 -31.844 9.547 1 85.06 347 PRO A CA 1
ATOM 2722 C C . PRO A 1 347 ? -26.484 -31.016 9.984 1 85.06 347 PRO A C 1
ATOM 2724 O O . PRO A 1 347 ? -26.375 -30.641 11.148 1 85.06 347 PRO A O 1
ATOM 2727 N N . GLN A 1 348 ? -25.547 -30.891 9.031 1 87.19 348 GLN A N 1
ATOM 2728 C CA . GLN A 1 348 ? -24.344 -30.125 9.336 1 87.19 348 GLN A CA 1
ATOM 2729 C C . GLN A 1 348 ? -23.828 -29.406 8.102 1 87.19 348 GLN A C 1
ATOM 2731 O O . GLN A 1 348 ? -23.984 -29.891 6.977 1 87.19 348 GLN A O 1
ATOM 2736 N N . GLY A 1 349 ? -23.281 -28.234 8.32 1 93.5 349 GLY A N 1
ATOM 2737 C CA . GLY A 1 349 ? -22.688 -27.5 7.215 1 93.5 349 GLY A CA 1
ATOM 2738 C C . GLY A 1 349 ? -23.234 -26.078 7.078 1 93.5 349 GLY A C 1
ATOM 2739 O O . GLY A 1 349 ? -23.781 -25.531 8.031 1 93.5 349 GLY A O 1
ATOM 2740 N N . SER A 1 350 ? -22.953 -25.469 5.949 1 94.88 350 SER A N 1
ATOM 2741 C CA . SER A 1 350 ? -23.328 -24.078 5.738 1 94.88 350 SER A CA 1
ATOM 2742 C C . SER A 1 350 ? -23.906 -23.859 4.34 1 94.88 350 SER A C 1
ATOM 2744 O O . SER A 1 350 ? -23.516 -24.547 3.395 1 94.88 350 SER A O 1
ATOM 2746 N N . ILE A 1 351 ? -24.875 -22.969 4.285 1 97.12 351 ILE A N 1
ATOM 2747 C CA . ILE A 1 351 ? -25.391 -22.469 3.016 1 97.12 351 ILE A CA 1
ATOM 2748 C C . ILE A 1 351 ? -25.016 -21 2.84 1 97.12 351 ILE A C 1
ATOM 2750 O O . ILE A 1 351 ? -25.531 -20.125 3.533 1 97.12 351 ILE A O 1
ATOM 2754 N N . PHE A 1 352 ? -24.109 -20.797 1.959 1 97.19 352 PHE A N 1
ATOM 2755 C CA . PHE A 1 352 ? -23.797 -19.422 1.586 1 97.19 352 PHE A CA 1
ATOM 2756 C C . PHE A 1 352 ? -24.703 -18.953 0.444 1 97.19 352 PHE A C 1
ATOM 2758 O O . PHE A 1 352 ? -24.734 -19.578 -0.613 1 97.19 352 PHE A O 1
ATOM 2765 N N . GLU A 1 353 ? -25.406 -17.906 0.711 1 97.5 353 GLU A N 1
ATOM 2766 C CA . GLU A 1 353 ? -26.406 -17.438 -0.246 1 97.5 353 GLU A CA 1
ATOM 2767 C C . GLU A 1 353 ? -26.109 -16 -0.69 1 97.5 353 GLU A C 1
ATOM 2769 O O . GLU A 1 353 ? -25.844 -15.133 0.14 1 97.5 353 GLU A O 1
ATOM 2774 N N . ILE A 1 354 ? -26.141 -15.828 -2 1 96.88 354 ILE A N 1
ATOM 2775 C CA . ILE A 1 354 ? -26.031 -14.477 -2.529 1 96.88 354 ILE A CA 1
ATOM 2776 C C . ILE A 1 354 ? -27.25 -14.141 -3.377 1 96.88 354 ILE A C 1
ATOM 2778 O O . ILE A 1 354 ? -27.797 -15.008 -4.07 1 96.88 354 ILE A O 1
ATOM 2782 N N . THR A 1 355 ? -27.688 -12.938 -3.191 1 95.94 355 THR A N 1
ATOM 2783 C CA . THR A 1 355 ? -28.688 -12.359 -4.086 1 95.94 355 THR A CA 1
ATOM 2784 C C . THR A 1 355 ? -28.109 -11.18 -4.859 1 95.94 355 THR A C 1
ATOM 2786 O O . THR A 1 355 ? -27.484 -10.297 -4.273 1 95.94 355 THR A O 1
ATOM 2789 N N . ILE A 1 356 ? -28.281 -11.242 -6.125 1 93.31 356 ILE A N 1
ATOM 2790 C CA . ILE A 1 356 ? -27.656 -10.203 -6.941 1 93.31 356 ILE A CA 1
ATOM 2791 C C . ILE A 1 356 ? -28.625 -9.781 -8.055 1 93.31 356 ILE A C 1
ATOM 2793 O O . ILE A 1 356 ? -29.328 -10.617 -8.625 1 93.31 356 ILE A O 1
ATOM 2797 N N . MET B 1 1 ? -9.836 -2.396 16.891 1 32 1 MET B N 1
ATOM 2798 C CA . MET B 1 1 ? -8.617 -1.703 17.297 1 32 1 MET B CA 1
ATOM 2799 C C . MET B 1 1 ? -8.906 -0.646 18.344 1 32 1 MET B C 1
ATOM 2801 O O . MET B 1 1 ? -9.789 0.197 18.172 1 32 1 MET B O 1
ATOM 2805 N N . THR B 1 2 ? -8.797 -0.912 19.438 1 39.84 2 THR B N 1
ATOM 2806 C CA . THR B 1 2 ? -9.031 -0.055 20.594 1 39.84 2 THR B CA 1
ATOM 2807 C C . THR B 1 2 ? -8.445 1.334 20.359 1 39.84 2 THR B C 1
ATOM 2809 O O . THR B 1 2 ? -7.25 1.469 20.078 1 39.84 2 THR B O 1
ATOM 2812 N N . SER B 1 3 ? -9.172 2.27 19.859 1 53.03 3 SER B N 1
ATOM 2813 C CA . SER B 1 3 ? -8.859 3.674 19.625 1 53.03 3 SER B CA 1
ATOM 2814 C C . SER B 1 3 ? -8.102 4.285 20.797 1 53.03 3 SER B C 1
ATOM 2816 O O . SER B 1 3 ? -8.68 4.512 21.859 1 53.03 3 SER B O 1
ATOM 2818 N N . SER B 1 4 ? -6.836 3.902 21.016 1 71.38 4 SER B N 1
ATOM 2819 C CA . SER B 1 4 ? -6.051 4.484 22.094 1 71.38 4 SER B CA 1
ATOM 2820 C C . SER B 1 4 ? -6.094 6.008 22.047 1 71.38 4 SER B C 1
ATOM 2822 O O . SER B 1 4 ? -6.309 6.598 21 1 71.38 4 SER B O 1
ATOM 2824 N N . LEU B 1 5 ? -6.305 6.617 23.203 1 87.25 5 LEU B N 1
ATOM 2825 C CA . LEU B 1 5 ? -6.297 8.07 23.375 1 87.25 5 LEU B CA 1
ATOM 2826 C C . LEU B 1 5 ? -5.062 8.688 22.734 1 87.25 5 LEU B C 1
ATOM 2828 O O . LEU B 1 5 ? -3.963 8.141 22.828 1 87.25 5 LEU B O 1
ATOM 2832 N N . PRO B 1 6 ? -5.332 9.758 22 1 94.38 6 PRO B N 1
ATOM 2833 C CA . PRO B 1 6 ? -4.156 10.43 21.438 1 94.38 6 PRO B CA 1
ATOM 2834 C C . PRO B 1 6 ? -3.154 10.852 22.5 1 94.38 6 PRO B C 1
ATOM 2836 O O . PRO B 1 6 ? -3.551 11.305 23.578 1 94.38 6 PRO B O 1
ATOM 2839 N N . SER B 1 7 ? -1.958 10.664 22.266 1 96.12 7 SER B N 1
ATOM 2840 C CA . SER B 1 7 ? -0.871 10.984 23.188 1 96.12 7 SER B CA 1
ATOM 2841 C C . SER B 1 7 ? -0.157 12.266 22.766 1 96.12 7 SER B C 1
ATOM 2843 O O . SER B 1 7 ? 0.253 12.406 21.609 1 96.12 7 SER B O 1
ATOM 2845 N N . ILE B 1 8 ? -0.001 13.234 23.797 1 97.88 8 ILE B N 1
ATOM 2846 C CA . ILE B 1 8 ? 0.633 14.523 23.531 1 97.88 8 ILE B CA 1
ATOM 2847 C C . ILE B 1 8 ? 1.865 14.68 24.422 1 97.88 8 ILE B C 1
ATOM 2849 O O . ILE B 1 8 ? 1.791 14.492 25.641 1 97.88 8 ILE B O 1
ATOM 2853 N N . LEU B 1 9 ? 2.988 14.961 23.797 1 98.25 9 LEU B N 1
ATOM 2854 C CA . LEU B 1 9 ? 4.215 15.242 24.531 1 98.25 9 LEU B CA 1
ATOM 2855 C C . LEU B 1 9 ? 4.43 16.75 24.688 1 98.25 9 LEU B C 1
ATOM 2857 O O . LEU B 1 9 ? 4.512 17.469 23.688 1 98.25 9 LEU B O 1
ATOM 2861 N N . ILE B 1 10 ? 4.461 17.203 25.938 1 98.12 10 ILE B N 1
ATOM 2862 C CA . ILE B 1 10 ? 4.711 18.609 26.234 1 98.12 10 ILE B CA 1
ATOM 2863 C C . ILE B 1 10 ? 6.172 18.797 26.641 1 98.12 10 ILE B C 1
ATOM 2865 O O . ILE B 1 10 ? 6.645 18.172 27.594 1 98.12 10 ILE B O 1
ATOM 2869 N N . VAL B 1 11 ? 6.855 19.609 25.875 1 97.81 11 VAL B N 1
ATOM 2870 C CA . VAL B 1 11 ? 8.266 19.875 26.125 1 97.81 11 VAL B CA 1
ATOM 2871 C C . VAL B 1 11 ? 8.445 21.328 26.562 1 97.81 11 VAL B C 1
ATOM 2873 O O . VAL B 1 11 ? 8.289 22.25 25.75 1 97.81 11 VAL B O 1
ATOM 2876 N N . ASP B 1 12 ? 8.773 21.5 27.75 1 96.44 12 ASP B N 1
ATOM 2877 C CA . ASP B 1 12 ? 8.891 22.828 28.359 1 96.44 12 ASP B CA 1
ATOM 2878 C C . ASP B 1 12 ? 9.828 22.797 29.562 1 96.44 12 ASP B C 1
ATOM 2880 O O . ASP B 1 12 ? 9.711 21.922 30.422 1 96.44 12 ASP B O 1
ATOM 2884 N N . ASP B 1 13 ? 10.711 23.766 29.625 1 94.81 13 ASP B N 1
ATOM 2885 C CA . ASP B 1 13 ? 11.664 23.734 30.719 1 94.81 13 ASP B CA 1
ATOM 2886 C C . ASP B 1 13 ? 11.031 24.234 32 1 94.81 13 ASP B C 1
ATOM 2888 O O . ASP B 1 13 ? 11.57 24.031 33.094 1 94.81 13 ASP B O 1
ATOM 2892 N N . ASP B 1 14 ? 9.875 24.938 31.969 1 94.38 14 ASP B N 1
ATOM 2893 C CA . ASP B 1 14 ? 9.141 25.422 33.125 1 94.38 14 ASP B CA 1
ATOM 2894 C C . ASP B 1 14 ? 7.938 24.531 33.438 1 94.38 14 ASP B C 1
ATOM 2896 O O . ASP B 1 14 ? 6.93 24.578 32.719 1 94.38 14 ASP B O 1
ATOM 2900 N N . PRO B 1 15 ? 7.949 23.797 34.5 1 93.19 15 PRO B N 1
ATOM 2901 C CA . PRO B 1 15 ? 6.855 22.875 34.844 1 93.19 15 PRO B CA 1
ATOM 2902 C C . PRO B 1 15 ? 5.523 23.594 35.031 1 93.19 15 PRO B C 1
ATOM 2904 O O . PRO B 1 15 ? 4.461 22.984 34.875 1 93.19 15 PRO B O 1
ATOM 2907 N N . ASP B 1 16 ? 5.586 24.859 35.406 1 93.94 16 ASP B N 1
ATOM 2908 C CA . ASP B 1 16 ? 4.352 25.625 35.594 1 93.94 16 ASP B CA 1
ATOM 2909 C C . ASP B 1 16 ? 3.562 25.703 34.281 1 93.94 16 ASP B C 1
ATOM 2911 O O . ASP B 1 16 ? 2.33 25.703 34.281 1 93.94 16 ASP B O 1
ATOM 2915 N N . ASN B 1 17 ? 4.328 25.75 33.219 1 93.69 17 ASN B N 1
ATOM 2916 C CA . ASN B 1 17 ? 3.672 25.797 31.922 1 93.69 17 ASN B CA 1
ATOM 2917 C C . ASN B 1 17 ? 2.951 24.484 31.609 1 93.69 17 ASN B C 1
ATOM 2919 O O . ASN B 1 17 ? 1.889 24.5 30.984 1 93.69 17 ASN B O 1
ATOM 2923 N N . PHE B 1 18 ? 3.504 23.453 32.094 1 92.69 18 PHE B N 1
ATOM 2924 C CA . PHE B 1 18 ? 2.84 22.156 31.922 1 92.69 18 PHE B CA 1
ATOM 2925 C C . PHE B 1 18 ? 1.52 22.141 32.688 1 92.69 18 PHE B C 1
ATOM 2927 O O . PHE B 1 18 ? 0.504 21.672 32.156 1 92.69 18 PHE B O 1
ATOM 2934 N N . ASP B 1 19 ? 1.554 22.625 33.844 1 94.06 19 ASP B N 1
ATOM 2935 C CA . ASP B 1 19 ? 0.351 22.656 34.688 1 94.06 19 ASP B CA 1
ATOM 2936 C C . ASP B 1 19 ? -0.762 23.438 34 1 94.06 19 ASP B C 1
ATOM 2938 O O . ASP B 1 19 ? -1.926 23.047 34.031 1 94.06 19 ASP B O 1
ATOM 2942 N N . VAL B 1 20 ? -0.345 24.547 33.406 1 95.19 20 VAL B N 1
ATOM 2943 C CA . VAL B 1 20 ? -1.296 25.406 32.719 1 95.19 20 VAL B CA 1
ATOM 2944 C C . VAL B 1 20 ? -1.922 24.625 31.547 1 95.19 20 VAL B C 1
ATOM 2946 O O . VAL B 1 20 ? -3.148 24.562 31.422 1 95.19 20 VAL B O 1
ATOM 2949 N N . ILE B 1 21 ? -1.098 23.969 30.734 1 95.69 21 ILE B N 1
ATOM 2950 C CA . ILE B 1 21 ? -1.56 23.25 29.547 1 95.69 21 ILE B CA 1
ATOM 2951 C C . ILE B 1 21 ? -2.443 22.078 29.984 1 95.69 21 ILE B C 1
ATOM 2953 O O . ILE B 1 21 ? -3.49 21.828 29.375 1 95.69 21 ILE B O 1
ATOM 2957 N N . GLU B 1 22 ? -2.01 21.422 30.984 1 94.88 22 GLU B N 1
ATOM 2958 C CA . GLU B 1 22 ? -2.779 20.297 31.5 1 94.88 22 GLU B CA 1
ATOM 2959 C C . GLU B 1 22 ? -4.176 20.734 31.938 1 94.88 22 GLU B C 1
ATOM 2961 O O . GLU B 1 22 ? -5.164 20.047 31.641 1 94.88 22 GLU B O 1
ATOM 2966 N N . THR B 1 23 ? -4.254 21.859 32.594 1 95.25 23 THR B N 1
ATOM 2967 C CA . THR B 1 23 ? -5.527 22.391 33.062 1 95.25 23 THR B CA 1
ATOM 2968 C C . THR B 1 23 ? -6.402 22.781 31.859 1 95.25 23 THR B C 1
ATOM 2970 O O . THR B 1 23 ? -7.594 22.469 31.828 1 95.25 23 THR B O 1
ATOM 2973 N N . LEU B 1 24 ? -5.77 23.422 30.891 1 95 24 LEU B N 1
ATOM 2974 C CA . LEU B 1 24 ? -6.5 23.906 29.719 1 95 24 LEU B CA 1
ATOM 2975 C C . LEU B 1 24 ? -7.027 22.734 28.891 1 95 24 LEU B C 1
ATOM 2977 O O . LEU B 1 24 ? -8.062 22.859 28.234 1 95 24 LEU B O 1
ATOM 2981 N N . LEU B 1 25 ? -6.332 21.547 28.984 1 95.12 25 LEU B N 1
ATOM 2982 C CA . LEU B 1 25 ? -6.719 20.391 28.188 1 95.12 25 LEU B CA 1
ATOM 2983 C C . LEU B 1 25 ? -7.434 19.359 29.031 1 95.12 25 LEU B C 1
ATOM 2985 O O . LEU B 1 25 ? -7.652 18.234 28.594 1 95.12 25 LEU B O 1
ATOM 2989 N N . SER B 1 26 ? -7.793 19.609 30.219 1 90.12 26 SER B N 1
ATOM 2990 C CA . SER B 1 26 ? -8.297 18.672 31.219 1 90.12 26 SER B CA 1
ATOM 2991 C C . SER B 1 26 ? -9.594 18.016 30.75 1 90.12 26 SER B C 1
ATOM 2993 O O . SER B 1 26 ? -9.867 16.875 31.094 1 90.12 26 SER B O 1
ATOM 2995 N N . ASP B 1 27 ? -10.406 18.625 29.938 1 90.88 27 ASP B N 1
ATOM 2996 C CA . ASP B 1 27 ? -11.695 18.109 29.516 1 90.88 27 ASP B CA 1
ATOM 2997 C C . ASP B 1 27 ? -11.562 17.281 28.234 1 90.88 27 ASP B C 1
ATOM 2999 O O . ASP B 1 27 ? -12.547 16.766 27.703 1 90.88 27 ASP B O 1
ATOM 3003 N N . GLN B 1 28 ? -10.336 17.266 27.828 1 88.69 28 GLN B N 1
ATOM 3004 C CA . GLN B 1 28 ? -10.086 16.516 26.594 1 88.69 28 GLN B CA 1
ATOM 3005 C C . GLN B 1 28 ? -9.594 15.102 26.922 1 88.69 28 GLN B C 1
ATOM 3007 O O . GLN B 1 28 ? -9.07 14.852 28 1 88.69 28 GLN B O 1
ATOM 3012 N N . ASN B 1 29 ? -9.859 14.164 26.141 1 90.81 29 ASN B N 1
ATOM 3013 C CA . ASN B 1 29 ? -9.453 12.773 26.312 1 90.81 29 ASN B CA 1
ATOM 3014 C C . ASN B 1 29 ? -8.102 12.5 25.672 1 90.81 29 ASN B C 1
ATOM 3016 O O . ASN B 1 29 ? -7.996 11.695 24.75 1 90.81 29 ASN B O 1
ATOM 3020 N N . TYR B 1 30 ? -7.07 13.234 26.25 1 94.38 30 TYR B N 1
ATOM 3021 C CA . TYR B 1 30 ? -5.707 13.047 25.766 1 94.38 30 TYR B CA 1
ATOM 3022 C C . TYR B 1 30 ? -4.832 12.43 26.859 1 94.38 30 TYR B C 1
ATOM 3024 O O . TYR B 1 30 ? -5.074 12.625 28.047 1 94.38 30 TYR B O 1
ATOM 3032 N N . GLN B 1 31 ? -3.912 11.648 26.5 1 95.12 31 GLN B N 1
ATOM 3033 C CA . GLN B 1 31 ? -2.816 11.25 27.375 1 95.12 31 GLN B CA 1
ATOM 3034 C C . GLN B 1 31 ? -1.652 12.234 27.281 1 95.12 31 GLN B C 1
ATOM 3036 O O . GLN B 1 31 ? -1.036 12.375 26.219 1 95.12 31 GLN B O 1
ATOM 3041 N N . LEU B 1 32 ? -1.358 12.898 28.422 1 96.38 32 LEU B N 1
ATOM 3042 C CA . LEU B 1 32 ? -0.326 13.93 28.391 1 96.38 32 LEU B CA 1
ATOM 3043 C C . LEU B 1 32 ? 0.978 13.406 28.984 1 96.38 32 LEU B C 1
ATOM 3045 O O . LEU B 1 32 ? 0.964 12.695 30 1 96.38 32 LEU B O 1
ATOM 3049 N N . HIS B 1 33 ? 2.047 13.68 28.312 1 96.44 33 HIS B N 1
ATOM 3050 C CA . HIS B 1 33 ? 3.398 13.414 28.781 1 96.44 33 HIS B CA 1
ATOM 3051 C C . HIS B 1 33 ? 4.219 14.695 28.875 1 96.44 33 HIS B C 1
ATOM 3053 O O . HIS B 1 33 ? 3.961 15.656 28.141 1 96.44 33 HIS B O 1
ATOM 3059 N N . TYR B 1 34 ? 5.188 14.688 29.844 1 97 34 TYR B N 1
ATOM 3060 C CA . TYR B 1 34 ? 5.973 15.898 30.062 1 97 34 TYR B CA 1
ATOM 3061 C C . TYR B 1 34 ? 7.461 15.586 30.078 1 97 34 TYR B C 1
ATOM 3063 O O . TYR B 1 34 ? 7.879 14.562 30.625 1 97 34 TYR B O 1
ATOM 3071 N N . THR B 1 35 ? 8.188 16.406 29.406 1 96.25 35 THR B N 1
ATOM 3072 C CA . THR B 1 35 ? 9.641 16.422 29.562 1 96.25 35 THR B CA 1
ATOM 3073 C C . THR B 1 35 ? 10.164 17.859 29.609 1 96.25 35 THR B C 1
ATOM 3075 O O . THR B 1 35 ? 9.617 18.75 28.969 1 96.25 35 THR B O 1
ATOM 3078 N N . SER B 1 36 ? 11.383 18.078 30.312 1 94.25 36 SER B N 1
ATOM 3079 C CA . SER B 1 36 ? 11.82 19.438 30.609 1 94.25 36 SER B CA 1
ATOM 3080 C C . SER B 1 36 ? 12.93 19.875 29.656 1 94.25 36 SER B C 1
ATOM 3082 O O . SER B 1 36 ? 13.398 21.016 29.719 1 94.25 36 SER B O 1
ATOM 3084 N N . ASN B 1 37 ? 13.32 19.031 28.781 1 93.06 37 ASN B N 1
ATOM 3085 C CA . ASN B 1 37 ? 14.359 19.484 27.859 1 93.06 37 ASN B CA 1
ATOM 3086 C C . ASN B 1 37 ? 14.297 18.734 26.531 1 93.06 37 ASN B C 1
ATOM 3088 O O . ASN B 1 37 ? 13.688 17.656 26.453 1 93.06 37 ASN B O 1
ATOM 3092 N N . GLY B 1 38 ? 14.977 19.297 25.578 1 94.94 38 GLY B N 1
ATOM 3093 C CA . GLY B 1 38 ? 14.875 18.875 24.203 1 94.94 38 GLY B CA 1
ATOM 3094 C C . GLY B 1 38 ? 15.539 17.531 23.938 1 94.94 38 GLY B C 1
ATOM 3095 O O . GLY B 1 38 ? 15 16.688 23.219 1 94.94 38 GLY B O 1
ATOM 3096 N N . THR B 1 39 ? 16.656 17.312 24.562 1 94.94 39 THR B N 1
ATOM 3097 C CA . THR B 1 39 ? 17.391 16.078 24.375 1 94.94 39 THR B CA 1
ATOM 3098 C C . THR B 1 39 ? 16.578 14.875 24.875 1 94.94 39 THR B C 1
ATOM 3100 O O . THR B 1 39 ? 16.484 13.859 24.188 1 94.94 39 THR B O 1
ATOM 3103 N N . ARG B 1 40 ? 15.984 15.055 25.969 1 94.69 40 ARG B N 1
ATOM 3104 C CA . ARG B 1 40 ? 15.148 14 26.531 1 94.69 40 ARG B CA 1
ATOM 3105 C C . ARG B 1 40 ? 13.906 13.766 25.672 1 94.69 40 ARG B C 1
ATOM 3107 O O . ARG B 1 40 ? 13.461 12.633 25.516 1 94.69 40 ARG B O 1
ATOM 3114 N N . ALA B 1 41 ? 13.391 14.836 25.172 1 96.56 41 ALA B N 1
ATOM 3115 C CA . ALA B 1 41 ? 12.227 14.727 24.297 1 96.56 41 ALA B CA 1
ATOM 3116 C C . ALA B 1 41 ? 12.516 13.828 23.109 1 96.56 41 ALA B C 1
ATOM 3118 O O . ALA B 1 41 ? 11.766 12.898 22.812 1 96.56 41 ALA B O 1
ATOM 3119 N N . ILE B 1 42 ? 13.625 14.039 22.422 1 96.81 42 ILE B N 1
ATOM 3120 C CA . ILE B 1 42 ? 14.016 13.289 21.219 1 96.81 42 ILE B CA 1
ATOM 3121 C C . ILE B 1 42 ? 14.242 11.828 21.578 1 96.81 42 ILE B C 1
ATOM 3123 O O . ILE B 1 42 ? 13.773 10.93 20.875 1 96.81 42 ILE B O 1
ATOM 3127 N N . ALA B 1 43 ? 14.875 11.586 22.688 1 95.38 43 ALA B N 1
ATOM 3128 C CA . ALA B 1 43 ? 15.195 10.227 23.125 1 95.38 43 ALA B CA 1
ATOM 3129 C C . ALA B 1 43 ? 13.93 9.453 23.469 1 95.38 43 ALA B C 1
ATOM 3131 O O . ALA B 1 43 ? 13.914 8.219 23.406 1 95.38 43 ALA B O 1
ATOM 3132 N N . SER B 1 44 ? 12.898 10.172 23.844 1 96.06 44 SER B N 1
ATOM 3133 C CA . SER B 1 44 ? 11.695 9.516 24.359 1 96.06 44 SER B CA 1
ATOM 3134 C C . SER B 1 44 ? 10.734 9.164 23.234 1 96.06 44 SER B C 1
ATOM 3136 O O . SER B 1 44 ? 9.75 8.453 23.438 1 96.06 44 SER B O 1
ATOM 3138 N N . LEU B 1 45 ? 10.945 9.617 22.047 1 96.56 45 LEU B N 1
ATOM 3139 C CA . LEU B 1 45 ? 9.984 9.516 20.938 1 96.56 45 LEU B CA 1
ATOM 3140 C C . LEU B 1 45 ? 9.664 8.062 20.641 1 96.56 45 LEU B C 1
ATOM 3142 O O . LEU B 1 45 ? 8.492 7.703 20.469 1 96.56 45 LEU B O 1
ATOM 3146 N N . ASP B 1 46 ? 10.664 7.203 20.641 1 92.81 46 ASP B N 1
ATOM 3147 C CA . ASP B 1 46 ? 10.461 5.805 20.281 1 92.81 46 ASP B CA 1
ATOM 3148 C C . ASP B 1 46 ? 9.703 5.055 21.375 1 92.81 46 ASP B C 1
ATOM 3150 O O . ASP B 1 46 ? 9.047 4.051 21.109 1 92.81 46 ASP B O 1
ATOM 3154 N N . ILE B 1 47 ? 9.852 5.52 22.531 1 92.62 47 ILE B N 1
ATOM 3155 C CA . ILE B 1 47 ? 9.211 4.867 23.672 1 92.62 47 ILE B CA 1
ATOM 3156 C C . ILE B 1 47 ? 7.773 5.355 23.812 1 92.62 47 ILE B C 1
ATOM 3158 O O . ILE B 1 47 ? 6.844 4.551 23.891 1 92.62 47 ILE B O 1
ATOM 3162 N N . LEU B 1 48 ? 7.574 6.656 23.719 1 93.56 48 LEU B N 1
ATOM 3163 C CA . LEU B 1 48 ? 6.273 7.262 23.969 1 93.56 48 LEU B CA 1
ATOM 3164 C C . LEU B 1 48 ? 5.398 7.207 22.719 1 93.56 48 LEU B C 1
ATOM 3166 O O . LEU B 1 48 ? 4.176 7.059 22.812 1 93.56 48 LEU B O 1
ATOM 3170 N N . GLN B 1 49 ? 6.047 7.398 21.547 1 94.62 49 GLN B N 1
ATOM 3171 C CA . GLN B 1 49 ? 5.375 7.441 20.266 1 94.62 49 GLN B CA 1
ATOM 3172 C C . GLN B 1 49 ? 4.188 8.398 20.297 1 94.62 49 GLN B C 1
ATOM 3174 O O . GLN B 1 49 ? 3.051 7.988 20.031 1 94.62 49 GLN B O 1
ATOM 3179 N N . PRO B 1 50 ? 4.438 9.609 20.578 1 97.06 50 PRO B N 1
ATOM 3180 C CA . PRO B 1 50 ? 3.348 10.578 20.688 1 97.06 50 PRO B CA 1
ATOM 3181 C C . PRO B 1 50 ? 2.684 10.883 19.344 1 97.06 50 PRO B C 1
ATOM 3183 O O . PRO B 1 50 ? 3.285 10.664 18.297 1 97.06 50 PRO B O 1
ATOM 3186 N N . ASN B 1 51 ? 1.459 11.438 19.469 1 97.5 51 ASN B N 1
ATOM 3187 C CA . ASN B 1 51 ? 0.727 11.836 18.266 1 97.5 51 ASN B CA 1
ATOM 3188 C C . ASN B 1 51 ? 0.942 13.305 17.938 1 97.5 51 ASN B C 1
ATOM 3190 O O . ASN B 1 51 ? 0.687 13.742 16.812 1 97.5 51 ASN B O 1
ATOM 3194 N N . LEU B 1 52 ? 1.408 14 18.938 1 98.25 52 LEU B N 1
ATOM 3195 C CA . LEU B 1 52 ? 1.601 15.445 18.828 1 98.25 52 LEU B CA 1
ATOM 3196 C C . LEU B 1 52 ? 2.6 15.945 19.859 1 98.25 52 LEU B C 1
ATOM 3198 O O . LEU B 1 52 ? 2.67 15.422 20.969 1 98.25 52 LEU B O 1
ATOM 3202 N N . ILE B 1 53 ? 3.365 16.953 19.469 1 98.38 53 ILE B N 1
ATOM 3203 C CA . ILE B 1 53 ? 4.285 17.594 20.406 1 98.38 53 ILE B CA 1
ATOM 3204 C C . ILE B 1 53 ? 3.914 19.062 20.594 1 98.38 53 ILE B C 1
ATOM 3206 O O . ILE B 1 53 ? 3.705 19.781 19.609 1 98.38 53 ILE B O 1
ATOM 3210 N N . LEU B 1 54 ? 3.723 19.5 21.812 1 98.19 54 LEU B N 1
ATOM 3211 C CA . LEU B 1 54 ? 3.74 20.906 22.172 1 98.19 54 LEU B CA 1
ATOM 3212 C C . LEU B 1 54 ? 5.121 21.328 22.656 1 98.19 54 LEU B C 1
ATOM 3214 O O . LEU B 1 54 ? 5.602 20.844 23.688 1 98.19 54 LEU B O 1
ATOM 3218 N N . LEU B 1 55 ? 5.711 22.234 21.922 1 97.56 55 LEU B N 1
ATOM 3219 C CA . LEU B 1 55 ? 7.137 22.484 22.109 1 97.56 55 LEU B CA 1
ATOM 3220 C C . LEU B 1 55 ? 7.387 23.953 22.438 1 97.56 55 LEU B C 1
ATOM 3222 O O . LEU B 1 55 ? 7.09 24.828 21.625 1 97.56 55 LEU B O 1
ATOM 3226 N N . ASP B 1 56 ? 7.957 24.219 23.562 1 95.88 56 ASP B N 1
ATOM 3227 C CA . ASP B 1 56 ? 8.391 25.562 23.906 1 95.88 56 ASP B CA 1
ATOM 3228 C C . ASP B 1 56 ? 9.594 25.984 23.062 1 95.88 56 ASP B C 1
ATOM 3230 O O . ASP B 1 56 ? 10.5 25.188 22.828 1 95.88 56 ASP B O 1
ATOM 3234 N N . VAL B 1 57 ? 9.617 27.203 22.656 1 93.62 57 VAL B N 1
ATOM 3235 C CA . VAL B 1 57 ? 10.695 27.688 21.797 1 93.62 57 VAL B CA 1
ATOM 3236 C C . VAL B 1 57 ? 11.922 28.016 22.641 1 93.62 57 VAL B C 1
ATOM 3238 O O . VAL B 1 57 ? 13.039 27.641 22.281 1 93.62 57 VAL B O 1
ATOM 3241 N N . MET B 1 58 ? 11.664 28.719 23.75 1 91.19 58 MET B N 1
ATOM 3242 C CA . MET B 1 58 ? 12.773 29.188 24.578 1 91.19 58 MET B CA 1
ATOM 3243 C C . MET B 1 58 ? 13.109 28.188 25.672 1 91.19 58 MET B C 1
ATOM 3245 O O . MET B 1 58 ? 12.461 28.156 26.719 1 91.19 58 MET B O 1
ATOM 3249 N N . MET B 1 59 ? 14.055 27.375 25.5 1 92.75 59 MET B N 1
ATOM 3250 C CA . MET B 1 59 ? 14.57 26.406 26.453 1 92.75 59 MET B CA 1
ATOM 3251 C C . MET B 1 59 ? 16.094 26.469 26.516 1 92.75 59 MET B C 1
ATOM 3253 O O . MET B 1 59 ? 16.75 26.812 25.531 1 92.75 59 MET B O 1
ATOM 3257 N N . PRO B 1 60 ? 16.625 26.125 27.688 1 91.44 60 PRO B N 1
ATOM 3258 C CA . PRO B 1 60 ? 18.078 26.109 27.797 1 91.44 60 PRO B CA 1
ATOM 3259 C C . PRO B 1 60 ? 18.719 24.953 27.047 1 91.44 60 PRO B C 1
ATOM 3261 O O . PRO B 1 60 ? 18.047 23.953 26.766 1 91.44 60 PRO B O 1
ATOM 3264 N N . ASP B 1 61 ? 20.078 25.047 26.609 1 90.25 61 ASP B N 1
ATOM 3265 C CA . ASP B 1 61 ? 20.906 24.047 25.938 1 90.25 61 ASP B CA 1
ATOM 3266 C C . ASP B 1 61 ? 20.453 23.844 24.5 1 90.25 61 ASP B C 1
ATOM 3268 O O . ASP B 1 61 ? 21.062 24.375 23.562 1 90.25 61 ASP B O 1
ATOM 3272 N N . MET B 1 62 ? 19.25 23.203 24.391 1 92.81 62 MET B N 1
ATOM 3273 C CA . MET B 1 62 ? 18.625 23.016 23.078 1 92.81 62 MET B CA 1
ATOM 3274 C C . MET B 1 62 ? 17.266 23.688 23 1 92.81 62 MET B C 1
ATOM 3276 O O . MET B 1 62 ? 16.328 23.266 23.672 1 92.81 62 MET B O 1
ATOM 3280 N N . ASP B 1 63 ? 17.234 24.719 22.172 1 92.69 63 ASP B N 1
ATOM 3281 C CA . ASP B 1 63 ? 15.984 25.469 22.156 1 92.69 63 ASP B CA 1
ATOM 3282 C C . ASP B 1 63 ? 14.945 24.766 21.281 1 92.69 63 ASP B C 1
ATOM 3284 O O . ASP B 1 63 ? 15.25 23.766 20.625 1 92.69 63 ASP B O 1
ATOM 3288 N N . GLY B 1 64 ? 13.766 25.203 21.328 1 94.5 64 GLY B N 1
ATOM 3289 C CA . GLY B 1 64 ? 12.648 24.547 20.672 1 94.5 64 GLY B CA 1
ATOM 3290 C C . GLY B 1 64 ? 12.852 24.406 19.172 1 94.5 64 GLY B C 1
ATOM 3291 O O . GLY B 1 64 ? 12.445 23.391 18.578 1 94.5 64 GLY B O 1
ATOM 3292 N N . GLN B 1 65 ? 13.469 25.391 18.531 1 93.81 65 GLN B N 1
ATOM 3293 C CA . GLN B 1 65 ? 13.703 25.344 17.094 1 93.81 65 GLN B CA 1
ATOM 3294 C C . GLN B 1 65 ? 14.711 24.25 16.734 1 93.81 65 GLN B C 1
ATOM 3296 O O . GLN B 1 65 ? 14.523 23.531 15.758 1 93.81 65 GLN B O 1
ATOM 3301 N N . GLN B 1 66 ? 15.688 24.156 17.516 1 95.19 66 GLN B N 1
ATOM 3302 C CA . GLN B 1 66 ? 16.688 23.109 17.312 1 95.19 66 GLN B CA 1
ATOM 3303 C C . GLN B 1 66 ? 16.078 21.719 17.516 1 95.19 66 GLN B C 1
ATOM 3305 O O . GLN B 1 66 ? 16.359 20.797 16.75 1 95.19 66 GLN B O 1
ATOM 3310 N N . VAL B 1 67 ? 15.25 21.656 18.516 1 96.62 67 VAL B N 1
ATOM 3311 C CA . VAL B 1 67 ? 14.57 20.406 18.797 1 96.62 67 VAL B CA 1
ATOM 3312 C C . VAL B 1 67 ? 13.695 20.016 17.594 1 96.62 67 VAL B C 1
ATOM 3314 O O . VAL B 1 67 ? 13.719 18.875 17.141 1 96.62 67 VAL B O 1
ATOM 3317 N N . CYS B 1 68 ? 12.938 20.922 17.109 1 96.44 68 CYS B N 1
ATOM 3318 C CA . CYS B 1 68 ? 12.031 20.703 15.984 1 96.44 68 CYS B CA 1
ATOM 3319 C C . CYS B 1 68 ? 12.797 20.203 14.766 1 96.44 68 CYS B C 1
ATOM 3321 O O . CYS B 1 68 ? 12.414 19.203 14.156 1 96.44 68 CYS B O 1
ATOM 3323 N N . ARG B 1 69 ? 13.875 20.828 14.445 1 95 69 ARG B N 1
ATOM 3324 C CA . ARG B 1 69 ? 14.695 20.438 13.305 1 95 69 ARG B CA 1
ATOM 3325 C C . ARG B 1 69 ? 15.234 19.016 13.484 1 95 69 ARG B C 1
ATOM 3327 O O . ARG B 1 69 ? 15.219 18.219 12.547 1 95 69 ARG B O 1
ATOM 3334 N N . ALA B 1 70 ? 15.703 18.797 14.641 1 95.69 70 ALA B N 1
ATOM 3335 C CA . ALA B 1 70 ? 16.266 17.469 14.938 1 95.69 70 ALA B CA 1
ATOM 3336 C C . ALA B 1 70 ? 15.227 16.375 14.742 1 95.69 70 ALA B C 1
ATOM 3338 O O . ALA B 1 70 ? 15.523 15.328 14.164 1 95.69 70 ALA B O 1
ATOM 3339 N N . ILE B 1 71 ? 14.031 16.609 15.18 1 96.06 71 ILE B N 1
ATOM 3340 C CA . ILE B 1 71 ? 12.969 15.617 15.078 1 96.06 71 ILE B CA 1
ATOM 3341 C C . ILE B 1 71 ? 12.578 15.422 13.617 1 96.06 71 ILE B C 1
ATOM 3343 O O . ILE B 1 71 ? 12.453 14.281 13.148 1 96.06 71 ILE B O 1
ATOM 3347 N N . LYS B 1 72 ? 12.453 16.484 12.883 1 94.25 72 LYS B N 1
ATOM 3348 C CA . LYS B 1 72 ? 12.008 16.453 11.492 1 94.25 72 LYS B CA 1
ATOM 3349 C C . LYS B 1 72 ? 13.07 15.812 10.594 1 94.25 72 LYS B C 1
ATOM 3351 O O . LYS B 1 72 ? 12.766 15.344 9.5 1 94.25 72 LYS B O 1
ATOM 3356 N N . ASP B 1 73 ? 14.266 15.766 11.102 1 91.75 73 ASP B N 1
ATOM 3357 C CA . ASP B 1 73 ? 15.367 15.148 10.359 1 91.75 73 ASP B CA 1
ATOM 3358 C C . ASP B 1 73 ? 15.344 13.633 10.508 1 91.75 73 ASP B C 1
ATOM 3360 O O . ASP B 1 73 ? 16.016 12.922 9.75 1 91.75 73 ASP B O 1
ATOM 3364 N N . ILE B 1 74 ? 14.672 13.25 11.523 1 90.5 74 ILE B N 1
ATOM 3365 C CA . ILE B 1 74 ? 14.508 11.812 11.688 1 90.5 74 ILE B CA 1
ATOM 3366 C C . ILE B 1 74 ? 13.352 11.32 10.82 1 90.5 74 ILE B C 1
ATOM 3368 O O . ILE B 1 74 ? 12.195 11.695 11.039 1 90.5 74 ILE B O 1
ATOM 3372 N N . ARG B 1 75 ? 13.586 10.508 9.922 1 83.12 75 ARG B N 1
ATOM 3373 C CA . ARG B 1 75 ? 12.633 10.062 8.914 1 83.12 75 ARG B CA 1
ATOM 3374 C C . ARG B 1 75 ? 11.359 9.523 9.562 1 83.12 75 ARG B C 1
ATOM 3376 O O . ARG B 1 75 ? 10.25 9.875 9.148 1 83.12 75 ARG B O 1
ATOM 3383 N N . LYS B 1 76 ? 11.562 8.711 10.562 1 86.06 76 LYS B N 1
ATOM 3384 C CA . LYS B 1 76 ? 10.445 8.055 11.25 1 86.06 76 LYS B CA 1
ATOM 3385 C C . LYS B 1 76 ? 9.5 9.086 11.859 1 86.06 76 LYS B C 1
ATOM 3387 O O . LYS B 1 76 ? 8.297 8.844 11.969 1 86.06 76 LYS B O 1
ATOM 3392 N N . TRP B 1 77 ? 10.062 10.25 12.195 1 93.62 77 TRP B N 1
ATOM 3393 C CA . TRP B 1 77 ? 9.281 11.211 12.969 1 93.62 77 TRP B CA 1
ATOM 3394 C C . TRP B 1 77 ? 9.031 12.484 12.172 1 93.62 77 TRP B C 1
ATOM 3396 O O . TRP B 1 77 ? 8.508 13.469 12.695 1 93.62 77 TRP B O 1
ATOM 3406 N N . GLN B 1 78 ? 9.328 12.43 10.922 1 90.94 78 GLN B N 1
ATOM 3407 C CA . GLN B 1 78 ? 9.25 13.609 10.055 1 90.94 78 GLN B CA 1
ATOM 3408 C C . GLN B 1 78 ? 7.824 14.133 9.969 1 90.94 78 GLN B C 1
ATOM 3410 O O . GLN B 1 78 ? 7.605 15.344 9.859 1 90.94 78 GLN B O 1
ATOM 3415 N N . THR B 1 79 ? 6.875 13.242 10.109 1 92.75 79 THR B N 1
ATOM 3416 C CA . THR B 1 79 ? 5.488 13.633 9.891 1 92.75 79 THR B CA 1
ATOM 3417 C C . THR B 1 79 ? 4.773 13.859 11.219 1 92.75 79 THR B C 1
ATOM 3419 O O . THR B 1 79 ? 3.57 14.125 11.242 1 92.75 79 THR B O 1
ATOM 3422 N N . LEU B 1 80 ? 5.504 13.766 12.305 1 96.12 80 LEU B N 1
ATOM 3423 C CA . LEU B 1 80 ? 4.934 14.039 13.617 1 96.12 80 LEU B CA 1
ATOM 3424 C C . LEU B 1 80 ? 4.605 15.516 13.773 1 96.12 80 LEU B C 1
ATOM 3426 O O . LEU B 1 80 ? 5.484 16.375 13.648 1 96.12 80 LEU B O 1
ATOM 3430 N N . PRO B 1 81 ? 3.324 15.812 14.039 1 97.56 81 PRO B N 1
ATOM 3431 C CA . PRO B 1 81 ? 2.965 17.234 14.18 1 97.56 81 PRO B CA 1
ATOM 3432 C C . PRO B 1 81 ? 3.615 17.891 15.398 1 97.56 81 PRO B C 1
ATOM 3434 O O . PRO B 1 81 ? 3.605 17.312 16.484 1 97.56 81 PRO B O 1
ATOM 3437 N N . ILE B 1 82 ? 4.125 19.062 15.18 1 97.88 82 ILE B N 1
ATOM 3438 C CA . ILE B 1 82 ? 4.73 19.859 16.25 1 97.88 82 ILE B CA 1
ATOM 3439 C C . ILE B 1 82 ? 4.094 21.25 16.281 1 97.88 82 ILE B C 1
ATOM 3441 O O . ILE B 1 82 ? 4.098 21.953 15.273 1 97.88 82 ILE B O 1
ATOM 3445 N N . ILE B 1 83 ? 3.521 21.578 17.391 1 96.81 83 ILE B N 1
ATOM 3446 C CA . ILE B 1 83 ? 3.041 22.938 17.641 1 96.81 83 ILE B CA 1
ATOM 3447 C C . ILE B 1 83 ? 4.008 23.656 18.578 1 96.81 83 ILE B C 1
ATOM 3449 O O . ILE B 1 83 ? 4.207 23.25 19.719 1 96.81 83 ILE B O 1
ATOM 3453 N N . MET B 1 84 ? 4.527 24.734 18.125 1 95.62 84 MET B N 1
ATOM 3454 C CA . MET B 1 84 ? 5.426 25.516 18.953 1 95.62 84 MET B CA 1
ATOM 3455 C C . MET B 1 84 ? 4.641 26.484 19.844 1 95.62 84 MET B C 1
ATOM 3457 O O . MET B 1 84 ? 3.689 27.109 19.391 1 95.62 84 MET B O 1
ATOM 3461 N N . VAL B 1 85 ? 4.957 26.469 21.078 1 94 85 VAL B N 1
ATOM 3462 C CA . VAL B 1 85 ? 4.367 27.406 22.031 1 94 85 VAL B CA 1
ATOM 3463 C C . VAL B 1 85 ? 5.383 28.484 22.391 1 94 85 VAL B C 1
ATOM 3465 O O . VAL B 1 85 ? 6.449 28.203 22.938 1 94 85 VAL B O 1
ATOM 3468 N N . THR B 1 86 ? 5.023 29.734 22.109 1 89.19 86 THR B N 1
ATOM 3469 C CA . THR B 1 86 ? 6.09 30.719 22.188 1 89.19 86 THR B CA 1
ATOM 3470 C C . THR B 1 86 ? 5.574 32.031 22.812 1 89.19 86 THR B C 1
ATOM 3472 O O . THR B 1 86 ? 4.383 32.344 22.703 1 89.19 86 THR B O 1
ATOM 3475 N N . ALA B 1 87 ? 6.469 32.75 23.422 1 86.81 87 ALA B N 1
ATOM 3476 C CA . ALA B 1 87 ? 6.195 34.094 23.938 1 86.81 87 ALA B CA 1
ATOM 3477 C C . ALA B 1 87 ? 6.484 35.156 22.875 1 86.81 87 ALA B C 1
ATOM 3479 O O . ALA B 1 87 ? 6.219 36.344 23.078 1 86.81 87 ALA B O 1
ATOM 3480 N N . LEU B 1 88 ? 7.062 34.594 21.828 1 77.44 88 LEU B N 1
ATOM 3481 C CA . LEU B 1 88 ? 7.371 35.531 20.766 1 77.44 88 LEU B CA 1
ATOM 3482 C C . LEU B 1 88 ? 6.098 36 20.062 1 77.44 88 LEU B C 1
ATOM 3484 O O . LEU B 1 88 ? 5.168 35.219 19.859 1 77.44 88 LEU B O 1
ATOM 3488 N N . ASP B 1 89 ? 5.965 37.25 19.781 1 73.31 89 ASP B N 1
ATOM 3489 C CA . ASP B 1 89 ? 4.695 37.781 19.312 1 73.31 89 ASP B CA 1
ATOM 3490 C C . ASP B 1 89 ? 4.824 38.344 17.906 1 73.31 89 ASP B C 1
ATOM 3492 O O . ASP B 1 89 ? 3.818 38.562 17.234 1 73.31 89 ASP B O 1
ATOM 3496 N N . SER B 1 90 ? 6.043 38.438 17.5 1 80.06 90 SER B N 1
ATOM 3497 C CA . SER B 1 90 ? 6.168 39.031 16.156 1 80.06 90 SER B CA 1
ATOM 3498 C C . SER B 1 90 ? 5.848 38 15.086 1 80.06 90 SER B C 1
ATOM 3500 O O . SER B 1 90 ? 6.137 36.812 15.25 1 80.06 90 SER B O 1
ATOM 3502 N N . LYS B 1 91 ? 5.188 38.438 14.008 1 80.31 91 LYS B N 1
ATOM 3503 C CA . LYS B 1 91 ? 4.855 37.594 12.875 1 80.31 91 LYS B CA 1
ATOM 3504 C C . LYS B 1 91 ? 6.105 36.938 12.281 1 80.31 91 LYS B C 1
ATOM 3506 O O . LYS B 1 91 ? 6.074 35.812 11.82 1 80.31 91 LYS B O 1
ATOM 3511 N N . GLU B 1 92 ? 7.203 37.625 12.383 1 82.12 92 GLU B N 1
ATOM 3512 C CA . GLU B 1 92 ? 8.477 37.125 11.875 1 82.12 92 GLU B CA 1
ATOM 3513 C C . GLU B 1 92 ? 8.977 35.938 12.703 1 82.12 92 GLU B C 1
ATOM 3515 O O . GLU B 1 92 ? 9.445 34.938 12.156 1 82.12 92 GLU B O 1
ATOM 3520 N N . ASP B 1 93 ? 8.812 36.094 13.945 1 83.25 93 ASP B N 1
ATOM 3521 C CA . ASP B 1 93 ? 9.242 35.031 14.844 1 83.25 93 ASP B CA 1
ATOM 3522 C C . ASP B 1 93 ? 8.383 33.781 14.664 1 83.25 93 ASP B C 1
ATOM 3524 O O . ASP B 1 93 ? 8.906 32.656 14.648 1 83.25 93 ASP B O 1
ATOM 3528 N N . LEU B 1 94 ? 7.164 34.031 14.484 1 81.94 94 LEU B N 1
ATOM 3529 C CA . LEU B 1 94 ? 6.219 32.906 14.312 1 81.94 94 LEU B CA 1
ATOM 3530 C C . LEU B 1 94 ? 6.473 32.188 12.992 1 81.94 94 LEU B C 1
ATOM 3532 O O . LEU B 1 94 ? 6.434 30.969 12.938 1 81.94 94 LEU B O 1
ATOM 3536 N N . ALA B 1 95 ? 6.816 32.969 12 1 85.06 95 ALA B N 1
ATOM 3537 C CA . ALA B 1 95 ? 7.137 32.406 10.688 1 85.06 95 ALA B CA 1
ATOM 3538 C C . ALA B 1 95 ? 8.406 31.578 10.75 1 85.06 95 ALA B C 1
ATOM 3540 O O . ALA B 1 95 ? 8.5 30.531 10.102 1 85.06 95 ALA B O 1
ATOM 3541 N N . ARG B 1 96 ? 9.312 32 11.516 1 84.88 96 ARG B N 1
ATOM 3542 C CA . ARG B 1 96 ? 10.562 31.266 11.672 1 84.88 96 ARG B CA 1
ATOM 3543 C C . ARG B 1 96 ? 10.32 29.891 12.281 1 84.88 96 ARG B C 1
ATOM 3545 O O . ARG B 1 96 ? 10.961 28.906 11.898 1 84.88 96 ARG B O 1
ATOM 3552 N N . CYS B 1 97 ? 9.367 29.844 13.195 1 87.19 97 CYS B N 1
ATOM 3553 C CA . CYS B 1 97 ? 9.016 28.562 13.812 1 87.19 97 CYS B CA 1
ATOM 3554 C C . CYS B 1 97 ? 8.539 27.562 12.773 1 87.19 97 CYS B C 1
ATOM 3556 O O . CYS B 1 97 ? 8.969 26.406 12.766 1 87.19 97 CYS B O 1
ATOM 3558 N N . LEU B 1 98 ? 7.781 28.016 11.852 1 88.69 98 LEU B N 1
ATOM 3559 C CA . LEU B 1 98 ? 7.219 27.141 10.828 1 88.69 98 LEU B CA 1
ATOM 3560 C C . LEU B 1 98 ? 8.289 26.734 9.812 1 88.69 98 LEU B C 1
ATOM 3562 O O . LEU B 1 98 ? 8.266 25.609 9.305 1 88.69 98 LEU B O 1
ATOM 3566 N N . GLU B 1 99 ? 9.242 27.547 9.594 1 86.19 99 GLU B N 1
ATOM 3567 C CA . GLU B 1 99 ? 10.32 27.281 8.648 1 86.19 99 GLU B CA 1
ATOM 3568 C C . GLU B 1 99 ? 11.266 26.203 9.18 1 86.19 99 GLU B C 1
ATOM 3570 O O . GLU B 1 99 ? 11.945 25.531 8.406 1 86.19 99 GLU B O 1
ATOM 3575 N N . THR B 1 100 ? 11.273 26.125 10.477 1 89.56 100 THR B N 1
ATOM 3576 C CA . THR B 1 100 ? 12.141 25.125 11.086 1 89.56 100 THR B CA 1
ATOM 3577 C C . THR B 1 100 ? 11.531 23.734 10.961 1 89.56 100 THR B C 1
ATOM 3579 O O . THR B 1 100 ? 12.203 22.719 11.219 1 89.56 100 THR B O 1
ATOM 3582 N N . GLY B 1 101 ? 10.273 23.688 10.648 1 91.69 101 GLY B N 1
ATOM 3583 C CA . GLY B 1 101 ? 9.625 22.391 10.477 1 91.69 101 GLY B CA 1
ATOM 3584 C C . GLY B 1 101 ? 8.375 22.234 11.32 1 91.69 101 GLY B C 1
ATOM 3585 O O . GLY B 1 101 ? 7.66 21.234 11.203 1 91.69 101 GLY B O 1
ATOM 3586 N N . ALA B 1 102 ? 8.133 23.25 12.18 1 95.06 102 ALA B N 1
ATOM 3587 C CA . ALA B 1 102 ? 6.91 23.188 12.977 1 95.06 102 ALA B CA 1
ATOM 3588 C C . ALA B 1 102 ? 5.676 23.234 12.078 1 95.06 102 ALA B C 1
ATOM 3590 O O . ALA B 1 102 ? 5.699 23.844 11.008 1 95.06 102 ALA B O 1
ATOM 3591 N N . ASP B 1 103 ? 4.66 22.625 12.555 1 94.88 103 ASP B N 1
ATOM 3592 C CA . ASP B 1 103 ? 3.441 22.562 11.75 1 94.88 103 ASP B CA 1
ATOM 3593 C C . ASP B 1 103 ? 2.463 23.656 12.141 1 94.88 103 ASP B C 1
ATOM 3595 O O . ASP B 1 103 ? 1.568 24.016 11.367 1 94.88 103 ASP B O 1
ATOM 3599 N N . ASP B 1 104 ? 2.619 24.125 13.336 1 92.75 104 ASP B N 1
ATOM 3600 C CA . ASP B 1 104 ? 1.783 25.203 13.875 1 92.75 104 ASP B CA 1
ATOM 3601 C C . ASP B 1 104 ? 2.471 25.891 15.039 1 92.75 104 ASP B C 1
ATOM 3603 O O . ASP B 1 104 ? 3.564 25.5 15.453 1 92.75 104 ASP B O 1
ATOM 3607 N N . PHE B 1 105 ? 1.801 27 15.477 1 91.25 105 PHE B N 1
ATOM 3608 C CA . PHE B 1 105 ? 2.316 27.688 16.656 1 91.25 105 PHE B CA 1
ATOM 3609 C C . PHE B 1 105 ? 1.178 28.281 17.469 1 91.25 105 PHE B C 1
ATOM 3611 O O . PHE B 1 105 ? 0.076 28.484 16.953 1 91.25 105 PHE B O 1
ATOM 3618 N N . ILE B 1 106 ? 1.463 28.484 18.734 1 89.5 106 ILE B N 1
ATOM 3619 C CA . ILE B 1 106 ? 0.566 29.156 19.672 1 89.5 106 ILE B CA 1
ATOM 3620 C C . ILE B 1 106 ? 1.348 30.172 20.5 1 89.5 106 ILE B C 1
ATOM 3622 O O . ILE B 1 106 ? 2.447 29.891 20.969 1 89.5 106 ILE B O 1
ATOM 3626 N N . SER B 1 107 ? 0.737 31.359 20.641 1 88.5 107 SER B N 1
ATOM 3627 C CA . SER B 1 107 ? 1.396 32.406 21.422 1 88.5 107 SER B CA 1
ATOM 3628 C C . SER B 1 107 ? 1.021 32.312 22.891 1 88.5 107 SER B C 1
ATOM 3630 O O . SER B 1 107 ? -0.109 31.969 23.234 1 88.5 107 SER B O 1
ATOM 3632 N N . LYS B 1 108 ? 1.987 32.656 23.734 1 89.25 108 LYS B N 1
ATOM 3633 C CA . LYS B 1 108 ? 1.729 32.812 25.172 1 89.25 108 LYS B CA 1
ATOM 3634 C C . LYS B 1 108 ? 1.209 34.219 25.469 1 89.25 108 LYS B C 1
ATOM 3636 O O . LYS B 1 108 ? 1.651 35.219 24.859 1 89.25 108 LYS B O 1
ATOM 3641 N N . PRO B 1 109 ? 0.263 34.5 26.359 1 90.81 109 PRO B N 1
ATOM 3642 C CA . PRO B 1 109 ? -0.397 33.469 27.188 1 90.81 109 PRO B CA 1
ATOM 3643 C C . PRO B 1 109 ? -1.349 32.594 26.391 1 90.81 109 PRO B C 1
ATOM 3645 O O . PRO B 1 109 ? -2.045 33.094 25.5 1 90.81 109 PRO B O 1
ATOM 3648 N N . ILE B 1 110 ? -1.416 31.344 26.797 1 91.81 110 ILE B N 1
ATOM 3649 C CA . ILE B 1 110 ? -2.145 30.344 26.016 1 91.81 110 ILE B CA 1
ATOM 3650 C C . ILE B 1 110 ? -3.645 30.5 26.266 1 91.81 110 ILE B C 1
ATOM 3652 O O . ILE B 1 110 ? -4.09 30.625 27.406 1 91.81 110 ILE B O 1
ATOM 3656 N N . ASN B 1 111 ? -4.359 30.578 25.219 1 90.5 111 ASN B N 1
ATOM 3657 C CA . ASN B 1 111 ? -5.816 30.594 25.25 1 90.5 111 ASN B CA 1
ATOM 3658 C C . ASN B 1 111 ? -6.402 29.203 25.078 1 90.5 111 ASN B C 1
ATOM 3660 O O . ASN B 1 111 ? -6.047 28.484 24.125 1 90.5 111 ASN B O 1
ATOM 3664 N N . ARG B 1 112 ? -7.293 28.891 25.891 1 92.88 112 ARG B N 1
ATOM 3665 C CA . ARG B 1 112 ? -7.84 27.531 25.906 1 92.88 112 ARG B CA 1
ATOM 3666 C C . ARG B 1 112 ? -8.492 27.203 24.578 1 92.88 112 ARG B C 1
ATOM 3668 O O . ARG B 1 112 ? -8.234 26.141 24 1 92.88 112 ARG B O 1
ATOM 3675 N N . VAL B 1 113 ? -9.336 28.062 24.141 1 90.19 113 VAL B N 1
ATOM 3676 C CA . VAL B 1 113 ? -10.125 27.797 22.938 1 90.19 113 VAL B CA 1
ATOM 3677 C C . VAL B 1 113 ? -9.195 27.578 21.75 1 90.19 113 VAL B C 1
ATOM 3679 O O . VAL B 1 113 ? -9.375 26.641 20.969 1 90.19 113 VAL B O 1
ATOM 3682 N N . GLU B 1 114 ? -8.188 28.391 21.625 1 88.44 114 GLU B N 1
ATOM 3683 C CA . GLU B 1 114 ? -7.211 28.266 20.547 1 88.44 114 GLU B CA 1
ATOM 3684 C C . GLU B 1 114 ? -6.402 26.984 20.656 1 88.44 114 GLU B C 1
ATOM 3686 O O . GLU B 1 114 ? -6.219 26.266 19.688 1 88.44 114 GLU B O 1
ATOM 3691 N N . LEU B 1 115 ? -5.934 26.719 21.859 1 93.88 115 LEU B N 1
ATOM 3692 C CA . LEU B 1 115 ? -5.121 25.531 22.109 1 93.88 115 LEU B CA 1
ATOM 3693 C C . LEU B 1 115 ? -5.871 24.266 21.719 1 93.88 115 LEU B C 1
ATOM 3695 O O . LEU B 1 115 ? -5.355 23.453 20.953 1 93.88 115 LEU B O 1
ATOM 3699 N N . VAL B 1 116 ? -7.074 24.141 22.156 1 94.25 116 VAL B N 1
ATOM 3700 C CA . VAL B 1 116 ? -7.879 22.938 21.906 1 94.25 116 VAL B CA 1
ATOM 3701 C C . VAL B 1 116 ? -8.133 22.797 20.406 1 94.25 116 VAL B C 1
ATOM 3703 O O . VAL B 1 116 ? -7.98 21.703 19.859 1 94.25 116 VAL B O 1
ATOM 3706 N N . ALA B 1 117 ? -8.469 23.859 19.797 1 91.44 117 ALA B N 1
ATOM 3707 C CA . ALA B 1 117 ? -8.797 23.828 18.375 1 91.44 117 ALA B CA 1
ATOM 3708 C C . ALA B 1 117 ? -7.59 23.422 17.547 1 91.44 117 ALA B C 1
ATOM 3710 O O . ALA B 1 117 ? -7.703 22.594 16.641 1 91.44 117 ALA B O 1
ATOM 3711 N N . ARG B 1 118 ? -6.457 23.969 17.812 1 92.81 118 ARG B N 1
ATOM 3712 C CA . ARG B 1 118 ? -5.258 23.688 17.047 1 92.81 118 ARG B CA 1
ATOM 3713 C C . ARG B 1 118 ? -4.758 22.266 17.297 1 92.81 118 ARG B C 1
ATOM 3715 O O . ARG B 1 118 ? -4.328 21.594 16.359 1 92.81 118 ARG B O 1
ATOM 3722 N N . VAL B 1 119 ? -4.82 21.844 18.5 1 95.75 119 VAL B N 1
ATOM 3723 C CA . VAL B 1 119 ? -4.441 20.484 18.844 1 95.75 119 VAL B CA 1
ATOM 3724 C C . VAL B 1 119 ? -5.336 19.484 18.109 1 95.75 119 VAL B C 1
ATOM 3726 O O . VAL B 1 119 ? -4.844 18.547 17.484 1 95.75 119 VAL B O 1
ATOM 3729 N N . ASN B 1 120 ? -6.59 19.766 18.125 1 93.94 120 ASN B N 1
ATOM 3730 C CA . ASN B 1 120 ? -7.531 18.875 17.453 1 93.94 120 ASN B CA 1
ATOM 3731 C C . ASN B 1 120 ? -7.273 18.828 15.945 1 93.94 120 ASN B C 1
ATOM 3733 O O . ASN B 1 120 ? -7.355 17.75 15.336 1 93.94 120 ASN B O 1
ATOM 3737 N N . SER B 1 121 ? -7.004 19.938 15.414 1 93 121 SER B N 1
ATOM 3738 C CA . SER B 1 121 ? -6.711 20 13.992 1 93 121 SER B CA 1
ATOM 3739 C C . SER B 1 121 ? -5.48 19.172 13.641 1 93 121 SER B C 1
ATOM 3741 O O . SER B 1 121 ? -5.516 18.359 12.719 1 93 121 SER B O 1
ATOM 3743 N N . MET B 1 122 ? -4.445 19.312 14.383 1 95.25 122 MET B N 1
ATOM 3744 C CA . MET B 1 122 ? -3.201 18.594 14.133 1 95.25 122 MET B CA 1
ATOM 3745 C C . MET B 1 122 ? -3.391 17.094 14.344 1 95.25 122 MET B C 1
ATOM 3747 O O . MET B 1 122 ? -2.846 16.281 13.586 1 95.25 122 MET B O 1
ATOM 3751 N N . LEU B 1 123 ? -4.145 16.766 15.328 1 95.75 123 LEU B N 1
ATOM 3752 C CA . LEU B 1 123 ? -4.402 15.352 15.594 1 95.75 123 LEU B CA 1
ATOM 3753 C C . LEU B 1 123 ? -5.227 14.734 14.469 1 95.75 123 LEU B C 1
ATOM 3755 O O . LEU B 1 123 ? -5.043 13.562 14.133 1 95.75 123 LEU B O 1
ATOM 3759 N N . ARG B 1 124 ? -6.125 15.484 13.969 1 93.31 124 ARG B N 1
ATOM 3760 C CA . ARG B 1 124 ? -6.902 15.016 12.828 1 93.31 124 ARG B CA 1
ATOM 3761 C C . ARG B 1 124 ? -5.996 14.727 11.633 1 93.31 124 ARG B C 1
ATOM 3763 O O . ARG B 1 124 ? -6.105 13.664 11.008 1 93.31 124 ARG B O 1
ATOM 3770 N N . ILE B 1 125 ? -5.133 15.641 11.359 1 93 125 ILE B N 1
ATOM 3771 C CA . ILE B 1 125 ? -4.188 15.484 10.258 1 93 125 ILE B CA 1
ATOM 3772 C C . ILE B 1 125 ? -3.318 14.25 10.5 1 93 125 ILE B C 1
ATOM 3774 O O . ILE B 1 125 ? -3.129 13.438 9.594 1 93 125 ILE B O 1
ATOM 3778 N N . LYS B 1 126 ? -2.857 14.109 11.672 1 95 126 LYS B N 1
ATOM 3779 C CA . LYS B 1 126 ? -2.031 12.969 12.047 1 95 126 LYS B CA 1
ATOM 3780 C C . LYS B 1 126 ? -2.795 11.656 11.875 1 95 126 LYS B C 1
ATOM 3782 O O . LYS B 1 126 ? -2.246 10.672 11.375 1 95 126 LYS B O 1
ATOM 3787 N N . SER B 1 127 ? -3.961 11.656 12.312 1 92.94 127 SER B N 1
ATOM 3788 C CA . SER B 1 127 ? -4.773 10.445 12.219 1 92.94 127 SER B CA 1
ATOM 3789 C C . SER B 1 127 ? -4.996 10.039 10.773 1 92.94 127 SER B C 1
ATOM 3791 O O . SER B 1 127 ? -4.965 8.852 10.445 1 92.94 127 SER B O 1
ATOM 3793 N N . GLN B 1 128 ? -5.262 11 9.984 1 89.62 128 GLN B N 1
ATOM 3794 C CA . GLN B 1 128 ? -5.438 10.719 8.562 1 89.62 128 GLN B CA 1
ATOM 3795 C C . GLN B 1 128 ? -4.18 10.094 7.965 1 89.62 128 GLN B C 1
ATOM 3797 O O . GLN B 1 128 ? -4.262 9.133 7.199 1 89.62 128 GLN B O 1
ATOM 3802 N N . TYR B 1 129 ? -3.082 10.641 8.305 1 91.44 129 TYR B N 1
ATOM 3803 C CA . TYR B 1 129 ? -1.807 10.102 7.855 1 91.44 129 TYR B CA 1
ATOM 3804 C C . TYR B 1 129 ? -1.602 8.68 8.383 1 91.44 129 TYR B C 1
ATOM 3806 O O . TYR B 1 129 ? -1.221 7.785 7.625 1 91.44 129 TYR B O 1
ATOM 3814 N N . ASP B 1 130 ? -1.869 8.5 9.602 1 90.38 130 ASP B N 1
ATOM 3815 C CA . ASP B 1 130 ? -1.701 7.199 10.234 1 90.38 130 ASP B CA 1
ATOM 3816 C C . ASP B 1 130 ? -2.615 6.156 9.594 1 90.38 130 ASP B C 1
ATOM 3818 O O . ASP B 1 130 ? -2.227 4.996 9.43 1 90.38 130 ASP B O 1
ATOM 3822 N N . ASP B 1 131 ? -3.752 6.586 9.32 1 87.19 131 ASP B N 1
ATOM 3823 C CA . ASP B 1 131 ? -4.695 5.68 8.672 1 87.19 131 ASP B CA 1
ATOM 3824 C C . ASP B 1 131 ? -4.148 5.188 7.336 1 87.19 131 ASP B C 1
ATOM 3826 O O . ASP B 1 131 ? -4.207 3.992 7.035 1 87.19 131 ASP B O 1
ATOM 3830 N N . LEU B 1 132 ? -3.689 6.09 6.605 1 85.44 132 LEU B N 1
ATOM 3831 C CA . LEU B 1 132 ? -3.115 5.734 5.312 1 85.44 132 LEU B CA 1
ATOM 3832 C C . LEU B 1 132 ? -1.917 4.809 5.488 1 85.44 132 LEU B C 1
ATOM 3834 O O . LEU B 1 132 ? -1.777 3.822 4.762 1 85.44 132 LEU B O 1
ATOM 3838 N N . GLU B 1 133 ? -1.088 5.09 6.41 1 85.94 133 GLU B N 1
ATOM 3839 C CA . GLU B 1 133 ? 0.076 4.262 6.707 1 85.94 133 GLU B CA 1
ATOM 3840 C C . GLU B 1 133 ? -0.341 2.857 7.141 1 85.94 133 GLU B C 1
ATOM 3842 O O . GLU B 1 133 ? 0.291 1.87 6.758 1 85.94 133 GLU B O 1
ATOM 3847 N N . ALA B 1 134 ? -1.346 2.852 7.949 1 83 134 ALA B N 1
ATOM 3848 C CA . ALA B 1 134 ? -1.855 1.564 8.414 1 83 134 ALA B CA 1
ATOM 3849 C C . ALA B 1 134 ? -2.359 0.722 7.242 1 83 134 ALA B C 1
ATOM 3851 O O . ALA B 1 134 ? -2.133 -0.49 7.199 1 83 134 ALA B O 1
ATOM 3852 N N . ILE B 1 135 ? -3 1.342 6.359 1 80.56 135 ILE B N 1
ATOM 3853 C CA . ILE B 1 135 ? -3.484 0.648 5.172 1 80.56 135 ILE B CA 1
ATOM 3854 C C . ILE B 1 135 ? -2.301 0.11 4.371 1 80.56 135 ILE B C 1
ATOM 3856 O O . ILE B 1 135 ? -2.311 -1.043 3.934 1 80.56 135 ILE B O 1
ATOM 3860 N N . LEU B 1 136 ? -1.313 0.901 4.188 1 80.06 136 LEU B N 1
ATOM 3861 C CA . LEU B 1 136 ? -0.116 0.502 3.457 1 80.06 136 LEU B CA 1
ATOM 3862 C C . LEU B 1 136 ? 0.555 -0.693 4.125 1 80.06 136 LEU B C 1
ATOM 3864 O O . LEU B 1 136 ? 0.917 -1.662 3.453 1 80.06 136 LEU B O 1
ATOM 3868 N N . LYS B 1 137 ? 0.68 -0.607 5.406 1 79.12 137 LYS B N 1
ATOM 3869 C CA . LYS B 1 137 ? 1.315 -1.685 6.16 1 79.12 137 LYS B CA 1
ATOM 3870 C C . LYS B 1 137 ? 0.493 -2.969 6.082 1 79.12 137 LYS B C 1
ATOM 3872 O O . LYS B 1 137 ? 1.043 -4.055 5.891 1 79.12 137 LYS B O 1
ATOM 3877 N N . SER B 1 138 ? -0.755 -2.812 6.277 1 75.19 138 SER B N 1
ATOM 3878 C CA . SER B 1 138 ? -1.645 -3.967 6.199 1 75.19 138 SER B CA 1
ATOM 3879 C C . SER B 1 138 ? -1.555 -4.641 4.836 1 75.19 138 SER B C 1
ATOM 3881 O O . SER B 1 138 ? -1.5 -5.871 4.75 1 75.19 138 SER B O 1
ATOM 3883 N N . ARG B 1 139 ? -1.554 -3.902 3.879 1 76.12 139 ARG B N 1
ATOM 3884 C CA . ARG B 1 139 ? -1.421 -4.43 2.523 1 76.12 139 ARG B CA 1
ATOM 3885 C C . ARG B 1 139 ? -0.1 -5.168 2.352 1 76.12 139 ARG B C 1
ATOM 3887 O O . ARG B 1 139 ? -0.056 -6.234 1.734 1 76.12 139 ARG B O 1
ATOM 3894 N N . GLU B 1 140 ? 0.884 -4.586 2.785 1 75.5 140 GLU B N 1
ATOM 3895 C CA . GLU B 1 140 ? 2.199 -5.215 2.727 1 75.5 140 GLU B CA 1
ATOM 3896 C C . GLU B 1 140 ? 2.195 -6.566 3.439 1 75.5 140 GLU B C 1
ATOM 3898 O O . GLU B 1 140 ? 2.703 -7.555 2.908 1 75.5 140 GLU B O 1
ATOM 3903 N N . ASP B 1 141 ? 1.646 -6.559 4.562 1 73.44 141 ASP B N 1
ATOM 3904 C CA . ASP B 1 141 ? 1.59 -7.781 5.359 1 73.44 141 ASP B CA 1
ATOM 3905 C C . ASP B 1 141 ? 0.787 -8.867 4.641 1 73.44 141 ASP B C 1
ATOM 3907 O O . ASP B 1 141 ? 1.179 -10.031 4.637 1 73.44 141 ASP B O 1
ATOM 3911 N N . MET B 1 142 ? -0.206 -8.461 4.109 1 72.81 142 MET B N 1
ATOM 3912 C CA . MET B 1 142 ? -1.069 -9.414 3.412 1 72.81 142 MET B CA 1
ATOM 3913 C C . MET B 1 142 ? -0.367 -9.992 2.189 1 72.81 142 MET B C 1
ATOM 3915 O O . MET B 1 142 ? -0.416 -11.203 1.955 1 72.81 142 MET B O 1
ATOM 3919 N N . VAL B 1 143 ? 0.176 -9.133 1.44 1 77.25 143 VAL B N 1
ATOM 3920 C CA . VAL B 1 143 ? 0.911 -9.594 0.267 1 77.25 143 VAL B CA 1
ATOM 3921 C C . VAL B 1 143 ? 1.995 -10.586 0.69 1 77.25 143 VAL B C 1
ATOM 3923 O O . VAL B 1 143 ? 2.143 -11.648 0.087 1 77.25 143 VAL B O 1
ATOM 3926 N N . ASN B 1 144 ? 2.711 -10.266 1.712 1 74.06 144 ASN B N 1
ATOM 3927 C CA . ASN B 1 144 ? 3.766 -11.141 2.209 1 74.06 144 ASN B CA 1
ATOM 3928 C C . ASN B 1 144 ? 3.217 -12.508 2.617 1 74.06 144 ASN B C 1
ATOM 3930 O O . ASN B 1 144 ? 3.818 -13.539 2.316 1 74.06 144 ASN B O 1
ATOM 3934 N N . MET B 1 145 ? 2.166 -12.438 3.248 1 71.5 145 MET B N 1
ATOM 3935 C CA . MET B 1 145 ? 1.527 -13.672 3.689 1 71.5 145 MET B CA 1
ATOM 3936 C C . MET B 1 145 ? 1.105 -14.523 2.496 1 71.5 145 MET B C 1
ATOM 3938 O O . MET B 1 145 ? 1.37 -15.727 2.463 1 71.5 145 MET B O 1
ATOM 3942 N N . ILE B 1 146 ? 0.429 -13.898 1.58 1 75.88 146 ILE B N 1
ATOM 3943 C CA . ILE B 1 146 ? -0.055 -14.625 0.411 1 75.88 146 ILE B CA 1
ATOM 3944 C C . ILE B 1 146 ? 1.128 -15.164 -0.389 1 75.88 146 ILE B C 1
ATOM 3946 O O . ILE B 1 146 ? 1.104 -16.312 -0.849 1 75.88 146 ILE B O 1
ATOM 3950 N N . VAL B 1 147 ? 2.115 -14.359 -0.547 1 78.25 147 VAL B N 1
ATOM 3951 C CA . VAL B 1 147 ? 3.307 -14.781 -1.274 1 78.25 147 VAL B CA 1
ATOM 3952 C C . VAL B 1 147 ? 3.932 -15.992 -0.583 1 78.25 147 VAL B C 1
ATOM 3954 O O . VAL B 1 147 ? 4.348 -16.953 -1.245 1 78.25 147 VAL B O 1
ATOM 3957 N N . HIS B 1 148 ? 4.027 -15.93 0.707 1 74.06 148 HIS B N 1
ATOM 3958 C CA . HIS B 1 148 ? 4.512 -17.062 1.477 1 74.06 148 HIS B CA 1
ATOM 3959 C C . HIS B 1 148 ? 3.666 -18.312 1.213 1 74.06 148 HIS B C 1
ATOM 3961 O O . HIS B 1 148 ? 4.203 -19.391 0.979 1 74.06 148 HIS B O 1
ATOM 3967 N N . ASP B 1 149 ? 2.414 -18.156 1.166 1 73.62 149 ASP B N 1
ATOM 3968 C CA . ASP B 1 149 ? 1.503 -19.266 0.959 1 73.62 149 ASP B CA 1
ATOM 3969 C C . ASP B 1 149 ? 1.584 -19.781 -0.476 1 73.62 149 ASP B C 1
ATOM 3971 O O . ASP B 1 149 ? 1.303 -20.953 -0.737 1 73.62 149 ASP B O 1
ATOM 3975 N N . LEU B 1 150 ? 1.875 -18.922 -1.402 1 83.06 150 LEU B N 1
ATOM 3976 C CA . LEU B 1 150 ? 2.043 -19.297 -2.801 1 83.06 150 LEU B CA 1
ATOM 3977 C C . LEU B 1 150 ? 3.262 -20.188 -2.979 1 83.06 150 LEU B C 1
ATOM 3979 O O . LEU B 1 150 ? 3.273 -21.062 -3.85 1 83.06 150 LEU B O 1
ATOM 3983 N N . ARG B 1 151 ? 4.219 -20.047 -2.145 1 76.62 151 ARG B N 1
ATOM 3984 C CA . ARG B 1 151 ? 5.492 -20.75 -2.295 1 76.62 151 ARG B CA 1
ATOM 3985 C C . ARG B 1 151 ? 5.32 -22.234 -2.051 1 76.62 151 ARG B C 1
ATOM 3987 O O . ARG B 1 151 ? 5.926 -23.062 -2.744 1 76.62 151 ARG B O 1
ATOM 3994 N N . ASN B 1 152 ? 4.496 -22.578 -1.184 1 75.69 152 ASN B N 1
ATOM 3995 C CA . ASN B 1 152 ? 4.328 -23.984 -0.816 1 75.69 152 ASN B CA 1
ATOM 3996 C C . ASN B 1 152 ? 3.764 -24.797 -1.974 1 75.69 152 ASN B C 1
ATOM 3998 O O . ASN B 1 152 ? 4.391 -25.766 -2.424 1 75.69 152 ASN B O 1
ATOM 4002 N N . PRO B 1 153 ? 2.617 -24.406 -2.469 1 85 153 PRO B N 1
ATOM 4003 C CA . PRO B 1 153 ? 2.111 -25.172 -3.604 1 85 153 PRO B CA 1
ATOM 4004 C C . PRO B 1 153 ? 3.016 -25.094 -4.832 1 85 153 PRO B C 1
ATOM 4006 O O . PRO B 1 153 ? 3.104 -26.047 -5.609 1 85 153 PRO B O 1
ATOM 4009 N N . LEU B 1 154 ? 3.617 -24.031 -5.012 1 89.31 154 LEU B N 1
ATOM 4010 C CA . LEU B 1 154 ? 4.535 -23.891 -6.137 1 89.31 154 LEU B CA 1
ATOM 4011 C C . LEU B 1 154 ? 5.703 -24.859 -6.008 1 89.31 154 LEU B C 1
ATOM 4013 O O . LEU B 1 154 ? 6.082 -25.516 -6.98 1 89.31 154 LEU B O 1
ATOM 4017 N N . MET B 1 155 ? 6.273 -24.969 -4.832 1 78.75 155 MET B N 1
ATOM 4018 C CA . MET B 1 155 ? 7.375 -25.891 -4.586 1 78.75 155 MET B CA 1
ATOM 4019 C C . MET B 1 155 ? 6.93 -27.344 -4.809 1 78.75 155 MET B C 1
ATOM 4021 O O . MET B 1 155 ? 7.66 -28.125 -5.402 1 78.75 155 MET B O 1
ATOM 4025 N N . SER B 1 156 ? 5.77 -27.641 -4.324 1 80.56 156 SER B N 1
ATOM 4026 C CA . SER B 1 156 ? 5.207 -28.969 -4.535 1 80.56 156 SER B CA 1
ATOM 4027 C C . SER B 1 156 ? 5.039 -29.266 -6.023 1 80.56 156 SER B C 1
ATOM 4029 O O . SER B 1 156 ? 5.355 -30.359 -6.477 1 80.56 156 SER B O 1
ATOM 4031 N N . LEU B 1 157 ? 4.543 -28.297 -6.695 1 89.56 157 LEU B N 1
ATOM 4032 C CA . LEU B 1 157 ? 4.336 -28.422 -8.133 1 89.56 157 LEU B CA 1
ATOM 4033 C C . LEU B 1 157 ? 5.66 -28.625 -8.859 1 89.56 157 LEU B C 1
ATOM 4035 O O . LEU B 1 157 ? 5.797 -29.562 -9.648 1 89.56 157 LEU B O 1
ATOM 4039 N N . LEU B 1 158 ? 6.621 -27.859 -8.539 1 86.12 158 LEU B N 1
ATOM 4040 C CA . LEU B 1 158 ? 7.934 -27.938 -9.164 1 86.12 158 LEU B CA 1
ATOM 4041 C C . LEU B 1 158 ? 8.594 -29.281 -8.867 1 86.12 158 LEU B C 1
ATOM 4043 O O . LEU B 1 158 ? 9.133 -29.938 -9.766 1 86.12 158 LEU B O 1
ATOM 4047 N N . PHE B 1 159 ? 8.484 -29.719 -7.668 1 79.25 159 PHE B N 1
ATOM 4048 C CA . PHE B 1 159 ? 9.07 -30.984 -7.254 1 79.25 159 PHE B CA 1
ATOM 4049 C C . PHE B 1 159 ? 8.445 -32.156 -8.023 1 79.25 159 PHE B C 1
ATOM 4051 O O . PHE B 1 159 ? 9.156 -33 -8.562 1 79.25 159 PHE B O 1
ATOM 4058 N N . SER B 1 160 ? 7.16 -32.156 -8.094 1 86 160 SER B N 1
ATOM 4059 C CA . SER B 1 160 ? 6.445 -33.188 -8.805 1 86 160 SER B CA 1
ATOM 4060 C C . SER B 1 160 ? 6.797 -33.219 -10.281 1 86 160 SER B C 1
ATOM 4062 O O . SER B 1 160 ? 7.008 -34.281 -10.875 1 86 160 SER B O 1
ATOM 4064 N N . LEU B 1 161 ? 6.875 -32.094 -10.836 1 88.44 161 LEU B N 1
ATOM 4065 C CA . LEU B 1 161 ? 7.188 -31.984 -12.258 1 88.44 161 LEU B CA 1
ATOM 4066 C C . LEU B 1 161 ? 8.625 -32.406 -12.539 1 88.44 161 LEU B C 1
ATOM 4068 O O . LEU B 1 161 ? 8.891 -33.062 -13.539 1 88.44 161 LEU B O 1
ATOM 4072 N N . TYR B 1 162 ? 9.508 -32.125 -11.625 1 80.5 162 TYR B N 1
ATOM 4073 C CA . TYR B 1 162 ? 10.898 -32.531 -11.766 1 80.5 162 TYR B CA 1
ATOM 4074 C C . TYR B 1 162 ? 11.008 -34.062 -11.703 1 80.5 162 TYR B C 1
ATOM 4076 O O . TYR B 1 162 ? 11.758 -34.656 -12.477 1 80.5 162 TYR B O 1
ATOM 4084 N N . LEU B 1 163 ? 10.242 -34.688 -10.875 1 81.25 163 LEU B N 1
ATOM 4085 C CA . LEU B 1 163 ? 10.242 -36.125 -10.758 1 81.25 163 LEU B CA 1
ATOM 4086 C C . LEU B 1 163 ? 9.68 -36.781 -12.023 1 81.25 163 LEU B C 1
ATOM 4088 O O . LEU B 1 163 ? 10.203 -37.812 -12.484 1 81.25 163 LEU B O 1
ATOM 4092 N N . LEU B 1 164 ? 8.711 -36.156 -12.555 1 86.62 164 LEU B N 1
ATOM 4093 C CA . LEU B 1 164 ? 8.094 -36.688 -13.766 1 86.62 164 LEU B CA 1
ATOM 4094 C C . LEU B 1 164 ? 9.039 -36.562 -14.961 1 86.62 164 LEU B C 1
ATOM 4096 O O . LEU B 1 164 ? 9.062 -37.438 -15.828 1 86.62 164 LEU B O 1
ATOM 4100 N N . GLN B 1 165 ? 9.742 -35.5 -14.953 1 80.94 165 GLN B N 1
ATOM 4101 C CA . GLN B 1 165 ? 10.688 -35.281 -16.031 1 80.94 165 GLN B CA 1
ATOM 4102 C C . GLN B 1 165 ? 11.789 -36.344 -16.031 1 80.94 165 GLN B C 1
ATOM 4104 O O . GLN B 1 165 ? 12.336 -36.656 -17.094 1 80.94 165 GLN B O 1
ATOM 4109 N N . ARG B 1 166 ? 12.031 -36.938 -14.914 1 77.19 166 ARG B N 1
ATOM 4110 C CA . ARG B 1 166 ? 13.094 -37.906 -14.773 1 77.19 166 ARG B CA 1
ATOM 4111 C C . ARG B 1 166 ? 12.586 -39.312 -15.078 1 77.19 166 ARG B C 1
ATOM 4113 O O . ARG B 1 166 ? 13.367 -40.281 -15.133 1 77.19 166 ARG B O 1
ATOM 4120 N N . THR B 1 167 ? 11.344 -39.438 -15.297 1 78.88 167 THR B N 1
ATOM 4121 C CA . THR B 1 167 ? 10.742 -40.719 -15.625 1 78.88 167 THR B CA 1
ATOM 4122 C C . THR B 1 167 ? 10.672 -40.906 -17.141 1 78.88 167 THR B C 1
ATOM 4124 O O . THR B 1 167 ? 10.547 -39.938 -17.891 1 78.88 167 THR B O 1
ATOM 4127 N N . GLU B 1 168 ? 10.977 -42.156 -17.578 1 78.75 168 GLU B N 1
ATOM 4128 C CA . GLU B 1 168 ? 10.82 -42.469 -19 1 78.75 168 GLU B CA 1
ATOM 4129 C C . GLU B 1 168 ? 9.359 -42.375 -19.438 1 78.75 168 GLU B C 1
ATOM 4131 O O . GLU B 1 168 ? 8.508 -43.125 -18.938 1 78.75 168 GLU B O 1
ATOM 4136 N N . LEU B 1 169 ? 9.117 -41.344 -20.203 1 82.06 169 LEU B N 1
ATOM 4137 C CA . LEU B 1 169 ? 7.746 -41.094 -20.641 1 82.06 169 LEU B CA 1
ATOM 4138 C C . LEU B 1 169 ? 7.664 -41.031 -22.156 1 82.06 169 LEU B C 1
ATOM 4140 O O . LEU B 1 169 ? 8.664 -40.781 -22.828 1 82.06 169 LEU B O 1
ATOM 4144 N N . PRO B 1 170 ? 6.449 -41.5 -22.656 1 82.25 170 PRO B N 1
ATOM 4145 C CA . PRO B 1 170 ? 6.262 -41.25 -24.094 1 82.25 170 PRO B CA 1
ATOM 4146 C C . PRO B 1 170 ? 6.52 -39.781 -24.469 1 82.25 170 PRO B C 1
ATOM 4148 O O . PRO B 1 170 ? 6.297 -38.875 -23.656 1 82.25 170 PRO B O 1
ATOM 4151 N N . HIS B 1 171 ? 6.996 -39.562 -25.688 1 80.81 171 HIS B N 1
ATOM 4152 C CA . HIS B 1 171 ? 7.469 -38.281 -26.172 1 80.81 171 HIS B CA 1
ATOM 4153 C C . HIS B 1 171 ? 6.398 -37.188 -26 1 80.81 171 HIS B C 1
ATOM 4155 O O . HIS B 1 171 ? 6.691 -36.094 -25.547 1 80.81 171 HIS B O 1
ATOM 4161 N N . LYS B 1 172 ? 5.141 -37.531 -26.281 1 78.94 172 LYS B N 1
ATOM 4162 C CA . LYS B 1 172 ? 4.055 -36.562 -26.188 1 78.94 172 LYS B CA 1
ATOM 4163 C C . LYS B 1 172 ? 3.848 -36.094 -24.75 1 78.94 172 LYS B C 1
ATOM 4165 O O . LYS B 1 172 ? 3.609 -34.938 -24.5 1 78.94 172 LYS B O 1
ATOM 4170 N N . ILE B 1 173 ? 3.996 -36.969 -23.844 1 85.69 173 ILE B N 1
ATOM 4171 C CA . ILE B 1 173 ? 3.814 -36.688 -22.422 1 85.69 173 ILE B CA 1
ATOM 4172 C C . ILE B 1 173 ? 5 -35.875 -21.906 1 85.69 173 ILE B C 1
ATOM 4174 O O . ILE B 1 173 ? 4.824 -34.938 -21.141 1 85.69 173 ILE B O 1
ATOM 4178 N N . GLU B 1 174 ? 6.145 -36.25 -22.422 1 85.12 174 GLU B N 1
ATOM 4179 C CA . GLU B 1 174 ? 7.363 -35.531 -22.031 1 85.12 174 GLU B CA 1
ATOM 4180 C C . GLU B 1 174 ? 7.305 -34.062 -22.422 1 85.12 174 GLU B C 1
ATOM 4182 O O . GLU B 1 174 ? 7.699 -33.188 -21.656 1 85.12 174 GLU B O 1
ATOM 4187 N N . ASP B 1 175 ? 6.805 -33.75 -23.562 1 82.38 175 ASP B N 1
ATOM 4188 C CA . ASP B 1 175 ? 6.668 -32.375 -24.047 1 82.38 175 ASP B CA 1
ATOM 4189 C C . ASP B 1 175 ? 5.707 -31.594 -23.172 1 82.38 175 ASP B C 1
ATOM 4191 O O . ASP B 1 175 ? 5.969 -30.422 -22.859 1 82.38 175 ASP B O 1
ATOM 4195 N N . LYS B 1 176 ? 4.629 -32.188 -22.812 1 85.56 176 LYS B N 1
ATOM 4196 C CA . LYS B 1 176 ? 3.631 -31.5 -21.984 1 85.56 176 LYS B CA 1
ATOM 4197 C C . LYS B 1 176 ? 4.176 -31.219 -20.594 1 85.56 176 LYS B C 1
ATOM 4199 O O . LYS B 1 176 ? 3.922 -30.141 -20.031 1 85.56 176 LYS B O 1
ATOM 4204 N N . ILE B 1 177 ? 4.93 -32.156 -20.109 1 88.19 177 ILE B N 1
ATOM 4205 C CA . ILE B 1 177 ? 5.535 -31.984 -18.797 1 88.19 177 ILE B CA 1
ATOM 4206 C C . ILE B 1 177 ? 6.555 -30.844 -18.859 1 88.19 177 ILE B C 1
ATOM 4208 O O . ILE B 1 177 ? 6.652 -30.047 -17.922 1 88.19 177 ILE B O 1
ATOM 4212 N N . GLY B 1 178 ? 7.27 -30.797 -19.922 1 83.19 178 GLY B N 1
ATOM 4213 C CA . GLY B 1 178 ? 8.211 -29.703 -20.109 1 83.19 178 GLY B CA 1
ATOM 4214 C C . GLY B 1 178 ? 7.543 -28.344 -20.125 1 83.19 178 GLY B C 1
ATOM 4215 O O . GLY B 1 178 ? 8.039 -27.391 -19.516 1 83.19 178 GLY B O 1
ATOM 4216 N N . LYS B 1 179 ? 6.422 -28.266 -20.75 1 82.56 179 LYS B N 1
ATOM 4217 C CA . LYS B 1 179 ? 5.668 -27.016 -20.797 1 82.56 179 LYS B CA 1
ATOM 4218 C C . LYS B 1 179 ? 5.156 -26.625 -19.406 1 82.56 179 LYS B C 1
ATOM 4220 O O . LYS B 1 179 ? 5.172 -25.453 -19.031 1 82.56 179 LYS B O 1
ATOM 4225 N N . CYS B 1 180 ? 4.723 -27.641 -18.672 1 90.19 180 CYS B N 1
ATOM 4226 C CA . CYS B 1 180 ? 4.273 -27.406 -17.312 1 90.19 180 CYS B CA 1
ATOM 4227 C C . CYS B 1 180 ? 5.406 -26.859 -16.453 1 90.19 180 CYS B C 1
ATOM 4229 O O . CYS B 1 180 ? 5.207 -25.922 -15.672 1 90.19 180 CYS B O 1
ATOM 4231 N N . LEU B 1 181 ? 6.508 -27.453 -16.672 1 86.25 181 LEU B N 1
ATOM 4232 C CA . LEU B 1 181 ? 7.664 -27.047 -15.891 1 86.25 181 LEU B CA 1
ATOM 4233 C C . LEU B 1 181 ? 8.047 -25.594 -16.203 1 86.25 181 LEU B C 1
ATOM 4235 O O . LEU B 1 181 ? 8.32 -24.812 -15.297 1 86.25 181 LEU B O 1
ATOM 4239 N N . LEU B 1 182 ? 7.992 -25.203 -17.438 1 78.56 182 LEU B N 1
ATOM 4240 C CA . LEU B 1 182 ? 8.289 -23.844 -17.844 1 78.56 182 LEU B CA 1
ATOM 4241 C C . LEU B 1 182 ? 7.277 -22.859 -17.234 1 78.56 182 LEU B C 1
ATOM 4243 O O . LEU B 1 182 ? 7.652 -21.797 -16.75 1 78.56 182 LEU B O 1
ATOM 4247 N N . SER B 1 183 ? 6.07 -23.25 -17.312 1 85.94 183 SER B N 1
ATOM 4248 C CA . SER B 1 183 ? 5.02 -22.422 -16.734 1 85.94 183 SER B CA 1
ATOM 4249 C C . SER B 1 183 ? 5.203 -22.25 -15.227 1 85.94 183 SER B C 1
ATOM 4251 O O . SER B 1 183 ? 5.043 -21.156 -14.695 1 85.94 183 SER B O 1
ATOM 4253 N N . ALA B 1 184 ? 5.523 -23.297 -14.57 1 89.25 184 ALA B N 1
ATOM 4254 C CA . ALA B 1 184 ? 5.73 -23.266 -13.125 1 89.25 184 ALA B CA 1
ATOM 4255 C C . ALA B 1 184 ? 6.914 -22.375 -12.758 1 89.25 184 ALA B C 1
ATOM 4257 O O . ALA B 1 184 ? 6.867 -21.641 -11.766 1 89.25 184 ALA B O 1
ATOM 4258 N N . GLN B 1 185 ? 7.914 -22.438 -13.531 1 79.88 185 GLN B N 1
ATOM 4259 C CA . GLN B 1 185 ? 9.086 -21.594 -13.289 1 79.88 185 GLN B CA 1
ATOM 4260 C C . GLN B 1 185 ? 8.758 -20.125 -13.492 1 79.88 185 GLN B C 1
ATOM 4262 O O . GLN B 1 185 ? 9.25 -19.266 -12.758 1 79.88 185 GLN B O 1
ATOM 4267 N N . ARG B 1 186 ? 7.996 -19.922 -14.469 1 78.81 186 ARG B N 1
ATOM 4268 C CA . ARG B 1 186 ? 7.551 -18.547 -14.68 1 78.81 186 ARG B CA 1
ATOM 4269 C C . ARG B 1 186 ? 6.727 -18.062 -13.5 1 78.81 186 ARG B C 1
ATOM 4271 O O . ARG B 1 186 ? 6.895 -16.922 -13.055 1 78.81 186 ARG B O 1
ATOM 4278 N N . LEU B 1 187 ? 5.863 -18.859 -12.984 1 87.94 187 LEU B N 1
ATOM 4279 C CA . LEU B 1 187 ? 5.094 -18.516 -11.797 1 87.94 187 LEU B CA 1
ATOM 4280 C C . LEU B 1 187 ? 6.016 -18.188 -10.625 1 87.94 187 LEU B C 1
ATOM 4282 O O . LEU B 1 187 ? 5.789 -17.219 -9.898 1 87.94 187 LEU B O 1
ATOM 4286 N N . GLN B 1 188 ? 6.98 -18.969 -10.531 1 83.38 188 GLN B N 1
ATOM 4287 C CA . GLN B 1 188 ? 7.941 -18.766 -9.453 1 83.38 188 GLN B CA 1
ATOM 4288 C C . GLN B 1 188 ? 8.609 -17.391 -9.555 1 83.38 188 GLN B C 1
ATOM 4290 O O . GLN B 1 188 ? 8.742 -16.688 -8.555 1 83.38 188 GLN B O 1
ATOM 4295 N N . ALA B 1 189 ? 8.977 -17.094 -10.719 1 75.12 189 ALA B N 1
ATOM 4296 C CA . ALA B 1 189 ? 9.641 -15.805 -10.945 1 75.12 189 ALA B CA 1
ATOM 4297 C C . ALA B 1 189 ? 8.719 -14.641 -10.602 1 75.12 189 ALA B C 1
ATOM 4299 O O . ALA B 1 189 ? 9.141 -13.688 -9.945 1 75.12 189 ALA B O 1
ATOM 4300 N N . LEU B 1 190 ? 7.535 -14.727 -11.023 1 79.81 190 LEU B N 1
ATOM 4301 C CA . LEU B 1 190 ? 6.578 -13.656 -10.781 1 79.81 190 LEU B CA 1
ATOM 4302 C C . LEU B 1 190 ? 6.238 -13.547 -9.305 1 79.81 190 LEU B C 1
ATOM 4304 O O . LEU B 1 190 ? 6.078 -12.438 -8.773 1 79.81 190 LEU B O 1
ATOM 4308 N N . ILE B 1 191 ? 6.125 -14.648 -8.672 1 84.25 191 ILE B N 1
ATOM 4309 C CA . ILE B 1 191 ? 5.855 -14.656 -7.242 1 84.25 191 ILE B CA 1
ATOM 4310 C C . ILE B 1 191 ? 7.02 -14.008 -6.496 1 84.25 191 ILE B C 1
ATOM 4312 O O . ILE B 1 191 ? 6.812 -13.242 -5.547 1 84.25 191 ILE B O 1
ATOM 4316 N N . ASN B 1 192 ? 8.172 -14.25 -6.945 1 74.69 192 ASN B N 1
ATOM 4317 C CA . ASN B 1 192 ? 9.352 -13.609 -6.371 1 74.69 192 ASN B CA 1
ATOM 4318 C C . ASN B 1 192 ? 9.32 -12.094 -6.562 1 74.69 192 ASN B C 1
ATOM 4320 O O . ASN B 1 192 ? 9.742 -11.344 -5.684 1 74.69 192 ASN B O 1
ATOM 4324 N N . ASP B 1 193 ? 8.789 -11.711 -7.668 1 75.31 193 ASP B N 1
ATOM 4325 C CA . ASP B 1 193 ? 8.672 -10.281 -7.93 1 75.31 193 ASP B CA 1
ATOM 4326 C C . ASP B 1 193 ? 7.758 -9.609 -6.906 1 75.31 193 ASP B C 1
ATOM 4328 O O . ASP B 1 193 ? 8.016 -8.477 -6.484 1 75.31 193 ASP B O 1
ATOM 4332 N N . LEU B 1 194 ? 6.75 -10.297 -6.531 1 78.94 194 LEU B N 1
ATOM 4333 C CA . LEU B 1 194 ? 5.836 -9.758 -5.527 1 78.94 194 LEU B CA 1
ATOM 4334 C C . LEU B 1 194 ? 6.551 -9.555 -4.199 1 78.94 194 LEU B C 1
ATOM 4336 O O . LEU B 1 194 ? 6.305 -8.562 -3.504 1 78.94 194 LEU B O 1
ATOM 4340 N N . VAL B 1 195 ? 7.434 -10.43 -3.926 1 71.44 195 VAL B N 1
ATOM 4341 C CA . VAL B 1 195 ? 8.195 -10.336 -2.686 1 71.44 195 VAL B CA 1
ATOM 4342 C C . VAL B 1 195 ? 9.109 -9.117 -2.73 1 71.44 195 VAL B C 1
ATOM 4344 O O . VAL B 1 195 ? 9.195 -8.359 -1.765 1 71.44 195 VAL B O 1
ATOM 4347 N N . ILE B 1 196 ? 9.688 -8.977 -3.824 1 69.94 196 ILE B N 1
ATOM 4348 C CA . ILE B 1 196 ? 10.617 -7.871 -4.008 1 69.94 196 ILE B CA 1
ATOM 4349 C C . ILE B 1 196 ? 9.875 -6.547 -3.885 1 69.94 196 ILE B C 1
ATOM 4351 O O . ILE B 1 196 ? 10.359 -5.605 -3.254 1 69.94 196 ILE B O 1
ATOM 4355 N N . MET B 1 197 ? 8.719 -6.516 -4.395 1 69.75 197 MET B N 1
ATOM 4356 C CA . MET B 1 197 ? 7.906 -5.305 -4.352 1 69.75 197 MET B CA 1
ATOM 4357 C C . MET B 1 197 ? 7.621 -4.887 -2.912 1 69.75 197 MET B C 1
ATOM 4359 O O . MET B 1 197 ? 7.711 -3.707 -2.572 1 69.75 197 MET B O 1
ATOM 4363 N N . GLY B 1 198 ? 7.191 -5.863 -2.205 1 65.38 198 GLY B N 1
ATOM 4364 C CA . GLY B 1 198 ? 6.895 -5.562 -0.814 1 65.38 198 GLY B CA 1
ATOM 4365 C C . GLY B 1 198 ? 8.086 -4.996 -0.06 1 65.38 198 GLY B C 1
ATOM 4366 O O . GLY B 1 198 ? 7.922 -4.148 0.818 1 65.38 198 GLY B O 1
ATOM 4367 N N . LYS B 1 199 ? 9.297 -5.328 -0.511 1 64.81 199 LYS B N 1
ATOM 4368 C CA . LYS B 1 199 ? 10.508 -4.949 0.215 1 64.81 199 LYS B CA 1
ATOM 4369 C C . LYS B 1 199 ? 11.047 -3.607 -0.272 1 64.81 199 LYS B C 1
ATOM 4371 O O . LYS B 1 199 ? 11.727 -2.898 0.47 1 64.81 199 LYS B O 1
ATOM 4376 N N . MET B 1 200 ? 10.844 -3.346 -1.56 1 61.38 200 MET B N 1
ATOM 4377 C CA . MET B 1 200 ? 11.453 -2.184 -2.201 1 61.38 200 MET B CA 1
ATOM 4378 C C . MET B 1 200 ? 10.945 -0.888 -1.58 1 61.38 200 MET B C 1
ATOM 4380 O O . MET B 1 200 ? 11.656 0.122 -1.571 1 61.38 200 MET B O 1
ATOM 4384 N N . GLU B 1 201 ? 9.719 -0.803 -1.24 1 56.09 201 GLU B N 1
ATOM 4385 C CA . GLU B 1 201 ? 9.219 0.511 -0.841 1 56.09 201 GLU B CA 1
ATOM 4386 C C . GLU B 1 201 ? 9.75 0.902 0.538 1 56.09 201 GLU B C 1
ATOM 4388 O O . GLU B 1 201 ? 9.859 2.09 0.852 1 56.09 201 GLU B O 1
ATOM 4393 N N . ASN B 1 202 ? 10.031 -0.117 1.345 1 52.81 202 ASN B N 1
ATOM 4394 C CA . ASN B 1 202 ? 10.617 0.308 2.611 1 52.81 202 ASN B CA 1
ATOM 4395 C C . ASN B 1 202 ? 12.094 0.662 2.453 1 52.81 202 ASN B C 1
ATOM 4397 O O . ASN B 1 202 ? 12.859 -0.104 1.866 1 52.81 202 ASN B O 1
ATOM 4401 N N . ARG B 1 203 ? 12.312 1.934 2.301 1 52.88 203 ARG B N 1
ATOM 4402 C CA . ARG B 1 203 ? 13.656 2.473 2.096 1 52.88 203 ARG B CA 1
ATOM 4403 C C . ARG B 1 203 ? 14.68 1.731 2.949 1 52.88 203 ARG B C 1
ATOM 4405 O O . ARG B 1 203 ? 15.883 1.86 2.732 1 52.88 203 ARG B O 1
ATOM 4412 N N . HIS B 1 204 ? 14.305 0.976 3.945 1 60 204 HIS B N 1
ATOM 4413 C CA . HIS B 1 204 ? 15.305 0.34 4.797 1 60 204 HIS B CA 1
ATOM 4414 C C . HIS B 1 204 ? 15.086 -1.167 4.875 1 60 204 HIS B C 1
ATOM 4416 O O . HIS B 1 204 ? 13.977 -1.622 5.172 1 60 204 HIS B O 1
ATOM 4422 N N . ILE B 1 205 ? 15.969 -1.915 4.168 1 67.81 205 ILE B N 1
ATOM 4423 C CA . ILE B 1 205 ? 15.945 -3.369 4.277 1 67.81 205 ILE B CA 1
ATOM 4424 C C . ILE B 1 205 ? 16.75 -3.811 5.5 1 67.81 205 ILE B C 1
ATOM 4426 O O . ILE B 1 205 ? 17.906 -3.414 5.676 1 67.81 205 ILE B O 1
ATOM 4430 N N . GLU B 1 206 ? 16.047 -4.352 6.465 1 70.69 206 GLU B N 1
ATOM 4431 C CA . GLU B 1 206 ? 16.75 -4.98 7.578 1 70.69 206 GLU B CA 1
ATOM 4432 C C . GLU B 1 206 ? 17.297 -6.348 7.184 1 70.69 206 GLU B C 1
ATOM 4434 O O . GLU B 1 206 ? 16.547 -7.215 6.727 1 70.69 206 GLU B O 1
ATOM 4439 N N . LEU B 1 207 ? 18.641 -6.574 7.379 1 82.31 207 LEU B N 1
ATOM 4440 C CA . LEU B 1 207 ? 19.297 -7.797 6.934 1 82.31 207 LEU B CA 1
ATOM 4441 C C . LEU B 1 207 ? 19.422 -8.797 8.078 1 82.31 207 LEU B C 1
ATOM 4443 O O . LEU B 1 207 ? 19.766 -8.422 9.203 1 82.31 207 LEU B O 1
ATOM 4447 N N . ASN B 1 208 ? 19.031 -9.961 7.895 1 84.69 208 ASN B N 1
ATOM 4448 C CA . ASN B 1 208 ? 19.375 -11.086 8.766 1 84.69 208 ASN B CA 1
ATOM 4449 C C . ASN B 1 208 ? 20.641 -11.789 8.305 1 84.69 208 ASN B C 1
ATOM 4451 O O . ASN B 1 208 ? 20.578 -12.789 7.586 1 84.69 208 ASN B O 1
ATOM 4455 N N . LEU B 1 209 ? 21.797 -11.367 8.914 1 91.88 209 LEU B N 1
ATOM 4456 C CA . LEU B 1 209 ? 23.109 -11.781 8.398 1 91.88 209 LEU B CA 1
ATOM 4457 C C . LEU B 1 209 ? 23.531 -13.117 9 1 91.88 209 LEU B C 1
ATOM 4459 O O . LEU B 1 209 ? 23.312 -13.359 10.188 1 91.88 209 LEU B O 1
ATOM 4463 N N . ALA B 1 210 ? 23.969 -13.992 8.188 1 92.94 210 ALA B N 1
ATOM 4464 C CA . ALA B 1 210 ? 24.531 -15.273 8.594 1 92.94 210 ALA B CA 1
ATOM 4465 C C . ALA B 1 210 ? 25.703 -15.664 7.695 1 92.94 210 ALA B C 1
ATOM 4467 O O . ALA B 1 210 ? 25.859 -15.117 6.602 1 92.94 210 ALA B O 1
ATOM 4468 N N . ASP B 1 211 ? 26.562 -16.578 8.211 1 93.69 211 ASP B N 1
ATOM 4469 C CA . ASP B 1 211 ? 27.625 -17.141 7.383 1 93.69 211 ASP B CA 1
ATOM 4470 C C . ASP B 1 211 ? 27.078 -18.188 6.41 1 93.69 211 ASP B C 1
ATOM 4472 O O . ASP B 1 211 ? 26.516 -19.203 6.828 1 93.69 211 ASP B O 1
ATOM 4476 N N . VAL B 1 212 ? 27.219 -17.859 5.148 1 91.81 212 VAL B N 1
ATOM 4477 C CA . VAL B 1 212 ? 26.625 -18.703 4.109 1 91.81 212 VAL B CA 1
ATOM 4478 C C . VAL B 1 212 ? 27.703 -19.203 3.168 1 91.81 212 VAL B C 1
ATOM 4480 O O . VAL B 1 212 ? 28.625 -18.469 2.809 1 91.81 212 VAL B O 1
ATOM 4483 N N . ASP B 1 213 ? 27.625 -20.469 2.867 1 92 213 ASP B N 1
ATOM 4484 C CA . ASP B 1 213 ? 28.531 -21.031 1.875 1 92 213 ASP B CA 1
ATOM 4485 C C . ASP B 1 213 ? 28.219 -20.516 0.475 1 92 213 ASP B C 1
ATOM 4487 O O . ASP B 1 213 ? 27.172 -20.844 -0.086 1 92 213 ASP B O 1
ATOM 4491 N N . LEU B 1 214 ? 29.156 -19.828 -0.103 1 93.62 214 LEU B N 1
ATOM 4492 C CA . LEU B 1 214 ? 28.938 -19.156 -1.379 1 93.62 214 LEU B CA 1
ATOM 4493 C C . LEU B 1 214 ? 28.703 -20.172 -2.492 1 93.62 214 LEU B C 1
ATOM 4495 O O . LEU B 1 214 ? 27.75 -20.047 -3.27 1 93.62 214 LEU B O 1
ATOM 4499 N N . CYS B 1 215 ? 29.469 -21.203 -2.539 1 93.81 215 CYS B N 1
ATOM 4500 C CA . CYS B 1 215 ? 29.422 -22.188 -3.605 1 93.81 215 CYS B CA 1
ATOM 4501 C C . CYS B 1 215 ? 28.109 -22.969 -3.566 1 93.81 215 CYS B C 1
ATOM 4503 O O . CYS B 1 215 ? 27.453 -23.141 -4.594 1 93.81 215 CYS B O 1
ATOM 4505 N N . THR B 1 216 ? 27.766 -23.328 -2.418 1 91 216 THR B N 1
ATOM 4506 C CA . THR B 1 216 ? 26.547 -24.109 -2.256 1 91 216 THR B CA 1
ATOM 4507 C C . THR B 1 216 ? 25.328 -23.297 -2.662 1 91 216 THR B C 1
ATOM 4509 O O . THR B 1 216 ? 24.438 -23.797 -3.35 1 91 216 THR B O 1
ATOM 4512 N N . THR B 1 217 ? 25.359 -22.062 -2.248 1 90.75 217 THR B N 1
ATOM 4513 C CA . THR B 1 217 ? 24.219 -21.203 -2.551 1 90.75 217 THR B CA 1
ATOM 4514 C C . THR B 1 217 ? 24.109 -20.969 -4.055 1 90.75 217 THR B C 1
ATOM 4516 O O . THR B 1 217 ? 23.016 -21.062 -4.621 1 90.75 217 THR B O 1
ATOM 4519 N N . ILE B 1 218 ? 25.188 -20.734 -4.719 1 93.62 218 ILE B N 1
ATOM 4520 C CA . ILE B 1 218 ? 25.188 -20.469 -6.152 1 93.62 218 ILE B CA 1
ATOM 4521 C C . ILE B 1 218 ? 24.781 -21.719 -6.914 1 93.62 218 ILE B C 1
ATOM 4523 O O . ILE B 1 218 ? 23.922 -21.656 -7.801 1 93.62 218 ILE B O 1
ATOM 4527 N N . GLN B 1 219 ? 25.281 -22.828 -6.523 1 90.06 219 GLN B N 1
ATOM 4528 C CA . GLN B 1 219 ? 24.984 -24.094 -7.207 1 90.06 219 GLN B CA 1
ATOM 4529 C C . GLN B 1 219 ? 23.516 -24.453 -7.086 1 90.06 219 GLN B C 1
ATOM 4531 O O . GLN B 1 219 ? 22.891 -24.875 -8.062 1 90.06 219 GLN B O 1
ATOM 4536 N N . SER B 1 220 ? 23.047 -24.266 -5.934 1 84.62 220 SER B N 1
ATOM 4537 C CA . SER B 1 220 ? 21.625 -24.562 -5.707 1 84.62 220 SER B CA 1
ATOM 4538 C C . SER B 1 220 ? 20.734 -23.672 -6.555 1 84.62 220 SER B C 1
ATOM 4540 O O . SER B 1 220 ? 19.734 -24.141 -7.102 1 84.62 220 SER B O 1
ATOM 4542 N N . THR B 1 221 ? 21.109 -22.422 -6.664 1 86.31 221 THR B N 1
ATOM 4543 C CA . THR B 1 221 ? 20.328 -21.469 -7.449 1 86.31 221 THR B CA 1
ATOM 4544 C C . THR B 1 221 ? 20.391 -21.828 -8.938 1 86.31 221 THR B C 1
ATOM 4546 O O . THR B 1 221 ? 19.375 -21.812 -9.625 1 86.31 221 THR B O 1
ATOM 4549 N N . VAL B 1 222 ? 21.547 -22.203 -9.406 1 88.12 222 VAL B N 1
ATOM 4550 C CA . VAL B 1 222 ? 21.766 -22.531 -10.812 1 88.12 222 VAL B CA 1
ATOM 4551 C C . VAL B 1 222 ? 20.953 -23.766 -11.18 1 88.12 222 VAL B C 1
ATOM 4553 O O . VAL B 1 222 ? 20.406 -23.844 -12.289 1 88.12 222 VAL B O 1
ATOM 4556 N N . GLU B 1 223 ? 20.891 -24.656 -10.281 1 79.88 223 GLU B N 1
ATOM 4557 C CA . GLU B 1 223 ? 20.156 -25.891 -10.523 1 79.88 223 GLU B CA 1
ATOM 4558 C C . GLU B 1 223 ? 18.688 -25.609 -10.844 1 79.88 223 GLU B C 1
ATOM 4560 O O . GLU B 1 223 ? 18.078 -26.312 -11.648 1 79.88 223 GLU B O 1
ATOM 4565 N N . ASN B 1 224 ? 18.25 -24.594 -10.258 1 71.81 224 ASN B N 1
ATOM 4566 C CA . ASN B 1 224 ? 16.844 -24.234 -10.461 1 71.81 224 ASN B CA 1
ATOM 4567 C C . ASN B 1 224 ? 16.594 -23.75 -11.891 1 71.81 224 ASN B C 1
ATOM 4569 O O . ASN B 1 224 ? 15.445 -23.719 -12.344 1 71.81 224 ASN B O 1
ATOM 4573 N N . PHE B 1 225 ? 17.562 -23.422 -12.617 1 81.12 225 PHE B N 1
ATOM 4574 C CA . PHE B 1 225 ? 17.391 -22.844 -13.953 1 81.12 225 PHE B CA 1
ATOM 4575 C C . PHE B 1 225 ? 17.797 -23.859 -15.023 1 81.12 225 PHE B C 1
ATOM 4577 O O . PHE B 1 225 ? 17.703 -23.562 -16.219 1 81.12 225 PHE B O 1
ATOM 4584 N N . GLN B 1 226 ? 18.172 -25.031 -14.594 1 78.25 226 GLN B N 1
ATOM 4585 C CA . GLN B 1 226 ? 18.672 -26.031 -15.531 1 78.25 226 GLN B CA 1
ATOM 4586 C C . GLN B 1 226 ? 17.594 -26.438 -16.531 1 78.25 226 GLN B C 1
ATOM 4588 O O . GLN B 1 226 ? 17.859 -26.562 -17.734 1 78.25 226 GLN B O 1
ATOM 4593 N N . VAL B 1 227 ? 16.453 -26.578 -16.062 1 69.19 227 VAL B N 1
ATOM 4594 C CA . VAL B 1 227 ? 15.359 -27.047 -16.906 1 69.19 227 VAL B CA 1
ATOM 4595 C C . VAL B 1 227 ? 15.07 -26 -18 1 69.19 227 VAL B C 1
ATOM 4597 O O . VAL B 1 227 ? 15.016 -26.328 -19.188 1 69.19 227 VAL B O 1
ATOM 4600 N N . ILE B 1 228 ? 14.93 -24.828 -17.578 1 73.31 228 ILE B N 1
ATOM 4601 C CA . ILE B 1 228 ? 14.625 -23.766 -18.531 1 73.31 228 ILE B CA 1
ATOM 4602 C C . ILE B 1 228 ? 15.797 -23.578 -19.484 1 73.31 228 ILE B C 1
ATOM 4604 O O . ILE B 1 228 ? 15.602 -23.328 -20.672 1 73.31 228 ILE B O 1
ATOM 4608 N N . ALA B 1 229 ? 16.953 -23.672 -19.016 1 82.06 229 ALA B N 1
ATOM 4609 C CA . ALA B 1 229 ? 18.156 -23.562 -19.844 1 82.06 229 ALA B CA 1
ATOM 4610 C C . ALA B 1 229 ? 18.219 -24.656 -20.891 1 82.06 229 ALA B C 1
ATOM 4612 O O . ALA B 1 229 ? 18.547 -24.406 -22.047 1 82.06 229 ALA B O 1
ATOM 4613 N N . THR B 1 230 ? 17.844 -25.766 -20.484 1 80.75 230 THR B N 1
ATOM 4614 C CA . THR B 1 230 ? 17.859 -26.906 -21.391 1 80.75 230 THR B CA 1
ATOM 4615 C C . THR B 1 230 ? 16.844 -26.719 -22.516 1 80.75 230 THR B C 1
ATOM 4617 O O . THR B 1 230 ? 17.109 -27.047 -23.672 1 80.75 230 THR B O 1
ATOM 4620 N N . GLN B 1 231 ? 15.75 -26.203 -22.156 1 73.94 231 GLN B N 1
ATOM 4621 C CA . GLN B 1 231 ? 14.695 -25.984 -23.141 1 73.94 231 GLN B CA 1
ATOM 4622 C C . GLN B 1 231 ? 15.148 -25 -24.219 1 73.94 231 GLN B C 1
ATOM 4624 O O . GLN B 1 231 ? 14.742 -25.109 -25.375 1 73.94 231 GLN B O 1
ATOM 4629 N N . LYS B 1 232 ? 15.898 -24.109 -23.781 1 80.88 232 LYS B N 1
ATOM 4630 C CA . LYS B 1 232 ? 16.406 -23.109 -24.719 1 80.88 232 LYS B CA 1
ATOM 4631 C C . LYS B 1 232 ? 17.781 -23.531 -25.281 1 80.88 232 LYS B C 1
ATOM 4633 O O . LYS B 1 232 ? 18.406 -22.766 -26 1 80.88 232 LYS B O 1
ATOM 4638 N N . ASN B 1 233 ? 18.188 -24.781 -24.859 1 90.62 233 ASN B N 1
ATOM 4639 C CA . ASN B 1 233 ? 19.516 -25.281 -25.234 1 90.62 233 ASN B CA 1
ATOM 4640 C C . ASN B 1 233 ? 20.609 -24.328 -24.812 1 90.62 233 ASN B C 1
ATOM 4642 O O . ASN B 1 233 ? 21.516 -24.031 -25.594 1 90.62 233 ASN B O 1
ATOM 4646 N N . ILE B 1 234 ? 20.453 -23.734 -23.688 1 92.81 234 ILE B N 1
ATOM 4647 C CA . ILE B 1 234 ? 21.453 -22.859 -23.078 1 92.81 234 ILE B CA 1
ATOM 4648 C C . ILE B 1 234 ? 22.297 -23.672 -22.094 1 92.81 234 ILE B C 1
ATOM 4650 O O . ILE B 1 234 ? 21.766 -24.422 -21.281 1 92.81 234 ILE B O 1
ATOM 4654 N N . GLN B 1 235 ? 23.562 -23.594 -22.234 1 95.19 235 GLN B N 1
ATOM 4655 C CA . GLN B 1 235 ? 24.469 -24.25 -21.281 1 95.19 235 GLN B CA 1
ATOM 4656 C C . GLN B 1 235 ? 24.781 -23.344 -20.094 1 95.19 235 GLN B C 1
ATOM 4658 O O . GLN B 1 235 ? 25.203 -22.203 -20.281 1 95.19 235 GLN B O 1
ATOM 4663 N N . LEU B 1 236 ? 24.531 -23.859 -18.891 1 94.69 236 LEU B N 1
ATOM 4664 C CA . LEU B 1 236 ? 24.891 -23.125 -17.672 1 94.69 236 LEU B CA 1
ATOM 4665 C C . LEU B 1 236 ? 26.281 -23.547 -17.188 1 94.69 236 LEU B C 1
ATOM 4667 O O . LEU B 1 236 ? 26.516 -24.734 -16.922 1 94.69 236 LEU B O 1
ATOM 4671 N N . ILE B 1 237 ? 27.172 -22.609 -17.109 1 96.06 237 ILE B N 1
ATOM 4672 C CA . ILE B 1 237 ? 28.547 -22.906 -16.719 1 96.06 237 ILE B CA 1
ATOM 4673 C C . ILE B 1 237 ? 28.844 -22.203 -15.391 1 96.06 237 ILE B C 1
ATOM 4675 O O . ILE B 1 237 ? 28.719 -20.984 -15.281 1 96.06 237 ILE B O 1
ATOM 4679 N N . CYS B 1 238 ? 29.25 -22.969 -14.367 1 94.88 238 CYS B N 1
ATOM 4680 C CA . CYS B 1 238 ? 29.609 -22.422 -13.062 1 94.88 238 CYS B CA 1
ATOM 4681 C C . CYS B 1 238 ? 31.125 -22.453 -12.867 1 94.88 238 CYS B C 1
ATOM 4683 O O . CYS B 1 238 ? 31.734 -23.516 -12.93 1 94.88 238 CYS B O 1
ATOM 4685 N N . GLN B 1 239 ? 31.75 -21.344 -12.75 1 95.94 239 GLN B N 1
ATOM 4686 C CA . GLN B 1 239 ? 33.156 -21.203 -12.398 1 95.94 239 GLN B CA 1
ATOM 4687 C C . GLN B 1 239 ? 33.312 -20.656 -10.977 1 95.94 239 GLN B C 1
ATOM 4689 O O . GLN B 1 239 ? 33.344 -19.438 -10.773 1 95.94 239 GLN B O 1
ATOM 4694 N N . LEU B 1 240 ? 33.438 -21.594 -10.031 1 95 240 LEU B N 1
ATOM 4695 C CA . LEU B 1 240 ? 33.406 -21.25 -8.617 1 95 240 LEU B CA 1
ATOM 4696 C C . LEU B 1 240 ? 34.75 -21.484 -7.949 1 95 240 LEU B C 1
ATOM 4698 O O . LEU B 1 240 ? 35.562 -22.297 -8.43 1 95 240 LEU B O 1
ATOM 4702 N N . PRO B 1 241 ? 35 -20.734 -6.891 1 91.5 241 PRO B N 1
ATOM 4703 C CA . PRO B 1 241 ? 36.25 -20.984 -6.141 1 91.5 241 PRO B CA 1
ATOM 4704 C C . PRO B 1 241 ? 36.188 -22.297 -5.34 1 91.5 241 PRO B C 1
ATOM 4706 O O . PRO B 1 241 ? 35.156 -22.984 -5.344 1 91.5 241 PRO B O 1
ATOM 4709 N N . ALA B 1 242 ? 37.344 -22.578 -4.684 1 87 242 ALA B N 1
ATOM 4710 C CA . ALA B 1 242 ? 37.375 -23.766 -3.836 1 87 242 ALA B CA 1
ATOM 4711 C C . ALA B 1 242 ? 36.281 -23.688 -2.773 1 87 242 ALA B C 1
ATOM 4713 O O . ALA B 1 242 ? 36.031 -22.641 -2.195 1 87 242 ALA B O 1
ATOM 4714 N N . PRO B 1 243 ? 35.562 -24.828 -2.658 1 82.88 243 PRO B N 1
ATOM 4715 C CA . PRO B 1 243 ? 34.469 -24.844 -1.684 1 82.88 243 PRO B CA 1
ATOM 4716 C C . PRO B 1 243 ? 34.969 -24.594 -0.255 1 82.88 243 PRO B C 1
ATOM 4718 O O . PRO B 1 243 ? 36.156 -24.75 0.037 1 82.88 243 PRO B O 1
ATOM 4721 N N . GLY B 1 244 ? 34.031 -24.188 0.642 1 79.44 244 GLY B N 1
ATOM 4722 C CA . GLY B 1 244 ? 34.344 -24.078 2.059 1 79.44 244 GLY B CA 1
ATOM 4723 C C . GLY B 1 244 ? 34.375 -22.641 2.553 1 79.44 244 GLY B C 1
ATOM 4724 O O . GLY B 1 244 ? 34.375 -22.391 3.76 1 79.44 244 GLY B O 1
ATOM 4725 N N . GLY B 1 245 ? 34.5 -21.688 1.652 1 87 245 GLY B N 1
ATOM 4726 C CA . GLY B 1 245 ? 34.438 -20.297 2.078 1 87 245 GLY B CA 1
ATOM 4727 C C . GLY B 1 245 ? 33.031 -19.812 2.369 1 87 245 GLY B C 1
ATOM 4728 O O . GLY B 1 245 ? 32.062 -20.344 1.847 1 87 245 GLY B O 1
ATOM 4729 N N . THR B 1 246 ? 33 -18.891 3.42 1 91.56 246 THR B N 1
ATOM 4730 C CA . THR B 1 246 ? 31.703 -18.344 3.771 1 91.56 246 THR B CA 1
ATOM 4731 C C . THR B 1 246 ? 31.703 -16.828 3.627 1 91.56 246 THR B C 1
ATOM 4733 O O . THR B 1 246 ? 32.75 -16.188 3.658 1 91.56 246 THR B O 1
ATOM 4736 N N . ILE B 1 247 ? 30.609 -16.328 3.266 1 93.5 247 ILE B N 1
ATOM 4737 C CA . ILE B 1 247 ? 30.391 -14.883 3.277 1 93.5 247 ILE B CA 1
ATOM 4738 C C . ILE B 1 247 ? 29.234 -14.547 4.227 1 93.5 247 ILE B C 1
ATOM 4740 O O . ILE B 1 247 ? 28.344 -15.375 4.457 1 93.5 247 ILE B O 1
ATOM 4744 N N . ARG B 1 248 ? 29.375 -13.328 4.805 1 93.81 248 ARG B N 1
ATOM 4745 C CA . ARG B 1 248 ? 28.328 -12.883 5.719 1 93.81 248 ARG B CA 1
ATOM 4746 C C . ARG B 1 248 ? 27.234 -12.125 4.977 1 93.81 248 ARG B C 1
ATOM 4748 O O . ARG B 1 248 ? 27.438 -10.977 4.574 1 93.81 248 ARG B O 1
ATOM 4755 N N . VAL B 1 249 ? 26.094 -12.812 4.754 1 94.62 249 VAL B N 1
ATOM 4756 C CA . VAL B 1 249 ? 25 -12.195 3.994 1 94.62 249 VAL B CA 1
ATOM 4757 C C . VAL B 1 249 ? 23.656 -12.703 4.508 1 94.62 249 VAL B C 1
ATOM 4759 O O . VAL B 1 249 ? 23.609 -13.664 5.281 1 94.62 249 VAL B O 1
ATOM 4762 N N . ASP B 1 250 ? 22.609 -11.969 4.176 1 91.88 250 ASP B N 1
ATOM 4763 C CA . ASP B 1 250 ? 21.25 -12.523 4.258 1 91.88 250 ASP B CA 1
ATOM 4764 C C . ASP B 1 250 ? 21 -13.539 3.148 1 91.88 250 ASP B C 1
ATOM 4766 O O . ASP B 1 250 ? 20.859 -13.172 1.981 1 91.88 250 ASP B O 1
ATOM 4770 N N . GLU B 1 251 ? 20.922 -14.734 3.543 1 88.81 251 GLU B N 1
ATOM 4771 C CA . GLU B 1 251 ? 20.922 -15.828 2.572 1 88.81 251 GLU B CA 1
ATOM 4772 C C . GLU B 1 251 ? 19.703 -15.75 1.663 1 88.81 251 GLU B C 1
ATOM 4774 O O . GLU B 1 251 ? 19.812 -15.93 0.448 1 88.81 251 GLU B O 1
ATOM 4779 N N . ALA B 1 252 ? 18.625 -15.5 2.25 1 81.44 252 ALA B N 1
ATOM 4780 C CA . ALA B 1 252 ? 17.391 -15.453 1.471 1 81.44 252 ALA B CA 1
ATOM 4781 C C . ALA B 1 252 ? 17.438 -14.328 0.445 1 81.44 252 ALA B C 1
ATOM 4783 O O . ALA B 1 252 ? 17.078 -14.523 -0.721 1 81.44 252 ALA B O 1
ATOM 4784 N N . LEU B 1 253 ? 17.859 -13.141 0.901 1 84.19 253 LEU B N 1
ATOM 4785 C CA . LEU B 1 253 ? 17.906 -11.992 0.009 1 84.19 253 LEU B CA 1
ATOM 4786 C C . LEU B 1 253 ? 18.984 -12.172 -1.059 1 84.19 253 LEU B C 1
ATOM 4788 O O . LEU B 1 253 ? 18.781 -11.82 -2.221 1 84.19 253 LEU B O 1
ATOM 4792 N N . PHE B 1 254 ? 20.047 -12.773 -0.636 1 91.25 254 PHE B N 1
ATOM 4793 C CA . PHE B 1 254 ? 21.141 -13.031 -1.566 1 91.25 254 PHE B CA 1
ATOM 4794 C C . PHE B 1 254 ? 20.703 -14.008 -2.652 1 91.25 254 PHE B C 1
ATOM 4796 O O . PHE B 1 254 ? 20.969 -13.781 -3.836 1 91.25 254 PHE B O 1
ATOM 4803 N N . THR B 1 255 ? 20.047 -15.016 -2.277 1 88.38 255 THR B N 1
ATOM 4804 C CA . THR B 1 255 ? 19.531 -16 -3.227 1 88.38 255 THR B CA 1
ATOM 4805 C C . THR B 1 255 ? 18.578 -15.344 -4.215 1 88.38 255 THR B C 1
ATOM 4807 O O . THR B 1 255 ? 18.594 -15.664 -5.41 1 88.38 255 THR B O 1
ATOM 4810 N N . ARG B 1 256 ? 17.844 -14.445 -3.752 1 82.75 256 ARG B N 1
ATOM 4811 C CA . ARG B 1 256 ? 16.906 -13.742 -4.617 1 82.75 256 ARG B CA 1
ATOM 4812 C C . ARG B 1 256 ? 17.641 -12.891 -5.645 1 82.75 256 ARG B C 1
ATOM 4814 O O . ARG B 1 256 ? 17.188 -12.773 -6.793 1 82.75 256 ARG B O 1
ATOM 4821 N N . VAL B 1 257 ? 18.672 -12.266 -5.125 1 90.38 257 VAL B N 1
ATOM 4822 C CA . VAL B 1 257 ? 19.484 -11.484 -6.043 1 90.38 257 VAL B CA 1
ATOM 4823 C C . VAL B 1 257 ? 20.016 -12.391 -7.152 1 90.38 257 VAL B C 1
ATOM 4825 O O . VAL B 1 257 ? 19.906 -12.062 -8.336 1 90.38 257 VAL B O 1
ATOM 4828 N N . LEU B 1 258 ? 20.516 -13.531 -6.777 1 92.19 258 LEU B N 1
ATOM 4829 C CA . LEU B 1 258 ? 21.047 -14.477 -7.754 1 92.19 258 LEU B CA 1
ATOM 4830 C C . LEU B 1 258 ? 19.953 -14.938 -8.711 1 92.19 258 LEU B C 1
ATOM 4832 O O . LEU B 1 258 ? 20.172 -15.016 -9.922 1 92.19 258 LEU B O 1
ATOM 4836 N N . ASP B 1 259 ? 18.797 -15.203 -8.125 1 85.75 259 ASP B N 1
ATOM 4837 C CA . ASP B 1 259 ? 17.672 -15.625 -8.93 1 85.75 259 ASP B CA 1
ATOM 4838 C C . ASP B 1 259 ? 17.312 -14.586 -9.992 1 85.75 259 ASP B C 1
ATOM 4840 O O . ASP B 1 259 ? 17.062 -14.93 -11.148 1 85.75 259 ASP B O 1
ATOM 4844 N N . ASN B 1 260 ? 17.344 -13.406 -9.594 1 85 260 ASN B N 1
ATOM 4845 C CA . ASN B 1 260 ? 16.984 -12.328 -10.5 1 85 260 ASN B CA 1
ATOM 4846 C C . ASN B 1 260 ? 18 -12.195 -11.633 1 85 260 ASN B C 1
ATOM 4848 O O . ASN B 1 260 ? 17.625 -12.031 -12.797 1 85 260 ASN B O 1
ATOM 4852 N N . LEU B 1 261 ? 19.203 -12.242 -11.266 1 92.5 261 LEU B N 1
ATOM 4853 C CA . LEU B 1 261 ? 20.266 -12.078 -12.258 1 92.5 261 LEU B CA 1
ATOM 4854 C C . LEU B 1 261 ? 20.266 -13.25 -13.234 1 92.5 261 LEU B C 1
ATOM 4856 O O . LEU B 1 261 ? 20.422 -13.055 -14.445 1 92.5 261 LEU B O 1
ATOM 4860 N N . LEU B 1 262 ? 20.062 -14.422 -12.727 1 90.31 262 LEU B N 1
ATOM 4861 C CA . LEU B 1 262 ? 20.031 -15.609 -13.578 1 90.31 262 LEU B CA 1
ATOM 4862 C C . LEU B 1 262 ? 18.781 -15.609 -14.453 1 90.31 262 LEU B C 1
ATOM 4864 O O . LEU B 1 262 ? 18.828 -16.031 -15.617 1 90.31 262 LEU B O 1
ATOM 4868 N N . SER B 1 263 ? 17.672 -15.234 -13.828 1 84.38 263 SER B N 1
ATOM 4869 C CA . SER B 1 263 ? 16.438 -15.125 -14.602 1 84.38 263 SER B CA 1
ATOM 4870 C C . SER B 1 263 ? 16.609 -14.164 -15.773 1 84.38 263 SER B C 1
ATOM 4872 O O . SER B 1 263 ? 16.188 -14.469 -16.891 1 84.38 263 SER B O 1
ATOM 4874 N N . ASN B 1 264 ? 17.219 -13.062 -15.531 1 85.12 264 ASN B N 1
ATOM 4875 C CA . ASN B 1 264 ? 17.484 -12.094 -16.594 1 85.12 264 ASN B CA 1
ATOM 4876 C C . ASN B 1 264 ? 18.391 -12.68 -17.672 1 85.12 264 ASN B C 1
ATOM 4878 O O . ASN B 1 264 ? 18.125 -12.523 -18.859 1 85.12 264 ASN B O 1
ATOM 4882 N N . ALA B 1 265 ? 19.438 -13.32 -17.219 1 91.56 265 ALA B N 1
ATOM 4883 C CA . ALA B 1 265 ? 20.375 -13.914 -18.156 1 91.56 265 ALA B CA 1
ATOM 4884 C C . ALA B 1 265 ? 19.688 -14.945 -19.047 1 91.56 265 ALA B C 1
ATOM 4886 O O . ALA B 1 265 ? 19.938 -14.992 -20.25 1 91.56 265 ALA B O 1
ATOM 4887 N N . THR B 1 266 ? 18.875 -15.703 -18.453 1 86.5 266 THR B N 1
ATOM 4888 C CA . THR B 1 266 ? 18.172 -16.75 -19.203 1 86.5 266 THR B CA 1
ATOM 4889 C C . THR B 1 266 ? 17.156 -16.141 -20.156 1 86.5 266 THR B C 1
ATOM 4891 O O . THR B 1 266 ? 16.969 -16.625 -21.266 1 86.5 266 THR B O 1
ATOM 4894 N N . LYS B 1 267 ? 16.516 -15.125 -19.672 1 81.44 267 LYS B N 1
ATOM 4895 C CA . LYS B 1 267 ? 15.484 -14.453 -20.453 1 81.44 267 LYS B CA 1
ATOM 4896 C C . LYS B 1 267 ? 16.078 -13.805 -21.703 1 81.44 267 LYS B C 1
ATOM 4898 O O . LYS B 1 267 ? 15.469 -13.852 -22.781 1 81.44 267 LYS B O 1
ATOM 4903 N N . PHE B 1 268 ? 17.234 -13.242 -21.609 1 85.75 268 PHE B N 1
ATOM 4904 C CA . PHE B 1 268 ? 17.75 -12.391 -22.672 1 85.75 268 PHE B CA 1
ATOM 4905 C C . PHE B 1 268 ? 18.781 -13.125 -23.5 1 85.75 268 PHE B C 1
ATOM 4907 O O . PHE B 1 268 ? 19.109 -12.703 -24.625 1 85.75 268 PHE B O 1
ATOM 4914 N N . SER B 1 269 ? 19.312 -14.234 -23 1 89.44 269 SER B N 1
ATOM 4915 C CA . SER B 1 269 ? 20.281 -14.992 -23.766 1 89.44 269 SER B CA 1
ATOM 4916 C C . SER B 1 269 ? 19.641 -15.711 -24.938 1 89.44 269 SER B C 1
ATOM 4918 O O . SER B 1 269 ? 18.531 -16.25 -24.812 1 89.44 269 SER B O 1
ATOM 4920 N N . PRO B 1 270 ? 20.25 -15.695 -26.094 1 89.06 270 PRO B N 1
ATOM 4921 C CA . PRO B 1 270 ? 19.703 -16.438 -27.234 1 89.06 270 PRO B CA 1
ATOM 4922 C C . PRO B 1 270 ? 19.766 -17.953 -27.031 1 89.06 270 PRO B C 1
ATOM 4924 O O . PRO B 1 270 ? 20.5 -18.438 -26.172 1 89.06 270 PRO B O 1
ATOM 4927 N N . ARG B 1 271 ? 18.953 -18.594 -27.844 1 89.06 271 ARG B N 1
ATOM 4928 C CA . ARG B 1 271 ? 19.016 -20.047 -27.844 1 89.06 271 ARG B CA 1
ATOM 4929 C C . ARG B 1 271 ? 20.406 -20.531 -28.25 1 89.06 271 ARG B C 1
ATOM 4931 O O . ARG B 1 271 ? 21.109 -19.875 -29 1 89.06 271 ARG B O 1
ATOM 4938 N N . HIS B 1 272 ? 20.75 -21.75 -27.734 1 91.56 272 HIS B N 1
ATOM 4939 C CA . HIS B 1 272 ? 22.016 -22.406 -28.047 1 91.56 272 HIS B CA 1
ATOM 4940 C C . HIS B 1 272 ? 23.203 -21.547 -27.625 1 91.56 272 HIS B C 1
ATOM 4942 O O . HIS B 1 272 ? 24.172 -21.391 -28.391 1 91.56 272 HIS B O 1
ATOM 4948 N N . SER B 1 273 ? 23.078 -20.797 -26.609 1 93.06 273 SER B N 1
ATOM 4949 C CA . SER B 1 273 ? 24.156 -20 -26.031 1 93.06 273 SER B CA 1
ATOM 4950 C C . SER B 1 273 ? 24.562 -20.516 -24.656 1 93.06 273 SER B C 1
ATOM 4952 O O . SER B 1 273 ? 24.359 -21.688 -24.359 1 93.06 273 SER B O 1
ATOM 4954 N N . GLU B 1 274 ? 25.359 -19.75 -24 1 95.31 274 GLU B N 1
ATOM 4955 C CA . GLU B 1 274 ? 25.797 -20.125 -22.656 1 95.31 274 GLU B CA 1
ATOM 4956 C C . GLU B 1 274 ? 25.562 -18.984 -21.672 1 95.31 274 GLU B C 1
ATOM 4958 O O . GLU B 1 274 ? 25.469 -17.812 -22.062 1 95.31 274 GLU B O 1
ATOM 4963 N N . ILE B 1 275 ? 25.391 -19.312 -20.484 1 96.19 275 ILE B N 1
ATOM 4964 C CA . ILE B 1 275 ? 25.391 -18.406 -19.344 1 96.19 275 ILE B CA 1
ATOM 4965 C C . ILE B 1 275 ? 26.453 -18.828 -18.344 1 96.19 275 ILE B C 1
ATOM 4967 O O . ILE B 1 275 ? 26.531 -20 -17.969 1 96.19 275 ILE B O 1
ATOM 4971 N N . ILE B 1 276 ? 27.297 -17.891 -18.016 1 96.88 276 ILE B N 1
ATOM 4972 C CA . ILE B 1 276 ? 28.406 -18.203 -17.125 1 96.88 276 ILE B CA 1
ATOM 4973 C C . ILE B 1 276 ? 28.219 -17.5 -15.781 1 96.88 276 ILE B C 1
ATOM 4975 O O . ILE B 1 276 ? 27.922 -16.297 -15.742 1 96.88 276 ILE B O 1
ATOM 4979 N N . ILE B 1 277 ? 28.312 -18.25 -14.688 1 96.75 277 ILE B N 1
ATOM 4980 C CA . ILE B 1 277 ? 28.344 -17.672 -13.352 1 96.75 277 ILE B CA 1
ATOM 4981 C C . ILE B 1 277 ? 29.734 -17.812 -12.758 1 96.75 277 ILE B C 1
ATOM 4983 O O . ILE B 1 277 ? 30.234 -18.938 -12.594 1 96.75 277 ILE B O 1
ATOM 4987 N N . ASN B 1 278 ? 30.312 -16.641 -12.492 1 96.75 278 ASN B N 1
ATOM 4988 C CA . ASN B 1 278 ? 31.625 -16.578 -11.867 1 96.75 278 ASN B CA 1
ATOM 4989 C C . ASN B 1 278 ? 31.531 -16.062 -10.43 1 96.75 278 ASN B C 1
ATOM 4991 O O . ASN B 1 278 ? 30.766 -15.148 -10.148 1 96.75 278 ASN B O 1
ATOM 4995 N N . ALA B 1 279 ? 32.281 -16.734 -9.57 1 96.38 279 ALA B N 1
ATOM 4996 C CA . ALA B 1 279 ? 32.375 -16.219 -8.211 1 96.38 279 ALA B CA 1
ATOM 4997 C C . ALA B 1 279 ? 33.781 -16.312 -7.668 1 96.38 279 ALA B C 1
ATOM 4999 O O . ALA B 1 279 ? 34.5 -17.297 -7.938 1 96.38 279 ALA B O 1
ATOM 5000 N N . ASP B 1 280 ? 34.188 -15.258 -7.012 1 94.75 280 ASP B N 1
ATOM 5001 C CA . ASP B 1 280 ? 35.469 -15.219 -6.355 1 94.75 280 ASP B CA 1
ATOM 5002 C C . ASP B 1 280 ? 35.375 -14.586 -4.969 1 94.75 280 ASP B C 1
ATOM 5004 O O . ASP B 1 280 ? 34.562 -13.672 -4.758 1 94.75 280 ASP B O 1
ATOM 5008 N N . TYR B 1 281 ? 36.188 -15.172 -4.098 1 93.94 281 TYR B N 1
ATOM 5009 C CA . TYR B 1 281 ? 36.312 -14.508 -2.803 1 93.94 281 TYR B CA 1
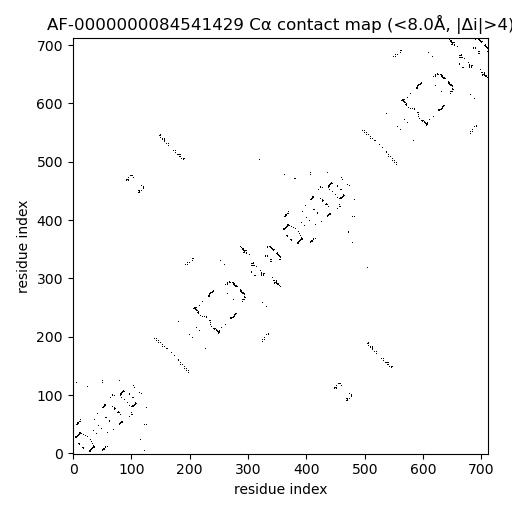ATOM 5010 C C . TYR B 1 281 ? 37.188 -13.273 -2.9 1 93.94 281 TYR B C 1
ATOM 5012 O O . TYR B 1 281 ? 38.188 -13.266 -3.633 1 93.94 281 TYR B O 1
ATOM 5020 N N . LEU B 1 282 ? 36.719 -12.281 -2.182 1 91.12 282 LEU B N 1
ATOM 5021 C CA . LEU B 1 282 ? 37.5 -11.055 -2.135 1 91.12 282 LEU B CA 1
ATOM 5022 C C . LEU B 1 282 ? 38.312 -10.984 -0.842 1 91.12 282 LEU B C 1
ATOM 5024 O O . LEU B 1 282 ? 37.938 -11.594 0.162 1 91.12 282 LEU B O 1
ATOM 5028 N N . THR B 1 283 ? 39.469 -10.367 -0.904 1 84.44 283 THR B N 1
ATOM 5029 C CA . THR B 1 283 ? 40.312 -10.094 0.263 1 84.44 283 THR B CA 1
ATOM 5030 C C . THR B 1 283 ? 40.125 -8.648 0.726 1 84.44 283 THR B C 1
ATOM 5032 O O . THR B 1 283 ? 40.188 -7.719 -0.084 1 84.44 283 THR B O 1
ATOM 5035 N N . PRO B 1 284 ? 39.875 -8.57 1.969 1 79.12 284 PRO B N 1
ATOM 5036 C CA . PRO B 1 284 ? 39.938 -9.484 3.113 1 79.12 284 PRO B CA 1
ATOM 5037 C C . PRO B 1 284 ? 38.625 -10.203 3.354 1 79.12 284 PRO B C 1
ATOM 5039 O O . PRO B 1 284 ? 38.594 -11.25 4.004 1 79.12 284 PRO B O 1
ATOM 5042 N N . LYS B 1 285 ? 37.469 -9.578 2.896 1 85.25 285 LYS B N 1
ATOM 5043 C CA . LYS B 1 285 ? 36.188 -10.195 3.131 1 85.25 285 LYS B CA 1
ATOM 5044 C C . LYS B 1 285 ? 35.219 -9.922 1.968 1 85.25 285 LYS B C 1
ATOM 5046 O O . LYS B 1 285 ? 35.406 -8.961 1.216 1 85.25 285 LYS B O 1
ATOM 5051 N N . GLY B 1 286 ? 34.469 -10.898 1.737 1 91.62 286 GLY B N 1
ATOM 5052 C CA . GLY B 1 286 ? 33.438 -10.664 0.729 1 91.62 286 GLY B CA 1
ATOM 5053 C C . GLY B 1 286 ? 33.625 -11.516 -0.515 1 91.62 286 GLY B C 1
ATOM 5054 O O . GLY B 1 286 ? 34.469 -12.43 -0.53 1 91.62 286 GLY B O 1
ATOM 5055 N N . ALA B 1 287 ? 32.781 -11.312 -1.435 1 95.44 287 ALA B N 1
ATOM 5056 C CA . ALA B 1 287 ? 32.812 -12.094 -2.672 1 95.44 287 ALA B CA 1
ATOM 5057 C C . ALA B 1 287 ? 32.344 -11.25 -3.855 1 95.44 287 ALA B C 1
ATOM 5059 O O . ALA B 1 287 ? 31.625 -10.258 -3.678 1 95.44 287 ALA B O 1
ATOM 5060 N N . ARG B 1 288 ? 32.875 -11.594 -4.93 1 96.81 288 ARG B N 1
ATOM 5061 C CA . ARG B 1 288 ? 32.406 -11.086 -6.215 1 96.81 288 ARG B CA 1
ATOM 5062 C C . ARG B 1 288 ? 31.672 -12.164 -7.008 1 96.81 288 ARG B C 1
ATOM 5064 O O . ARG B 1 288 ? 32.156 -13.297 -7.098 1 96.81 288 ARG B O 1
ATOM 5071 N N . VAL B 1 289 ? 30.5 -11.859 -7.473 1 97.25 289 VAL B N 1
ATOM 5072 C CA . VAL B 1 289 ? 29.719 -12.789 -8.297 1 97.25 289 VAL B CA 1
ATOM 5073 C C . VAL B 1 289 ? 29.359 -12.117 -9.617 1 97.25 289 VAL B C 1
ATOM 5075 O O . VAL B 1 289 ? 28.906 -10.961 -9.633 1 97.25 289 VAL B O 1
ATOM 5078 N N . GLN B 1 290 ? 29.578 -12.828 -10.68 1 97.75 290 GLN B N 1
ATOM 5079 C CA . GLN B 1 290 ? 29.266 -12.32 -12.016 1 97.75 290 GLN B CA 1
ATOM 5080 C C . GLN B 1 290 ? 28.328 -13.273 -12.75 1 97.75 290 GLN B C 1
ATOM 5082 O O . GLN B 1 290 ? 28.5 -14.492 -12.703 1 97.75 290 GLN B O 1
ATOM 5087 N N . VAL B 1 291 ? 27.328 -12.75 -13.297 1 97.5 291 VAL B N 1
ATOM 5088 C CA . VAL B 1 291 ? 26.469 -13.484 -14.219 1 97.5 291 VAL B CA 1
ATOM 5089 C C . VAL B 1 291 ? 26.641 -12.945 -15.633 1 97.5 291 VAL B C 1
ATOM 5091 O O . VAL B 1 291 ? 26.359 -11.773 -15.898 1 97.5 291 VAL B O 1
ATOM 5094 N N . VAL B 1 292 ? 27.109 -13.805 -16.484 1 96.62 292 VAL B N 1
ATOM 5095 C CA . VAL B 1 292 ? 27.5 -13.414 -17.844 1 96.62 292 VAL B CA 1
ATOM 5096 C C . VAL B 1 292 ? 26.5 -13.992 -18.844 1 96.62 292 VAL B C 1
ATOM 5098 O O . VAL B 1 292 ? 26.281 -15.203 -18.891 1 96.62 292 VAL B O 1
ATOM 5101 N N . ASP B 1 293 ? 25.938 -13.125 -19.578 1 94.19 293 ASP B N 1
ATOM 5102 C CA . ASP B 1 293 ? 25.031 -13.586 -20.641 1 94.19 293 ASP B CA 1
ATOM 5103 C C . ASP B 1 293 ? 25.516 -13.125 -22.016 1 94.19 293 ASP B C 1
ATOM 5105 O O . ASP B 1 293 ? 26.453 -12.328 -22.109 1 94.19 293 ASP B O 1
ATOM 5109 N N . PHE B 1 294 ? 24.953 -13.695 -23.031 1 93.12 294 PHE B N 1
ATOM 5110 C CA . PHE B 1 294 ? 25.312 -13.344 -24.391 1 93.12 294 PHE B CA 1
ATOM 5111 C C . PHE B 1 294 ? 24.125 -12.766 -25.141 1 93.12 294 PHE B C 1
ATOM 5113 O O . PHE B 1 294 ? 23.938 -13.023 -26.328 1 93.12 294 PHE B O 1
ATOM 5120 N N . GLY B 1 295 ? 23.297 -12.102 -24.391 1 90.25 295 GLY B N 1
ATOM 5121 C CA . GLY B 1 295 ? 22.125 -11.461 -24.969 1 90.25 295 GLY B CA 1
ATOM 5122 C C . GLY B 1 295 ? 22.453 -10.195 -25.719 1 90.25 295 GLY B C 1
ATOM 5123 O O . GLY B 1 295 ? 23.578 -10.023 -26.203 1 90.25 295 GLY B O 1
ATOM 5124 N N . PRO B 1 296 ? 21.453 -9.312 -25.938 1 88.75 296 PRO B N 1
ATOM 5125 C CA . PRO B 1 296 ? 21.641 -8.094 -26.719 1 88.75 296 PRO B CA 1
ATOM 5126 C C . PRO B 1 296 ? 22.562 -7.086 -26.047 1 88.75 296 PRO B C 1
ATOM 5128 O O . PRO B 1 296 ? 23.062 -6.172 -26.688 1 88.75 296 PRO B O 1
ATOM 5131 N N . GLY B 1 297 ? 22.781 -7.293 -24.812 1 89.94 297 GLY B N 1
ATOM 5132 C CA . GLY B 1 297 ? 23.578 -6.34 -24.047 1 89.94 297 GLY B CA 1
ATOM 5133 C C . GLY B 1 297 ? 22.797 -5.133 -23.594 1 89.94 297 GLY B C 1
ATOM 5134 O O . GLY B 1 297 ? 21.594 -5.031 -23.844 1 89.94 297 GLY B O 1
ATOM 5135 N N . VAL B 1 298 ? 23.484 -4.281 -22.781 1 89.69 298 VAL B N 1
ATOM 5136 C CA . VAL B 1 298 ? 22.891 -3.055 -22.266 1 89.69 298 VAL B CA 1
ATOM 5137 C C . VAL B 1 298 ? 23.625 -1.843 -22.828 1 89.69 298 VAL B C 1
ATOM 5139 O O . VAL B 1 298 ? 24.828 -1.673 -22.594 1 89.69 298 VAL B O 1
ATOM 5142 N N . PRO B 1 299 ? 22.875 -1.075 -23.609 1 88.25 299 PRO B N 1
ATOM 5143 C CA . PRO B 1 299 ? 23.516 0.132 -24.125 1 88.25 299 PRO B CA 1
ATOM 5144 C C . PRO B 1 299 ? 24.078 1.026 -23.031 1 88.25 299 PRO B C 1
ATOM 5146 O O . PRO B 1 299 ? 23.531 1.062 -21.922 1 88.25 299 PRO B O 1
ATOM 5149 N N . GLU B 1 300 ? 25.094 1.776 -23.375 1 87.5 300 GLU B N 1
ATOM 5150 C CA . GLU B 1 300 ? 25.828 2.59 -22.406 1 87.5 300 GLU B CA 1
ATOM 5151 C C . GLU B 1 300 ? 24.906 3.594 -21.719 1 87.5 300 GLU B C 1
ATOM 5153 O O . GLU B 1 300 ? 25 3.807 -20.516 1 87.5 300 GLU B O 1
ATOM 5158 N N . GLU B 1 301 ? 23.984 4.117 -22.391 1 85.81 301 GLU B N 1
ATOM 5159 C CA . GLU B 1 301 ? 23.109 5.168 -21.891 1 85.81 301 GLU B CA 1
ATOM 5160 C C . GLU B 1 301 ? 22.156 4.633 -20.812 1 85.81 301 GLU B C 1
ATOM 5162 O O . GLU B 1 301 ? 21.641 5.398 -20 1 85.81 301 GLU B O 1
ATOM 5167 N N . PHE B 1 302 ? 22 3.311 -20.734 1 85.94 302 PHE B N 1
ATOM 5168 C CA . PHE B 1 302 ? 21.031 2.746 -19.812 1 85.94 302 PHE B CA 1
ATOM 5169 C C . PHE B 1 302 ? 21.719 2.08 -18.625 1 85.94 302 PHE B C 1
ATOM 5171 O O . PHE B 1 302 ? 21.078 1.696 -17.656 1 85.94 302 PHE B O 1
ATOM 5178 N N . ARG B 1 303 ? 22.984 1.991 -18.641 1 87.69 303 ARG B N 1
ATOM 5179 C CA . ARG B 1 303 ? 23.719 1.169 -17.688 1 87.69 303 ARG B CA 1
ATOM 5180 C C . ARG B 1 303 ? 23.562 1.716 -16.266 1 87.69 303 ARG B C 1
ATOM 5182 O O . ARG B 1 303 ? 23.516 0.95 -15.297 1 87.69 303 ARG B O 1
ATOM 5189 N N . ALA B 1 304 ? 23.375 2.99 -16.203 1 84.62 304 ALA B N 1
ATOM 5190 C CA . ALA B 1 304 ? 23.219 3.592 -14.883 1 84.62 304 ALA B CA 1
ATOM 5191 C C . ALA B 1 304 ? 21.766 3.535 -14.422 1 84.62 304 ALA B C 1
ATOM 5193 O O . ALA B 1 304 ? 21.484 3.338 -13.234 1 84.62 304 ALA B O 1
ATOM 5194 N N . SER B 1 305 ? 20.875 3.57 -15.336 1 85.5 305 SER B N 1
ATOM 5195 C CA . SER B 1 305 ? 19.484 3.773 -14.992 1 85.5 305 SER B CA 1
ATOM 5196 C C . SER B 1 305 ? 18.75 2.443 -14.852 1 85.5 305 SER B C 1
ATOM 5198 O O . SER B 1 305 ? 17.688 2.375 -14.234 1 85.5 305 SER B O 1
ATOM 5200 N N . ILE B 1 306 ? 19.359 1.354 -15.297 1 86.25 306 ILE B N 1
ATOM 5201 C CA . ILE B 1 306 ? 18.672 0.073 -15.344 1 86.25 306 ILE B CA 1
ATOM 5202 C C . ILE B 1 306 ? 18.422 -0.437 -13.93 1 86.25 306 ILE B C 1
ATOM 5204 O O . ILE B 1 306 ? 17.594 -1.328 -13.711 1 86.25 306 ILE B O 1
ATOM 5208 N N . PHE B 1 307 ? 19.156 0.206 -12.953 1 87.12 307 PHE B N 1
ATOM 5209 C CA . PHE B 1 307 ? 19 -0.226 -11.57 1 87.12 307 PHE B CA 1
ATOM 5210 C C . PHE B 1 307 ? 17.984 0.639 -10.844 1 87.12 307 PHE B C 1
ATOM 5212 O O . PHE B 1 307 ? 17.734 0.451 -9.648 1 87.12 307 PHE B O 1
ATOM 5219 N N . ASN B 1 308 ? 17.438 1.561 -11.547 1 79.25 308 ASN B N 1
ATOM 5220 C CA . ASN B 1 308 ? 16.359 2.379 -10.977 1 79.25 308 ASN B CA 1
ATOM 5221 C C . ASN B 1 308 ? 15.016 1.678 -11.062 1 79.25 308 ASN B C 1
ATOM 5223 O O . ASN B 1 308 ? 14.773 0.88 -11.969 1 79.25 308 ASN B O 1
ATOM 5227 N N . LYS B 1 309 ? 14.219 2.023 -10.055 1 70.69 309 LYS B N 1
ATOM 5228 C CA . LYS B 1 309 ? 12.883 1.443 -10.016 1 70.69 309 LYS B CA 1
ATOM 5229 C C . LYS B 1 309 ? 12.117 1.747 -11.297 1 70.69 309 LYS B C 1
ATOM 5231 O O . LYS B 1 309 ? 12.141 2.877 -11.797 1 70.69 309 LYS B O 1
ATOM 5236 N N . TYR B 1 310 ? 11.523 0.647 -11.875 1 63.22 310 TYR B N 1
ATOM 5237 C CA . TYR B 1 310 ? 10.602 0.682 -13.008 1 63.22 310 TYR B CA 1
ATOM 5238 C C . TYR B 1 310 ? 11.336 1.07 -14.289 1 63.22 310 TYR B C 1
ATOM 5240 O O . TYR B 1 310 ? 10.703 1.487 -15.266 1 63.22 310 TYR B O 1
ATOM 5248 N N . ASP B 1 311 ? 12.633 0.996 -14.156 1 68.62 311 ASP B N 1
ATOM 5249 C CA . ASP B 1 311 ? 13.406 1.226 -15.375 1 68.62 311 ASP B CA 1
ATOM 5250 C C . ASP B 1 311 ? 13.617 -0.078 -16.141 1 68.62 311 ASP B C 1
ATOM 5252 O O . ASP B 1 311 ? 14.336 -0.965 -15.68 1 68.62 311 ASP B O 1
ATOM 5256 N N . ILE B 1 312 ? 12.859 -0.284 -17.188 1 64.38 312 ILE B N 1
ATOM 5257 C CA . ILE B 1 312 ? 12.922 -1.542 -17.922 1 64.38 312 ILE B CA 1
ATOM 5258 C C . ILE B 1 312 ? 13.844 -1.387 -19.141 1 64.38 312 ILE B C 1
ATOM 5260 O O . ILE B 1 312 ? 14 -2.322 -19.922 1 64.38 312 ILE B O 1
ATOM 5264 N N . GLY B 1 313 ? 14.578 -0.254 -19.297 1 62.53 313 GLY B N 1
ATOM 5265 C CA . GLY B 1 313 ? 15.422 -0.018 -20.453 1 62.53 313 GLY B CA 1
ATOM 5266 C C . GLY B 1 313 ? 14.68 -0.136 -21.781 1 62.53 313 GLY B C 1
ATOM 5267 O O . GLY B 1 313 ? 13.602 0.443 -21.938 1 62.53 313 GLY B O 1
ATOM 5268 N N . LYS B 1 314 ? 15.234 -0.863 -22.719 1 63.31 314 LYS B N 1
ATOM 5269 C CA . LYS B 1 314 ? 14.594 -1.129 -24 1 63.31 314 LYS B CA 1
ATOM 5270 C C . LYS B 1 314 ? 13.586 -2.268 -23.891 1 63.31 314 LYS B C 1
ATOM 5272 O O . LYS B 1 314 ? 13.891 -3.32 -23.328 1 63.31 314 LYS B O 1
ATOM 5277 N N . ILE B 1 315 ? 12.32 -2.049 -24.125 1 61.28 315 ILE B N 1
ATOM 5278 C CA . ILE B 1 315 ? 11.258 -3.049 -24.078 1 61.28 315 ILE B CA 1
ATOM 5279 C C . ILE B 1 315 ? 11.562 -4.18 -25.047 1 61.28 315 ILE B C 1
ATOM 5281 O O . ILE B 1 315 ? 11.875 -3.934 -26.219 1 61.28 315 ILE B O 1
ATOM 5285 N N . VAL B 1 316 ? 11.875 -5.324 -24.594 1 60.78 316 VAL B N 1
ATOM 5286 C CA . VAL B 1 316 ? 12.016 -6.508 -25.438 1 60.78 316 VAL B CA 1
ATOM 5287 C C . VAL B 1 316 ? 10.672 -7.23 -25.531 1 60.78 316 VAL B C 1
ATOM 5289 O O . VAL B 1 316 ? 10.055 -7.551 -24.516 1 60.78 316 VAL B O 1
ATOM 5292 N N . LYS B 1 317 ? 10.25 -7.391 -26.719 1 57.75 317 LYS B N 1
ATOM 5293 C CA . LYS B 1 317 ? 8.953 -8.008 -27 1 57.75 317 LYS B CA 1
ATOM 5294 C C . LYS B 1 317 ? 8.867 -9.406 -26.406 1 57.75 317 LYS B C 1
ATOM 5296 O O . LYS B 1 317 ? 9.836 -10.164 -26.438 1 57.75 317 LYS B O 1
ATOM 5301 N N . ASN B 1 318 ? 7.746 -9.734 -25.578 1 49.59 318 ASN B N 1
ATOM 5302 C CA . ASN B 1 318 ? 7.41 -11.062 -25.062 1 49.59 318 ASN B CA 1
ATOM 5303 C C . ASN B 1 318 ? 8.148 -11.367 -23.766 1 49.59 318 ASN B C 1
ATOM 5305 O O . ASN B 1 318 ? 8.266 -12.523 -23.375 1 49.59 318 ASN B O 1
ATOM 5309 N N . VAL B 1 319 ? 8.875 -10.398 -23.359 1 56.62 319 VAL B N 1
ATOM 5310 C CA . VAL B 1 319 ? 9.547 -10.609 -22.078 1 56.62 319 VAL B CA 1
ATOM 5311 C C . VAL B 1 319 ? 8.922 -9.711 -21.016 1 56.62 319 VAL B C 1
ATOM 5313 O O . VAL B 1 319 ? 8.742 -8.508 -21.234 1 56.62 319 VAL B O 1
ATOM 5316 N N . SER B 1 320 ? 8.508 -10.375 -19.969 1 58 320 SER B N 1
ATOM 5317 C CA . SER B 1 320 ? 7.934 -9.617 -18.859 1 58 320 SER B CA 1
ATOM 5318 C C . SER B 1 320 ? 9 -8.781 -18.156 1 58 320 SER B C 1
ATOM 5320 O O . SER B 1 320 ? 10.055 -9.305 -17.781 1 58 320 SER B O 1
ATOM 5322 N N . GLN B 1 321 ? 8.906 -7.422 -18.281 1 61.59 321 GLN B N 1
ATOM 5323 C CA . GLN B 1 321 ? 9.852 -6.508 -17.641 1 61.59 321 GLN B CA 1
ATOM 5324 C C . GLN B 1 321 ? 9.141 -5.582 -16.656 1 61.59 321 GLN B C 1
ATOM 5326 O O . GLN B 1 321 ? 8.359 -4.719 -17.062 1 61.59 321 GLN B O 1
ATOM 5331 N N . ILE B 1 322 ? 9.227 -5.953 -15.32 1 61.41 322 ILE B N 1
ATOM 5332 C CA . ILE B 1 322 ? 8.578 -5.121 -14.312 1 61.41 322 ILE B CA 1
ATOM 5333 C C . ILE B 1 322 ? 9.531 -4.02 -13.852 1 61.41 322 ILE B C 1
ATOM 5335 O O . ILE B 1 322 ? 9.094 -2.977 -13.359 1 61.41 322 ILE B O 1
ATOM 5339 N N . GLY B 1 323 ? 10.719 -4.191 -14.242 1 70.06 323 GLY B N 1
ATOM 5340 C CA . GLY B 1 323 ? 11.703 -3.174 -13.922 1 70.06 323 GLY B CA 1
ATOM 5341 C C . GLY B 1 323 ? 11.961 -3.035 -12.43 1 70.06 323 GLY B C 1
ATOM 5342 O O . GLY B 1 323 ? 12.258 -1.942 -11.945 1 70.06 323 GLY B O 1
ATOM 5343 N N . LEU B 1 324 ? 11.734 -4.098 -11.719 1 74.69 324 LEU B N 1
ATOM 5344 C CA . LEU B 1 324 ? 11.969 -4.031 -10.281 1 74.69 324 LEU B CA 1
ATOM 5345 C C . LEU B 1 324 ? 13.102 -4.961 -9.867 1 74.69 324 LEU B C 1
ATOM 5347 O O . LEU B 1 324 ? 13.703 -4.785 -8.805 1 74.69 324 LEU B O 1
ATOM 5351 N N . GLY B 1 325 ? 13.328 -5.844 -10.805 1 80 325 GLY B N 1
ATOM 5352 C CA . GLY B 1 325 ? 14.289 -6.879 -10.461 1 80 325 GLY B CA 1
ATOM 5353 C C . GLY B 1 325 ? 15.672 -6.336 -10.156 1 80 325 GLY B C 1
ATOM 5354 O O . GLY B 1 325 ? 16.219 -6.598 -9.086 1 80 325 GLY B O 1
ATOM 5355 N N . LEU B 1 326 ? 16.141 -5.504 -11.055 1 87.06 326 LEU B N 1
ATOM 5356 C CA . LEU B 1 326 ? 17.5 -5.004 -10.898 1 87.06 326 LEU B CA 1
ATOM 5357 C C . LEU B 1 326 ? 17.562 -3.938 -9.812 1 87.06 326 LEU B C 1
ATOM 5359 O O . LEU B 1 326 ? 18.578 -3.814 -9.117 1 87.06 326 LEU B O 1
ATOM 5363 N N . ALA B 1 327 ? 16.516 -3.182 -9.719 1 82.94 327 ALA B N 1
ATOM 5364 C CA . ALA B 1 327 ? 16.438 -2.215 -8.625 1 82.94 327 ALA B CA 1
ATOM 5365 C C . ALA B 1 327 ? 16.516 -2.91 -7.27 1 82.94 327 ALA B C 1
ATOM 5367 O O . ALA B 1 327 ? 17.188 -2.436 -6.355 1 82.94 327 ALA B O 1
ATOM 5368 N N . PHE B 1 328 ? 15.836 -3.959 -7.188 1 82.5 328 PHE B N 1
ATOM 5369 C CA . PHE B 1 328 ? 15.875 -4.77 -5.977 1 82.5 328 PHE B CA 1
ATOM 5370 C C . PHE B 1 328 ? 17.281 -5.289 -5.707 1 82.5 328 PHE B C 1
ATOM 5372 O O . PHE B 1 328 ? 17.75 -5.258 -4.566 1 82.5 328 PHE B O 1
ATOM 5379 N N . CYS B 1 329 ? 17.891 -5.848 -6.781 1 90.12 329 CYS B N 1
ATOM 5380 C CA . CYS B 1 329 ? 19.266 -6.328 -6.637 1 90.12 329 CYS B CA 1
ATOM 5381 C C . CYS B 1 329 ? 20.172 -5.234 -6.07 1 90.12 329 CYS B C 1
ATOM 5383 O O . CYS B 1 329 ? 20.938 -5.48 -5.145 1 90.12 329 CYS B O 1
ATOM 5385 N N . LYS B 1 330 ? 20.031 -4.07 -6.605 1 90.5 330 LYS B N 1
ATOM 5386 C CA . LYS B 1 330 ? 20.828 -2.941 -6.145 1 90.5 330 LYS B CA 1
ATOM 5387 C C . LYS B 1 330 ? 20.562 -2.639 -4.676 1 90.5 330 LYS B C 1
ATOM 5389 O O . LYS B 1 330 ? 21.5 -2.488 -3.885 1 90.5 330 LYS B O 1
ATOM 5394 N N . MET B 1 331 ? 19.344 -2.58 -4.34 1 84.94 331 MET B N 1
ATOM 5395 C CA . MET B 1 331 ? 18.953 -2.293 -2.963 1 84.94 331 MET B CA 1
ATOM 5396 C C . MET B 1 331 ? 19.547 -3.314 -2 1 84.94 331 MET B C 1
ATOM 5398 O O . MET B 1 331 ? 20.109 -2.949 -0.967 1 84.94 331 MET B O 1
ATOM 5402 N N . VAL B 1 332 ? 19.438 -4.551 -2.318 1 87.62 332 VAL B N 1
ATOM 5403 C CA . VAL B 1 332 ? 19.891 -5.633 -1.453 1 87.62 332 VAL B CA 1
ATOM 5404 C C . VAL B 1 332 ? 21.406 -5.602 -1.35 1 87.62 332 VAL B C 1
ATOM 5406 O O . VAL B 1 332 ? 21.969 -5.707 -0.254 1 87.62 332 VAL B O 1
ATOM 5409 N N . VAL B 1 333 ? 22.078 -5.461 -2.461 1 93.38 333 VAL B N 1
ATOM 5410 C CA . VAL B 1 333 ? 23.531 -5.469 -2.496 1 93.38 333 VAL B CA 1
ATOM 5411 C C . VAL B 1 333 ? 24.078 -4.277 -1.711 1 93.38 333 VAL B C 1
ATOM 5413 O O . VAL B 1 333 ? 25 -4.422 -0.907 1 93.38 333 VAL B O 1
ATOM 5416 N N . GLU B 1 334 ? 23.453 -3.148 -1.896 1 91.12 334 GLU B N 1
ATOM 5417 C CA . GLU B 1 334 ? 23.875 -1.95 -1.18 1 91.12 334 GLU B CA 1
ATOM 5418 C C . GLU B 1 334 ? 23.594 -2.072 0.316 1 91.12 334 GLU B C 1
ATOM 5420 O O . GLU B 1 334 ? 24.375 -1.586 1.14 1 91.12 334 GLU B O 1
ATOM 5425 N N . ALA B 1 335 ? 22.516 -2.678 0.63 1 86.44 335 ALA B N 1
ATOM 5426 C CA . ALA B 1 335 ? 22.219 -2.92 2.037 1 86.44 335 ALA B CA 1
ATOM 5427 C C . ALA B 1 335 ? 23.297 -3.777 2.693 1 86.44 335 ALA B C 1
ATOM 5429 O O . ALA B 1 335 ? 23.547 -3.652 3.895 1 86.44 335 ALA B O 1
ATOM 5430 N N . HIS B 1 336 ? 23.891 -4.629 1.92 1 92.75 336 HIS B N 1
ATOM 5431 C CA . HIS B 1 336 ? 24.984 -5.473 2.398 1 92.75 336 HIS B CA 1
ATOM 5432 C C . HIS B 1 336 ? 26.312 -4.723 2.369 1 92.75 336 HIS B C 1
ATOM 5434 O O . HIS B 1 336 ? 27.359 -5.297 2.674 1 92.75 336 HIS B O 1
ATOM 5440 N N . GLY B 1 337 ? 26.25 -3.406 1.924 1 90.69 337 GLY B N 1
ATOM 5441 C CA . GLY B 1 337 ? 27.453 -2.605 1.824 1 90.69 337 GLY B CA 1
ATOM 5442 C C . GLY B 1 337 ? 28.234 -2.859 0.55 1 90.69 337 GLY B C 1
ATOM 5443 O O . GLY B 1 337 ? 29.422 -2.51 0.458 1 90.69 337 GLY B O 1
ATOM 5444 N N . GLY B 1 338 ? 27.625 -3.564 -0.362 1 94.5 338 GLY B N 1
ATOM 5445 C CA . GLY B 1 338 ? 28.281 -3.906 -1.612 1 94.5 338 GLY B CA 1
ATOM 5446 C C . GLY B 1 338 ? 27.906 -2.982 -2.756 1 94.5 338 GLY B C 1
ATOM 5447 O O . GLY B 1 338 ? 27.469 -1.852 -2.529 1 94.5 338 GLY B O 1
ATOM 5448 N N . HIS B 1 339 ? 28.297 -3.506 -3.961 1 95.5 339 HIS B N 1
ATOM 5449 C CA . HIS B 1 339 ? 28.031 -2.74 -5.172 1 95.5 339 HIS B CA 1
ATOM 5450 C C . HIS B 1 339 ? 27.594 -3.654 -6.316 1 95.5 339 HIS B C 1
ATOM 5452 O O . HIS B 1 339 ? 28 -4.82 -6.367 1 95.5 339 HIS B O 1
ATOM 5458 N N . ILE B 1 340 ? 26.75 -3.09 -7.168 1 95.88 340 ILE B N 1
ATOM 5459 C CA . ILE B 1 340 ? 26.312 -3.824 -8.352 1 95.88 340 ILE B CA 1
ATOM 5460 C C . ILE B 1 340 ? 26.562 -2.982 -9.602 1 95.88 340 ILE B C 1
ATOM 5462 O O . ILE B 1 340 ? 26.391 -1.762 -9.578 1 95.88 340 ILE B O 1
ATOM 5466 N N . ARG B 1 341 ? 26.984 -3.584 -10.633 1 95.69 341 ARG B N 1
ATOM 5467 C CA . ARG B 1 341 ? 27.188 -2.889 -11.906 1 95.69 341 ARG B CA 1
ATOM 5468 C C . ARG B 1 341 ? 26.984 -3.83 -13.086 1 95.69 341 ARG B C 1
ATOM 5470 O O . ARG B 1 341 ? 26.859 -5.043 -12.906 1 95.69 341 ARG B O 1
ATOM 5477 N N . VAL B 1 342 ? 26.859 -3.244 -14.266 1 95.75 342 VAL B N 1
ATOM 5478 C CA . VAL B 1 342 ? 26.766 -4.012 -15.5 1 95.75 342 VAL B CA 1
ATOM 5479 C C . VAL B 1 342 ? 27.844 -3.566 -16.484 1 95.75 342 VAL B C 1
ATOM 5481 O O . VAL B 1 342 ? 28.141 -2.373 -16.594 1 95.75 342 VAL B O 1
ATOM 5484 N N . ILE B 1 343 ? 28.578 -4.484 -16.984 1 94.56 343 ILE B N 1
ATOM 5485 C CA . ILE B 1 343 ? 29.609 -4.219 -17.984 1 94.56 343 ILE B CA 1
ATOM 5486 C C . ILE B 1 343 ? 29.297 -5 -19.25 1 94.56 343 ILE B C 1
ATOM 5488 O O . ILE B 1 343 ? 28.656 -6.047 -19.203 1 94.56 343 ILE B O 1
ATOM 5492 N N . PRO B 1 344 ? 29.672 -4.441 -20.406 1 94 344 PRO B N 1
ATOM 5493 C CA . PRO B 1 344 ? 29.438 -5.16 -21.656 1 94 344 PRO B CA 1
ATOM 5494 C C . PRO B 1 344 ? 30.234 -6.453 -21.766 1 94 344 PRO B C 1
ATOM 5496 O O . PRO B 1 344 ? 31.391 -6.504 -21.328 1 94 344 PRO B O 1
ATOM 5499 N N . ASN B 1 345 ? 29.547 -7.414 -22.219 1 91.62 345 ASN B N 1
ATOM 5500 C CA . ASN B 1 345 ? 30.25 -8.648 -22.578 1 91.62 345 ASN B CA 1
ATOM 5501 C C . ASN B 1 345 ? 30.656 -8.648 -24.047 1 91.62 345 ASN B C 1
ATOM 5503 O O . ASN B 1 345 ? 30.109 -7.895 -24.859 1 91.62 345 ASN B O 1
ATOM 5507 N N . GLN B 1 346 ? 31.734 -9.43 -24.391 1 86.75 346 GLN B N 1
ATOM 5508 C CA . GLN B 1 346 ? 32.219 -9.57 -25.766 1 86.75 346 GLN B CA 1
ATOM 5509 C C . GLN B 1 346 ? 31.938 -10.969 -26.297 1 86.75 346 GLN B C 1
ATOM 5511 O O . GLN B 1 346 ? 32.094 -11.961 -25.578 1 86.75 346 GLN B O 1
ATOM 5516 N N . PRO B 1 347 ? 31.547 -11.094 -27.531 1 85.12 347 PRO B N 1
ATOM 5517 C CA . PRO B 1 347 ? 31.297 -10.016 -28.484 1 85.12 347 PRO B CA 1
ATOM 5518 C C . PRO B 1 347 ? 29.969 -9.305 -28.234 1 85.12 347 PRO B C 1
ATOM 5520 O O . PRO B 1 347 ? 29.75 -8.195 -28.734 1 85.12 347 PRO B O 1
ATOM 5523 N N . GLN B 1 348 ? 29.062 -10.055 -27.578 1 87.25 348 GLN B N 1
ATOM 5524 C CA . GLN B 1 348 ? 27.766 -9.469 -27.281 1 87.25 348 GLN B CA 1
ATOM 5525 C C . GLN B 1 348 ?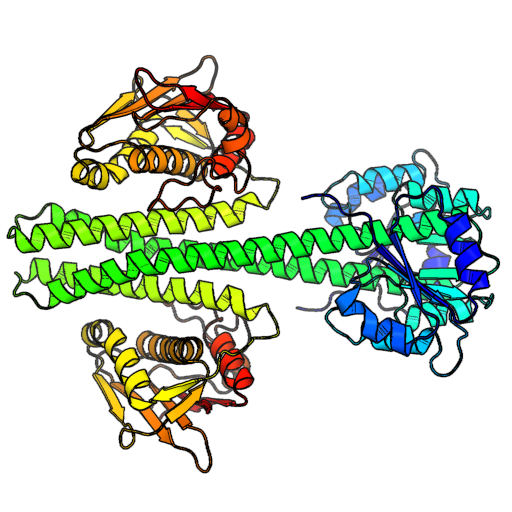 27.219 -9.984 -25.953 1 87.25 348 GLN B C 1
ATOM 5527 O O . GLN B 1 348 ? 27.5 -11.117 -25.562 1 87.25 348 GLN B O 1
ATOM 5532 N N . GLY B 1 349 ? 26.5 -9.125 -25.266 1 93.56 349 GLY B N 1
ATOM 5533 C CA . GLY B 1 349 ? 25.875 -9.539 -24.031 1 93.56 349 GLY B CA 1
ATOM 5534 C C . GLY B 1 349 ? 26.234 -8.648 -22.859 1 93.56 349 GLY B C 1
ATOM 5535 O O . GLY B 1 349 ? 26.656 -7.508 -23.047 1 93.56 349 GLY B O 1
ATOM 5536 N N . SER B 1 350 ? 25.938 -9.125 -21.656 1 94.94 350 SER B N 1
ATOM 5537 C CA . SER B 1 350 ? 26.141 -8.328 -20.453 1 94.94 350 SER B CA 1
ATOM 5538 C C . SER B 1 350 ? 26.734 -9.156 -19.328 1 94.94 350 SER B C 1
ATOM 5540 O O . SER B 1 350 ? 26.5 -10.359 -19.234 1 94.94 350 SER B O 1
ATOM 5542 N N . ILE B 1 351 ? 27.578 -8.5 -18.562 1 97.12 351 ILE B N 1
ATOM 5543 C CA . ILE B 1 351 ? 28.094 -9.055 -17.328 1 97.12 351 ILE B CA 1
ATOM 5544 C C . ILE B 1 351 ? 27.531 -8.273 -16.141 1 97.12 351 ILE B C 1
ATOM 5546 O O . ILE B 1 351 ? 27.891 -7.117 -15.914 1 97.12 351 ILE B O 1
ATOM 5550 N N . PHE B 1 352 ? 26.641 -8.906 -15.453 1 97.19 352 PHE B N 1
ATOM 5551 C CA . PHE B 1 352 ? 26.172 -8.32 -14.203 1 97.19 352 PHE B CA 1
ATOM 5552 C C . PHE B 1 352 ? 27.062 -8.758 -13.039 1 97.19 352 PHE B C 1
ATOM 5554 O O . PHE B 1 352 ? 27.234 -9.953 -12.797 1 97.19 352 PHE B O 1
ATOM 5561 N N . GLU B 1 353 ? 27.609 -7.781 -12.391 1 97.5 353 GLU B N 1
ATOM 5562 C CA . GLU B 1 353 ? 28.578 -8.055 -11.336 1 97.5 353 GLU B CA 1
ATOM 5563 C C . GLU B 1 353 ? 28.109 -7.492 -9.992 1 97.5 353 GLU B C 1
ATOM 5565 O O . GLU B 1 353 ? 27.688 -6.336 -9.914 1 97.5 353 GLU B O 1
ATOM 5570 N N . ILE B 1 354 ? 28.203 -8.352 -8.984 1 96.94 354 ILE B N 1
ATOM 5571 C CA . ILE B 1 354 ? 27.922 -7.875 -7.633 1 96.94 354 ILE B CA 1
ATOM 5572 C C . ILE B 1 354 ? 29.141 -8.133 -6.738 1 96.94 354 ILE B C 1
ATOM 5574 O O . ILE B 1 354 ? 29.812 -9.148 -6.887 1 96.94 354 ILE B O 1
ATOM 5578 N N . THR B 1 355 ? 29.391 -7.152 -5.93 1 95.94 355 THR B N 1
ATOM 5579 C CA . THR B 1 355 ? 30.344 -7.312 -4.836 1 95.94 355 THR B CA 1
ATOM 5580 C C . THR B 1 355 ? 29.656 -7.195 -3.486 1 95.94 355 THR B C 1
ATOM 5582 O O . THR B 1 355 ? 28.875 -6.258 -3.26 1 95.94 355 THR B O 1
ATOM 5585 N N . ILE B 1 356 ? 29.891 -8.156 -2.672 1 93.38 356 ILE B N 1
ATOM 5586 C CA . ILE B 1 356 ? 29.172 -8.156 -1.396 1 93.38 356 ILE B CA 1
ATOM 5587 C C . ILE B 1 356 ? 30.125 -8.586 -0.281 1 93.38 356 ILE B C 1
ATOM 5589 O O . ILE B 1 356 ? 30.953 -9.477 -0.473 1 93.38 356 ILE B O 1
#

Nearest PDB structures (foldseek):
  1m5t-assembly1_A  TM=9.647E-01  e=2.853E-10  Caulobacter vibrioides
  6rh1-assembly1_C  TM=9.548E-01  e=2.853E-10  Thermotoga maritima
  3t6k-assembly2_B  TM=9.603E-01  e=6.840E-10  Chloroflexus aurantiacus J-10-fl
  4h60-assembly1_A  TM=9.166E-01  e=2.195E-09  Vibrio cholerae O395
  8wiw-assembly1_h  TM=9.076E-01  e=5.263E-09  Salmonella enterica subsp. enterica serovar Typhimurium str. LT2

Organism: NCBI:txid376219

pLDDT: mean 86.54, std 10.53, range [31.33, 98.38]

Secondary structure (DSSP, 8-state):
---PPPEEEEE-S-HHHHHHHHHHTTTS--EEEEESSHHHHHHHHHHH--SEEEEES--SSS-HHHHHHHHHTSGGGTT--EEEEES--SHHHHHHHHHTT-SEEEESSPPHHHHHHHHHHHHHHHHHHHHHHHHHHHHHHHHHHHHHHHHHHHHHHHHHHHHHHTS---HHHHHHHHHHHHHHHHHHHHHHHHHHHHHHSSS------EEEEHHHHHHHHHHTTHHHHHHTTPEEEEE---TT-EEEE-HHHHHHHHHHHHHHHHHHSPTT-EEEEEEEEPSSS-EEEEEEE-SS---GGGTTGGGSTT---S--TTS---S-HHHHHHHHHHHTT-EEEEEE-SSS-EEEEEE-/---PPPEEEEE-S-HHHHHHHHHHTTTS--EEEEESSHHHHHHHHHHH--SEEEEES--SSS-HHHHHHHHHTSGGGTT--EEEEES--SHHHHHHHHHTT-SEEEESSPPHHHHHHHHHHHHHHHHHHHHHHHHHHHHHHHHHHHHHHHHHHHHHHHHHHHHHHTS---HHHHHHHHHHHHHHHHHHHHHHHHHHHHHHSSS------EEEEHHHHHHHHHHTTHHHHHHTTPEEEEE---TT-EEEE-HHHHHHHHHHHHHHHHHHSPTT-EEEEEEEEPSSS-EEEEEEE-SS---GGGTTGGGSTT---S--TTS---S-HHHHHHHHHHHTT-EEEEEE-SSS-EEEEEE-

InterPro domains:
  IPR001789 Signal transduction response regulator, receiver domain [PF00072] (8-120)
  IPR001789 Signal transduction response regulator, receiver domain [PS50110] (7-123)
  IPR001789 Signal transduction response regulator, receiver domain [SM00448] (6-119)
  IPR003594 Histidine kinase/HSP90-like ATPase domain [PF02518] (250-356)
  IPR003594 Histidine kinase/HSP90-like ATPase domain [SM00387] (249-356)
  IPR003661 Signal transduction histidine kinase, dimerisation/phosphoacceptor domain [PF00512] (139-202)
  IPR003661 Signal transduction histidine kinase, dimerisation/phosphoacceptor domain [SM00388] (138-203)
  IPR003661 Signal transduction histidine kinase, dimerisation/phosphoacceptor domain [cd00082] (136-194)
  IPR004358 Signal transduction histidine kinase-related protein, C-terminal [PR00344] (287-301)
  IPR004358 Signal transduction histidine kinase-related protein, C-terminal [PR00344] (320-338)
  IPR004358 Signal transduction histidine kinase-related protein, C-terminal [PR00344] (344-356)
  IPR005467 Histidine kinase domain [PS50109] (145-356)
  IPR011006 CheY-like superfamily [SSF52172] (6-136)
  IPR036097 Signal transduction histidine kinase, dimerisation/phosphoacceptor domain superfamily [SSF47384] (125-203)
  IPR036890 Histidine kinase/HSP90-like ATPase superfamily [G3DSA:3.30.565.10] (200-356)
  IPR036890 Histidine kinase/HSP90-like ATPase superfamily [SSF55874] (192-356)

Sequence (712 aa):
MTSSLPSILIVDDDPDNFDVIETLLSDQNYQLHYTSNGTRAIASLDILQPNLILLDVMMPDMDGQQVCRAIKDIRKWQTLPIIMVTALDSKEDLARCLETGADDFISKPINRVELVARVNSMLRIKSQYDDLEAILKSREDMVNMIVHDLRNPLMSLLFSLYLLQRTELPHKIEDKIGKCLLSAQRLQALINDLVIMGKMENRHIELNLADVDLCTTIQSTVENFQVIATQKNIQLICQLPAPGGTIRVDEALFTRVLDNLLSNATKFSPRHSEIIINADYLTPKGARVQVVDFGPGVPEEFRASIFNKYDIGKIVKNVSQIGLGLAFCKMVVEAHGGHIRVIPNQPQGSIFEITIMTSSLPSILIVDDDPDNFDVIETLLSDQNYQLHYTSNGTRAIASLDILQPNLILLDVMMPDMDGQQVCRAIKDIRKWQTLPIIMVTALDSKEDLARCLETGADDFISKPINRVELVARVNSMLRIKSQYDDLEAILKSREDMVNMIVHDLRNPLMSLLFSLYLLQRTELPHKIEDKIGKCLLSAQRLQALINDLVIMGKMENRHIELNLADVDLCTTIQSTVENFQVIATQKNIQLICQLPAPGGTIRVDEALFTRVLDNLLSNATKFSPRHSEIIINADYLTPKGARVQVVDFGPGVPEEFRASIFNKYDIGKIVKNVSQIGLGLAFCKMVVEAHGGHIRVIPNQPQGSIFEITI

=== Feature glossary ===
A reading guide for the features in this record.

Start from the sequence.

  · Sequence gives the chain of amino acids in standard one-letter code (A=alanine, C=cysteine, …, Y=tyrosine), read N→C. It is the only feature that is directly encoded by the gene; all structural features are derived from the folded form of this sequence.

Fold it, and you get atomic coordinates and the backbone conformation that goes with them.

  · Structure coordinates are given as an mmCIF _atom_site loop: one row per atom with element, residue name, chain id, sequence number, and x/y/z position in Å. Only the four main-chain atoms per residue are included here; side chains are omitted to keep the record compact.

  · Backbone dihedral angles. Every residue except chain termini has a φ (preceding-C → N → Cα → C) and a ψ (N → Cα → C → next-N). They are reported in degrees following the IUPAC sign convention. Secondary structure is essentially a statement about which (φ, ψ) basin each residue occupies.

  · Eight-state secondary structure (DSSP): H is the canonical α-helix, G the tighter 3₁₀-helix, I the wider π-helix; E/B are β-structure, T and S are turns and bends, and '-' is everything else. DSSP derives these from the pattern of main-chain N–H···O=C hydrogen bonds, not from the sequence.

  · SS3 is a coarse helix/strand/coil call (letters a/b/c) made by the P-SEA algorithm from inter-Cα distances and dihedrals. It is less detailed than DSSP but needs only Cα positions.

Summarize the fold with a handful of shape descriptors and a per-residue structural alphabet.

  · Radius of gyration (Rg) is the root-mean-square distance of Cα atoms from their centroid — a single number for overall size and compactness. A globular domain of N residues has Rg ≈ 2.2·N^0.38 Å; an extended or disordered chain has a much larger Rg. The Cα contact count is the number of residue pairs whose Cα atoms are within 8 Å and are more than four positions apart in sequence — a standard proxy for tertiary packing density. The bounding box is the smallest axis-aligned box enclosing all Cα atoms.

  · 3Di is Foldseek's structural alphabet. Each residue is assigned one of twenty discrete states based on how its Cα sits relative to its spatial (not sequential) neighbors. Aligning 3Di strings finds structural homologs roughly as well as full 3D superposition, but orders of magnitude faster.

  · Solvent-accessible surface area (SASA) is the area in Å² traced out by the centre of a 1.4 Å probe sphere (a water molecule) rolled over the protein's van der Waals surface (Shrake–Rupley / Lee–Richards construction). Buried residues have near-zero SASA; fully exposed residues can exceed 200 Å². The total SASA scales roughly with the number of surface residues.

Ask how reliable the model is.

  · For AlphaFold models, the B-factor field carries pLDDT — the model's own estimate of local accuracy on a 0–100 scale. Regions with pLDDT<50 should be treated as essentially unmodeled; they often correspond to intrinsically disordered segments.

  · For experimental (PDB) structures, the B-factor (temperature factor) quantifies the positional spread of each atom in the crystal — a combination of thermal vibration and static disorder — in units of Å². High B-factors mark flexible loops or poorly resolved regions; low B-factors mark the rigid, well-ordered core.

  · Predicted Aligned Error (PAE) is an AlphaFold confidence matrix: entry (i, j) is the expected error in the position of residue j, in ångströms, when the prediction is superimposed on the true structure at residue i. Low PAE within a block of residues means that block is internally rigid and well-predicted; high PAE between two blocks means their relative placement is uncertain even if each block individually is confident.

Place it in context: what it resembles, what it is annotated as, and how it looks.

  · Structural nearest neighbors (via Foldseek easy-search vs the PDB). Reported per hit: target PDB id, E-value, and alignment TM-score. A TM-score above ~0.5 is the conventional threshold for 'same fold'.

  · Functional annotations link the protein to curated databases. InterPro entries identify conserved domains and families by matching the sequence against member-database signatures (Pfam, PROSITE, CDD, …). Gene Ontology (GO) terms describe molecular function, biological process, and cellular component in a controlled vocabulary. CATH places the structure in a hierarchical fold classification (Class/Architecture/Topology/Homologous-superfamily). The organism is the source species.

  · The contact map is a binary N×N matrix image: pixel (i, j) is dark where Cα_i and Cα_j are within 8 Å and |i−j|>4. Because the |i−j|>4 filter removes local helical contacts, off-diagonal stripes parallel to the main diagonal indicate parallel β-sheets; stripes perpendicular to it indicate antiparallel β-sheets. The Ramachandran plot scatters every residue's (φ, ψ) pair against the sterically allowed regions. The PAE heatmap renders the predicted-aligned-error matrix.

  · Six rendered views show the 3D structure from the faces of a cube — i.e. along ±x, ±y, ±z. Rendering representation is drawn randomly per protein from cartoon (secondary-structure ribbons), sticks (backbone bonds), or molecular surface; coloring is either N→C rainbow (blue at the N-terminus through red at the C-terminus) or one color per chain.